Protein AF-A0A2D5ET45-F1 (afdb_monomer_lite)

Foldseek 3Di:
DVVVVVVLVVLQVLQVVLAQVLCVVQQKHFPDKDKDFQVPDPPVRQPDPLSVCLQQDWDDWQDVPDTAGFGMKIWTFMDHPNWTKIKIWTDRRRWTDKIKIKGKFAFFDQFKWFFFDDPHDTFIAGQQPVVVRVVCRVDPLNVVLVVLFDQWADTQPTIDGHRTAWIWWALQPRIIMIMGIFHFPQPNPGRGDRRPNSSVSNSVSCSVNGDSDGDQTDDTPDDDRCVQVCCVSRVVHGRDPRPQPPVAQFCLVLLCVLLVVPDDLQKDAPVDDPQLLQLCLVAWDDVSCSVFDFGMKGHPDPVSRNNFIWTDGRFKIWGGDPSDIDMDGLQQFDAWDQQDDPQSQWIWTDGSRGIDTHGRGNCRSSVSSSSVSSNVVVD

Secondary structure (DSSP, 8-state):
-HHHHHHHHHHHHHHHHHHHHHHHHTTEEEEEEEEEETTTS-TT---SHHHHHHTTPEEE-SSTT-EEEP-EEEEEEEEETTEEEEEEEEEETTEEPP-EEEEEEESB-SS-EEEEEETTEEEEE-TT-HHHHHHHTT-HHHHHHHHTS-SEEEETTEEEE-SEEEEEEE-SSSEEEEEEE----STTTS-----HHHHHHHHHHHHTT-BSS--PPPPPSSPPSSHHHHIIIIISSPPPPP--SSS----HHHHHHHHGGG--SSEEESSPPHHHHHHHHHHTS-GGGTTSPPSEEEE-STTS-SSSEEEE-SSEEEEEETTEEEEEEGGGEEEEEPP-STT--EEEEEESS-EEEEE-TT-HHHHHHHHHHHHHHH-

Structure (mmCIF, N/CA/C/O backbone):
data_AF-A0A2D5ET45-F1
#
_entry.id   AF-A0A2D5ET45-F1
#
loop_
_atom_site.group_PDB
_atom_site.id
_atom_site.type_symbol
_atom_site.label_atom_id
_atom_site.label_alt_id
_atom_site.label_comp_id
_atom_site.label_asym_id
_atom_site.label_entity_id
_atom_site.label_seq_id
_atom_site.pdbx_PDB_ins_code
_atom_site.Cartn_x
_atom_site.Cartn_y
_atom_site.Cartn_z
_atom_site.occupancy
_atom_site.B_iso_or_equiv
_atom_site.auth_seq_id
_atom_site.auth_comp_id
_atom_site.auth_asym_id
_atom_site.auth_atom_id
_atom_site.pdbx_PDB_model_num
ATOM 1 N N . MET A 1 1 ? 22.014 -14.110 32.616 1.00 44.72 1 MET A N 1
ATOM 2 C CA . MET A 1 1 ? 21.181 -14.491 31.453 1.00 44.72 1 MET A CA 1
ATOM 3 C C . MET A 1 1 ? 19.684 -14.527 31.787 1.00 44.72 1 MET A C 1
ATOM 5 O O . MET A 1 1 ? 18.935 -13.878 31.078 1.00 44.72 1 MET A O 1
ATOM 9 N N . GLY A 1 2 ? 19.227 -15.172 32.874 1.00 39.62 2 GLY A N 1
ATOM 10 C CA . GLY A 1 2 ? 17.784 -15.253 33.208 1.00 39.62 2 GLY A CA 1
ATOM 11 C C . GLY A 1 2 ? 17.085 -13.941 33.622 1.00 39.62 2 GLY A C 1
ATOM 12 O O . GLY A 1 2 ? 15.911 -13.761 33.324 1.00 39.62 2 GLY A O 1
ATOM 13 N N . LEU A 1 3 ? 17.799 -12.992 34.240 1.00 38.31 3 LEU A N 1
ATOM 14 C CA . LEU A 1 3 ? 17.227 -11.700 34.669 1.00 38.31 3 LEU A CA 1
ATOM 15 C C . LEU A 1 3 ? 16.869 -10.759 33.502 1.00 38.31 3 LEU A C 1
ATOM 17 O O . LEU A 1 3 ? 15.893 -10.026 33.601 1.00 38.31 3 LEU A O 1
ATOM 21 N N . LEU A 1 4 ? 17.613 -10.809 32.391 1.00 45.06 4 LEU A N 1
ATOM 22 C CA . LEU A 1 4 ? 17.352 -9.983 31.201 1.00 45.06 4 LEU A CA 1
ATOM 23 C C . LEU A 1 4 ? 16.197 -10.538 30.354 1.00 45.06 4 LEU A C 1
ATOM 25 O O . LEU A 1 4 ? 15.421 -9.773 29.791 1.00 45.06 4 LEU A O 1
ATOM 29 N N . ALA A 1 5 ? 16.030 -11.863 30.307 1.00 48.28 5 ALA A N 1
ATOM 30 C CA . ALA A 1 5 ? 14.903 -12.491 29.618 1.00 48.28 5 ALA A CA 1
ATOM 31 C C . ALA A 1 5 ? 13.555 -12.157 30.292 1.00 48.28 5 ALA A C 1
ATOM 33 O O . ALA A 1 5 ? 12.576 -11.872 29.604 1.00 48.28 5 ALA A O 1
ATOM 34 N N . GLY A 1 6 ? 13.520 -12.107 31.632 1.00 47.97 6 GLY A N 1
ATOM 35 C CA . GLY A 1 6 ? 12.316 -11.758 32.396 1.00 47.97 6 GLY A CA 1
ATOM 36 C C . GLY A 1 6 ? 11.833 -10.322 32.168 1.00 47.97 6 GLY A C 1
ATOM 37 O O . GLY A 1 6 ? 10.634 -10.089 32.052 1.00 47.97 6 GLY A O 1
ATOM 38 N N . THR A 1 7 ? 12.749 -9.360 32.025 1.00 61.19 7 THR A N 1
ATOM 39 C CA . THR A 1 7 ? 12.398 -7.952 31.760 1.00 61.19 7 THR A CA 1
ATOM 40 C C . THR A 1 7 ? 11.884 -7.716 30.339 1.00 61.19 7 THR A C 1
ATOM 42 O O . THR A 1 7 ? 11.101 -6.794 30.111 1.00 61.19 7 THR A O 1
ATOM 45 N N . LEU A 1 8 ? 12.315 -8.546 29.383 1.00 59.22 8 LEU A N 1
ATOM 46 C CA . LEU A 1 8 ? 11.946 -8.427 27.971 1.00 59.22 8 LEU A CA 1
ATOM 47 C C . LEU A 1 8 ? 10.547 -8.991 27.698 1.00 59.22 8 LEU A C 1
ATOM 49 O O . LEU A 1 8 ? 9.730 -8.294 27.103 1.00 59.22 8 LEU A O 1
ATOM 53 N N . ALA A 1 9 ? 10.224 -10.178 28.225 1.00 66.62 9 ALA A N 1
ATOM 54 C CA . ALA A 1 9 ? 8.866 -10.729 28.152 1.00 66.62 9 ALA A CA 1
ATOM 55 C C . ALA A 1 9 ? 7.830 -9.773 28.779 1.00 66.62 9 ALA A C 1
ATOM 57 O O . ALA A 1 9 ? 6.788 -9.494 28.197 1.00 66.62 9 ALA A O 1
ATOM 58 N N . GLN A 1 10 ? 8.179 -9.147 29.908 1.00 71.38 10 GLN A N 1
ATOM 59 C CA . GLN A 1 10 ? 7.336 -8.138 30.555 1.00 71.38 10 GLN A CA 1
ATOM 60 C C . GLN A 1 10 ? 7.141 -6.858 29.728 1.00 71.38 10 GLN A C 1
ATOM 62 O O . GLN A 1 10 ? 6.134 -6.173 29.888 1.00 71.38 10 GLN A O 1
ATOM 67 N N . ALA A 1 11 ? 8.106 -6.451 28.898 1.00 69.50 11 ALA A N 1
ATOM 68 C CA . ALA A 1 11 ? 7.927 -5.303 28.004 1.00 69.50 11 ALA A CA 1
ATOM 69 C C . ALA A 1 11 ? 6.938 -5.636 26.880 1.00 69.50 11 ALA A C 1
ATOM 71 O O . ALA A 1 11 ? 6.048 -4.841 26.587 1.00 69.50 11 ALA A O 1
ATOM 72 N N . TYR A 1 12 ? 7.054 -6.841 26.331 1.00 75.00 12 TYR A N 1
ATOM 73 C CA . TYR A 1 12 ? 6.174 -7.361 25.295 1.00 75.00 12 TYR A CA 1
ATOM 74 C C . TYR A 1 12 ? 4.715 -7.487 25.765 1.00 75.00 12 TYR A C 1
ATOM 76 O O . TYR A 1 12 ? 3.809 -6.953 25.122 1.00 75.00 12 TYR A O 1
ATOM 84 N N . ASP A 1 13 ? 4.489 -8.091 26.934 1.00 80.56 13 ASP A N 1
ATOM 85 C CA . ASP A 1 13 ? 3.152 -8.236 27.526 1.00 80.56 13 ASP A CA 1
ATOM 86 C C . ASP A 1 13 ? 2.513 -6.877 27.841 1.00 80.56 13 ASP A C 1
ATOM 88 O O . ASP A 1 13 ? 1.320 -6.668 27.611 1.00 80.56 13 ASP A O 1
ATOM 92 N N . ARG A 1 14 ? 3.313 -5.910 28.314 1.00 81.00 14 ARG A N 1
ATOM 93 C CA . ARG A 1 14 ? 2.848 -4.533 28.543 1.00 81.00 14 ARG A CA 1
ATOM 94 C C . ARG A 1 14 ? 2.392 -3.864 27.252 1.00 81.00 14 ARG A C 1
ATOM 96 O O . ARG A 1 14 ? 1.371 -3.182 27.269 1.00 81.00 14 ARG A O 1
ATOM 103 N N . THR A 1 15 ? 3.104 -4.073 26.146 1.00 82.75 15 THR A N 1
ATOM 104 C CA . THR A 1 15 ? 2.695 -3.572 24.829 1.00 82.75 15 THR A CA 1
ATOM 105 C C . THR A 1 15 ? 1.362 -4.176 24.398 1.00 82.75 15 THR A C 1
ATOM 107 O O . THR A 1 15 ? 0.448 -3.434 24.041 1.00 82.75 15 THR A O 1
ATOM 110 N N . GLN A 1 16 ? 1.199 -5.500 24.505 1.00 87.81 16 GLN A N 1
ATOM 111 C CA . GLN A 1 16 ? -0.077 -6.150 24.186 1.00 87.81 16 GLN A CA 1
ATOM 112 C C . GLN A 1 16 ? -1.224 -5.618 25.049 1.00 87.81 16 GLN A C 1
ATOM 114 O O . GLN A 1 16 ? -2.316 -5.338 24.551 1.00 87.81 16 GLN A O 1
ATOM 119 N N . GLN A 1 17 ? -0.982 -5.462 26.351 1.00 89.56 17 GLN A N 1
ATOM 120 C CA . GLN A 1 17 ? -1.974 -4.938 27.279 1.00 89.56 17 GLN A CA 1
ATOM 121 C C . GLN A 1 17 ? -2.348 -3.490 26.943 1.00 89.56 17 GLN A C 1
ATOM 123 O O . GLN A 1 17 ? -3.534 -3.168 26.951 1.00 89.56 17 GLN A O 1
ATOM 128 N N . ALA A 1 18 ? -1.375 -2.640 26.604 1.00 89.44 18 ALA A N 1
ATOM 129 C CA . ALA A 1 18 ? -1.612 -1.254 26.208 1.00 89.44 18 ALA A CA 1
ATOM 130 C C . ALA A 1 18 ? -2.459 -1.162 24.927 1.00 89.44 18 ALA A C 1
ATOM 132 O O . ALA A 1 18 ? -3.446 -0.428 24.905 1.00 89.44 18 ALA A O 1
ATOM 133 N N . ILE A 1 19 ? -2.149 -1.978 23.913 1.00 91.69 19 ILE A N 1
ATOM 134 C CA . ILE A 1 19 ? -2.935 -2.064 22.671 1.00 91.69 19 ILE A CA 1
ATOM 135 C C . ILE A 1 19 ? -4.376 -2.487 22.981 1.00 91.69 19 ILE A C 1
ATOM 137 O O . ILE A 1 19 ? -5.328 -1.840 22.551 1.00 91.69 19 ILE A O 1
ATOM 141 N N . ARG A 1 20 ? -4.566 -3.542 23.783 1.00 93.12 20 ARG A N 1
ATOM 142 C CA . ARG A 1 20 ? -5.906 -4.019 24.171 1.00 93.12 20 ARG A CA 1
ATOM 143 C C . ARG A 1 20 ? -6.690 -2.981 24.972 1.00 93.12 20 ARG A C 1
ATOM 145 O O . ARG A 1 20 ? -7.897 -2.854 24.781 1.00 93.12 20 ARG A O 1
ATOM 152 N N . GLN A 1 21 ? -6.018 -2.244 25.855 1.00 93.19 21 GLN A N 1
ATOM 153 C CA . GLN A 1 21 ? -6.626 -1.153 26.615 1.00 93.19 21 GLN A CA 1
ATOM 154 C C . GLN A 1 21 ? -7.071 -0.011 25.701 1.00 93.19 21 GLN A C 1
ATOM 156 O O . GLN A 1 21 ? -8.173 0.499 25.880 1.00 93.19 21 GLN A O 1
ATOM 161 N N . GLU A 1 22 ? -6.263 0.363 24.709 1.00 94.19 22 GLU A N 1
ATOM 162 C CA . GLU A 1 22 ? -6.648 1.368 23.717 1.00 94.19 22 GLU A CA 1
ATOM 163 C C . GLU A 1 22 ? -7.849 0.907 22.881 1.00 94.19 22 GLU A C 1
ATOM 165 O O . GLU A 1 22 ? -8.811 1.660 22.733 1.00 94.19 22 GLU A O 1
ATOM 170 N N . ILE A 1 23 ? -7.840 -0.341 22.396 1.00 94.31 23 ILE A N 1
ATOM 171 C CA . ILE A 1 23 ? -8.967 -0.938 21.660 1.00 94.31 23 ILE A CA 1
ATOM 172 C C . ILE A 1 23 ? -10.260 -0.815 22.482 1.00 94.31 23 ILE A C 1
ATOM 174 O O . ILE A 1 23 ? -11.261 -0.281 21.997 1.00 94.31 23 ILE A O 1
ATOM 178 N N . ALA A 1 24 ? -10.220 -1.234 23.749 1.00 94.50 24 ALA A N 1
ATOM 179 C CA . ALA A 1 24 ? -11.367 -1.157 24.648 1.00 94.50 24 ALA A CA 1
ATOM 180 C C . ALA A 1 24 ? -11.811 0.292 24.923 1.00 94.50 24 ALA A C 1
ATOM 182 O O . ALA A 1 24 ? -13.008 0.581 24.931 1.00 94.50 24 ALA A O 1
ATOM 183 N N . ALA A 1 25 ? -10.864 1.220 25.101 1.00 94.25 25 ALA A N 1
ATOM 184 C CA . ALA A 1 25 ? -11.148 2.634 25.354 1.00 94.25 25 ALA A CA 1
ATOM 185 C C . ALA A 1 25 ? -11.898 3.318 24.196 1.00 94.25 25 ALA A C 1
ATOM 187 O O . ALA A 1 25 ? -12.585 4.315 24.412 1.00 94.25 25 ALA A O 1
ATOM 188 N N . HIS A 1 26 ? -11.810 2.764 22.985 1.00 94.38 26 HIS A N 1
ATOM 189 C CA . HIS A 1 26 ? -12.510 3.248 21.797 1.00 94.38 26 HIS A CA 1
ATOM 190 C C . HIS A 1 26 ? -13.736 2.400 21.428 1.00 94.38 26 HIS A C 1
ATOM 192 O O . HIS A 1 26 ? -14.115 2.328 20.260 1.00 94.38 26 HIS A O 1
ATOM 198 N N . GLY A 1 27 ? -14.366 1.746 22.413 1.00 93.06 27 GLY A N 1
ATOM 199 C CA . GLY A 1 27 ? -15.622 1.008 22.224 1.00 93.06 27 GLY A CA 1
ATOM 200 C C . GLY A 1 27 ? -15.494 -0.199 21.294 1.00 93.06 27 GLY A C 1
ATOM 201 O O . GLY A 1 27 ? -16.481 -0.632 20.701 1.00 93.06 27 GLY A O 1
ATOM 202 N N . SER A 1 28 ? -14.274 -0.711 21.141 1.00 94.81 28 SER A N 1
ATOM 203 C CA . SER A 1 28 ? -13.951 -1.839 20.277 1.00 94.81 28 SER A CA 1
ATOM 204 C C . SER A 1 28 ? -13.609 -3.066 21.121 1.00 94.81 28 SER A C 1
ATOM 206 O O . SER A 1 28 ? -13.200 -2.952 22.277 1.00 94.81 28 SER A O 1
ATOM 208 N N . SER A 1 29 ? -13.765 -4.257 20.553 1.00 93.31 29 SER A N 1
ATOM 209 C CA . SER A 1 29 ? -13.462 -5.525 21.225 1.00 93.31 29 SER A CA 1
ATOM 210 C C . SER A 1 29 ? -12.543 -6.389 20.371 1.00 93.31 29 SER A C 1
ATOM 212 O O . SER A 1 29 ? -12.570 -6.303 19.149 1.00 93.31 29 SER A O 1
ATOM 214 N N . VAL A 1 30 ? -11.702 -7.208 21.003 1.00 94.12 30 VAL A N 1
ATOM 215 C CA . VAL A 1 30 ? -10.840 -8.159 20.288 1.00 94.12 30 VAL A CA 1
ATOM 216 C C . VAL A 1 30 ? -11.594 -9.478 20.142 1.00 94.12 30 VAL A C 1
ATOM 218 O O . VAL A 1 30 ? -11.857 -10.132 21.149 1.00 94.12 30 VAL A O 1
ATOM 221 N N . PHE A 1 31 ? -11.919 -9.876 18.910 1.00 90.38 31 PHE A N 1
ATOM 222 C CA . PHE A 1 31 ? -12.555 -11.170 18.620 1.00 90.38 31 PHE A CA 1
ATOM 223 C C . PHE A 1 31 ? -11.534 -12.265 18.291 1.00 90.38 31 PHE A C 1
ATOM 225 O O . PHE A 1 31 ? -11.832 -13.450 18.412 1.00 90.38 31 PHE A O 1
ATOM 232 N N . GLY A 1 32 ? -10.329 -11.872 17.873 1.00 88.94 32 GLY A N 1
ATOM 233 C CA . GLY A 1 32 ? -9.247 -12.782 17.526 1.00 88.94 32 GLY A CA 1
ATOM 234 C C . GLY A 1 32 ? -7.898 -12.164 17.857 1.00 88.94 32 GLY A C 1
ATOM 235 O O . GLY A 1 32 ? -7.689 -10.966 17.680 1.00 88.94 32 GLY A O 1
ATOM 236 N N . PHE A 1 33 ? -6.979 -12.979 18.357 1.00 91.06 33 PHE A N 1
ATOM 237 C CA . PHE A 1 33 ? -5.595 -12.579 18.545 1.00 91.06 33 PHE A CA 1
ATOM 238 C C . PHE A 1 33 ? -4.687 -13.733 18.167 1.00 91.06 33 PHE A C 1
ATOM 240 O O . PHE A 1 33 ? -4.891 -14.855 18.629 1.00 91.06 33 PHE A O 1
ATOM 247 N N . GLU A 1 34 ? -3.679 -13.431 17.365 1.00 88.94 34 GLU A N 1
ATOM 248 C CA . GLU A 1 34 ? -2.675 -14.395 16.962 1.00 88.94 34 GLU A CA 1
ATOM 249 C C . GLU A 1 34 ? -1.293 -13.752 16.957 1.00 88.94 34 GLU A C 1
ATOM 251 O O . GLU A 1 34 ? -1.126 -12.589 16.593 1.00 88.94 34 GLU A O 1
ATOM 256 N N . GLU A 1 35 ? -0.291 -14.523 17.355 1.00 87.19 35 GLU A N 1
ATOM 257 C CA . GLU A 1 35 ? 1.106 -14.128 17.292 1.00 87.19 35 GLU A CA 1
ATOM 258 C C . GLU A 1 35 ? 1.862 -15.147 16.445 1.00 87.19 35 GLU A C 1
ATOM 260 O O . GLU A 1 35 ? 1.789 -16.352 16.693 1.00 87.19 35 GLU A O 1
ATOM 265 N N . ARG A 1 36 ? 2.602 -14.664 15.445 1.00 83.00 36 ARG A N 1
ATOM 266 C CA . ARG A 1 36 ? 3.429 -15.501 14.569 1.00 83.00 36 ARG A CA 1
ATOM 267 C C . ARG A 1 36 ? 4.872 -15.018 14.633 1.00 83.00 36 ARG A C 1
ATOM 269 O O . ARG A 1 36 ? 5.122 -13.827 14.471 1.00 83.00 36 ARG A O 1
ATOM 276 N N . ARG A 1 37 ? 5.822 -15.933 14.851 1.00 81.56 37 ARG A N 1
ATOM 277 C CA . ARG A 1 37 ? 7.267 -15.647 14.864 1.00 81.56 37 ARG A CA 1
ATOM 278 C C . ARG A 1 37 ? 8.014 -16.554 13.896 1.00 81.56 37 ARG A C 1
ATOM 280 O O . ARG A 1 37 ? 7.623 -17.697 13.671 1.00 81.56 37 ARG A O 1
ATOM 287 N N . ALA A 1 38 ? 9.132 -16.062 13.375 1.00 71.19 38 ALA A N 1
ATOM 288 C CA . ALA A 1 38 ? 10.006 -16.813 12.482 1.00 71.19 38 ALA A CA 1
ATOM 289 C C . ALA A 1 38 ? 10.632 -18.051 13.157 1.00 71.19 38 ALA A C 1
ATOM 291 O O . ALA A 1 38 ? 10.879 -19.044 12.482 1.00 71.19 38 ALA A O 1
ATOM 292 N N . GLU A 1 39 ? 10.861 -18.010 14.475 1.00 61.09 39 GLU A N 1
ATOM 293 C CA . GLU A 1 39 ? 11.473 -19.112 15.239 1.00 61.09 39 GLU A CA 1
ATOM 294 C C . GLU A 1 39 ? 10.486 -20.228 15.619 1.00 61.09 39 GLU A C 1
ATOM 296 O O . GLU A 1 39 ? 10.896 -21.373 15.798 1.00 61.09 39 GLU A O 1
ATOM 301 N N . SER A 1 40 ? 9.189 -19.921 15.740 1.00 52.19 40 SER A N 1
ATOM 302 C CA . SER A 1 40 ? 8.153 -20.900 16.105 1.00 52.19 40 SER A CA 1
ATOM 303 C C . SER A 1 40 ? 7.548 -21.620 14.899 1.00 52.19 40 SER A C 1
ATOM 305 O O . SER A 1 40 ? 6.914 -22.662 15.058 1.00 52.19 40 SER A O 1
ATOM 307 N N . ALA A 1 41 ? 7.767 -21.104 13.690 1.00 47.41 41 ALA A N 1
ATOM 308 C CA . ALA A 1 41 ? 7.329 -21.745 12.467 1.00 47.41 41 ALA A CA 1
ATOM 309 C C . ALA A 1 41 ? 8.379 -22.759 11.992 1.00 47.41 41 ALA A C 1
ATOM 311 O O . ALA A 1 41 ? 9.451 -22.395 11.506 1.00 47.41 41 ALA A O 1
ATOM 312 N N . THR A 1 42 ? 8.062 -24.055 12.044 1.00 43.78 42 THR A N 1
ATOM 313 C CA . THR A 1 42 ? 8.763 -25.001 11.166 1.00 43.78 42 THR A CA 1
ATOM 314 C C . THR A 1 42 ? 8.531 -24.512 9.736 1.00 43.78 42 THR A C 1
ATOM 316 O O . THR A 1 42 ? 7.403 -24.177 9.389 1.00 43.78 42 THR A O 1
ATOM 319 N N . VAL A 1 43 ? 9.568 -24.441 8.900 1.00 44.94 43 VAL A N 1
ATOM 320 C CA . VAL A 1 43 ? 9.523 -23.814 7.558 1.00 44.94 43 VAL A CA 1
ATOM 321 C C . VAL A 1 43 ? 8.373 -24.337 6.662 1.00 44.94 43 VAL A C 1
ATOM 323 O O . VAL A 1 43 ? 7.972 -23.648 5.730 1.00 44.94 43 VAL A O 1
ATOM 326 N N . GLY A 1 44 ? 7.795 -25.508 6.970 1.00 42.28 44 GLY A N 1
ATOM 327 C CA . GLY A 1 44 ? 6.615 -26.082 6.306 1.00 42.28 44 GLY A CA 1
ATOM 328 C C . GLY A 1 44 ? 5.230 -25.756 6.905 1.00 42.28 44 GLY A C 1
ATOM 329 O O . GLY A 1 44 ? 4.237 -26.161 6.317 1.00 42.28 44 GLY A O 1
ATOM 330 N N . GLN A 1 45 ? 5.132 -25.054 8.041 1.00 43.62 45 GLN A N 1
ATOM 331 C CA . GLN A 1 45 ? 3.869 -24.672 8.706 1.00 43.62 45 GLN A CA 1
ATOM 332 C C . GLN A 1 45 ? 3.481 -23.196 8.517 1.00 43.62 45 GLN A C 1
ATOM 334 O O . GLN A 1 45 ? 2.447 -22.771 9.027 1.00 43.62 45 GLN A O 1
ATOM 339 N N . LEU A 1 46 ? 4.271 -22.406 7.782 1.00 50.75 46 LEU A N 1
ATOM 340 C CA . LEU A 1 46 ? 3.862 -21.062 7.365 1.00 50.75 46 LEU A CA 1
ATOM 341 C C . LEU A 1 46 ? 2.729 -21.201 6.342 1.00 50.75 46 LEU A C 1
ATOM 343 O O . LEU A 1 46 ? 2.964 -21.369 5.146 1.00 50.75 46 LEU A O 1
ATOM 347 N N . VAL A 1 47 ? 1.493 -21.203 6.834 1.00 43.22 47 VAL A N 1
ATOM 348 C CA . VAL A 1 47 ? 0.287 -21.241 6.009 1.00 43.22 47 VAL A CA 1
ATOM 349 C C . VAL A 1 47 ? 0.232 -19.935 5.200 1.00 43.22 47 VAL A C 1
ATOM 351 O O . VAL A 1 47 ? 0.020 -18.864 5.759 1.00 43.22 47 VAL A O 1
ATOM 354 N N . GLY A 1 48 ? 0.482 -20.031 3.889 1.00 51.88 48 GLY A N 1
ATOM 355 C CA . GLY A 1 48 ? 0.301 -18.954 2.903 1.00 51.88 48 GLY A CA 1
ATOM 356 C C . GLY A 1 48 ? 1.567 -18.172 2.509 1.00 51.88 48 GLY A C 1
ATOM 357 O O . GLY A 1 48 ? 2.372 -17.782 3.354 1.00 51.88 48 GLY A O 1
ATOM 358 N N . GLY A 1 49 ? 1.728 -17.894 1.205 1.00 52.66 49 GLY A N 1
ATOM 359 C CA . GLY A 1 49 ? 2.823 -17.065 0.660 1.00 52.66 49 GLY A CA 1
ATOM 360 C C . GLY A 1 49 ? 2.857 -15.649 1.250 1.00 52.66 49 GLY A C 1
ATOM 361 O O . GLY A 1 49 ? 3.912 -15.177 1.659 1.00 52.66 49 GLY A O 1
ATOM 362 N N . ALA A 1 50 ? 1.675 -15.072 1.458 1.00 54.12 50 ALA A N 1
ATOM 363 C CA . ALA A 1 50 ? 1.416 -13.834 2.190 1.00 54.12 50 ALA A CA 1
ATOM 364 C C . ALA A 1 50 ? 2.194 -13.671 3.511 1.00 54.12 50 ALA A C 1
ATOM 366 O O . ALA A 1 50 ? 2.763 -12.622 3.815 1.00 54.12 50 ALA A O 1
ATOM 367 N N . MET A 1 51 ? 2.222 -14.733 4.320 1.00 58.12 51 MET A N 1
ATOM 368 C CA . MET A 1 51 ? 2.848 -14.744 5.643 1.00 58.12 51 MET A CA 1
ATOM 369 C C . MET A 1 51 ? 4.374 -14.809 5.545 1.00 58.12 51 MET A C 1
ATOM 371 O O . MET A 1 51 ? 5.085 -14.203 6.347 1.00 58.12 51 MET A O 1
ATOM 375 N N . LYS A 1 52 ? 4.884 -15.523 4.538 1.00 59.94 52 LYS A N 1
ATOM 376 C CA . LYS A 1 52 ? 6.317 -15.602 4.253 1.00 59.94 52 LYS A CA 1
ATOM 377 C C . LYS A 1 52 ? 6.876 -14.279 3.730 1.00 59.94 52 LYS A C 1
ATOM 379 O O . LYS A 1 52 ? 8.059 -14.050 3.929 1.00 59.94 52 LYS A O 1
ATOM 384 N N . ASP A 1 53 ? 6.057 -13.453 3.086 1.00 60.72 53 ASP A N 1
ATOM 385 C CA . ASP A 1 53 ? 6.475 -12.137 2.595 1.00 60.72 53 ASP A CA 1
ATOM 386 C C . ASP A 1 53 ? 6.383 -11.068 3.698 1.00 60.72 53 ASP A C 1
ATOM 388 O O . ASP A 1 53 ? 7.226 -10.174 3.775 1.00 60.72 53 ASP A O 1
ATOM 392 N N . ALA A 1 54 ? 5.409 -11.194 4.608 1.00 59.94 54 ALA A N 1
ATOM 393 C CA . ALA A 1 54 ? 5.311 -10.361 5.806 1.00 59.94 54 ALA A CA 1
ATOM 394 C C . ALA A 1 54 ? 6.492 -10.591 6.771 1.00 59.94 54 ALA A C 1
ATOM 396 O O . ALA A 1 54 ? 7.145 -9.636 7.205 1.00 59.94 54 ALA A O 1
ATOM 397 N N . LEU A 1 55 ? 6.798 -11.855 7.084 1.00 60.22 55 LEU A N 1
ATOM 398 C CA . LEU A 1 55 ? 7.986 -12.241 7.849 1.00 60.22 55 LEU A CA 1
ATOM 399 C C . LEU A 1 55 ? 9.221 -12.091 6.955 1.00 60.22 55 LEU A C 1
ATOM 401 O O . LEU A 1 55 ? 9.233 -12.585 5.842 1.00 60.22 55 LEU A O 1
ATOM 405 N N . LYS A 1 56 ? 10.299 -11.467 7.431 1.00 60.47 56 LYS A N 1
ATOM 406 C CA . LYS A 1 56 ? 11.486 -11.069 6.639 1.00 60.47 56 LYS A CA 1
ATOM 407 C C . LYS A 1 56 ? 11.305 -9.841 5.747 1.00 60.47 56 LYS A C 1
ATOM 409 O O . LYS A 1 56 ? 12.283 -9.443 5.106 1.00 60.47 56 LYS A O 1
ATOM 414 N N . SER A 1 57 ? 10.130 -9.205 5.742 1.00 62.25 57 SER A N 1
ATOM 415 C CA . SER A 1 57 ? 10.025 -7.851 5.198 1.00 62.25 57 SER A CA 1
ATOM 416 C C . SER A 1 57 ? 10.996 -6.928 5.940 1.00 62.25 57 SER A C 1
ATOM 418 O O . SER A 1 57 ? 11.261 -7.089 7.138 1.00 62.25 57 SER A O 1
ATOM 420 N N . LYS A 1 58 ? 11.593 -5.991 5.204 1.00 64.88 58 LYS A N 1
ATOM 421 C CA . LYS A 1 58 ? 12.490 -4.994 5.778 1.00 64.88 58 LYS A CA 1
ATOM 422 C C . LYS A 1 58 ? 11.712 -3.721 6.038 1.00 64.88 58 LYS A C 1
ATOM 424 O O . LYS A 1 58 ? 11.109 -3.154 5.132 1.00 64.88 58 LYS A O 1
ATOM 429 N N . VAL A 1 59 ? 11.781 -3.239 7.269 1.00 63.84 59 VAL A N 1
ATOM 430 C CA . VAL A 1 59 ? 11.356 -1.885 7.611 1.00 63.84 59 VAL A CA 1
ATOM 431 C C . VAL A 1 59 ? 12.596 -1.004 7.572 1.00 63.84 59 VAL A C 1
ATOM 433 O O . VAL A 1 59 ? 13.568 -1.287 8.274 1.00 63.84 59 VAL A O 1
ATOM 436 N N . LEU A 1 60 ? 12.583 0.032 6.729 1.00 62.41 60 LEU A N 1
ATOM 437 C CA . LEU A 1 60 ? 13.616 1.072 6.729 1.00 62.41 60 LEU A CA 1
ATOM 438 C C . LEU A 1 60 ? 13.758 1.613 8.149 1.00 62.41 60 LEU A C 1
ATOM 440 O O . LEU A 1 60 ? 12.767 1.978 8.768 1.00 62.41 60 LEU A O 1
ATOM 444 N N . GLY A 1 61 ? 14.965 1.590 8.691 1.00 58.19 61 GLY A N 1
ATOM 445 C CA . GLY A 1 61 ? 15.250 2.108 10.016 1.00 58.19 61 GLY A CA 1
ATOM 446 C C . GLY A 1 61 ? 15.353 3.638 10.030 1.00 58.19 61 GLY A C 1
ATOM 447 O O . GLY A 1 61 ? 15.332 4.283 8.981 1.00 58.19 61 GLY A O 1
ATOM 448 N N . PRO A 1 62 ? 15.500 4.232 11.225 1.00 51.75 62 PRO A N 1
ATOM 449 C CA . PRO A 1 62 ? 15.590 5.685 11.409 1.00 51.75 62 PRO A CA 1
ATOM 450 C C . PRO A 1 62 ? 16.846 6.325 10.789 1.00 51.75 62 PRO A C 1
ATOM 452 O O . PRO A 1 62 ? 16.917 7.547 10.660 1.00 51.75 62 PRO A O 1
ATOM 455 N N . PHE A 1 63 ? 17.852 5.527 10.417 1.00 56.53 63 PHE A N 1
ATOM 456 C CA . PHE A 1 63 ? 19.094 5.997 9.808 1.00 56.53 63 PHE A CA 1
ATOM 457 C C . PHE A 1 63 ? 19.163 5.549 8.349 1.00 56.53 63 PHE A C 1
ATOM 459 O O . PHE A 1 63 ? 18.775 4.432 8.016 1.00 56.53 63 PHE A O 1
ATOM 466 N N . ALA A 1 64 ? 19.691 6.408 7.474 1.00 48.81 64 ALA A N 1
ATOM 467 C CA . ALA A 1 64 ? 19.829 6.100 6.054 1.00 48.81 64 ALA A CA 1
ATOM 468 C C . ALA A 1 64 ? 20.591 4.773 5.850 1.00 48.81 64 ALA A C 1
ATOM 470 O O . ALA A 1 64 ? 21.772 4.670 6.183 1.00 48.81 64 ALA A O 1
ATOM 471 N N . GLY A 1 65 ? 19.898 3.762 5.317 1.00 50.72 65 GLY A N 1
ATOM 472 C CA . GLY A 1 65 ? 20.447 2.434 5.032 1.00 50.72 65 GLY A CA 1
ATOM 473 C C . GLY A 1 65 ? 20.385 1.416 6.178 1.00 50.72 65 GLY A C 1
ATOM 474 O O . GLY A 1 65 ? 20.825 0.283 5.979 1.00 50.72 65 GLY A O 1
ATOM 475 N N . SER A 1 66 ? 19.846 1.758 7.357 1.00 62.09 66 SER A N 1
ATOM 476 C CA . SER A 1 66 ? 19.518 0.736 8.358 1.00 62.09 66 SER A CA 1
ATOM 477 C C . SER A 1 66 ? 18.187 0.067 8.015 1.00 62.09 66 SER A C 1
ATOM 479 O O . SER A 1 66 ? 17.277 0.694 7.476 1.00 62.09 66 SER A O 1
ATOM 481 N N . HIS A 1 67 ? 18.072 -1.229 8.304 1.00 73.00 67 HIS A N 1
ATOM 482 C CA . HIS A 1 67 ? 16.844 -1.992 8.099 1.00 73.00 67 HIS A CA 1
ATOM 483 C C . HIS A 1 67 ? 16.599 -2.900 9.298 1.00 73.00 67 HIS A C 1
ATOM 485 O O . HIS A 1 67 ? 17.522 -3.553 9.786 1.00 73.00 67 HIS A O 1
ATOM 491 N N . HIS A 1 68 ? 15.344 -2.986 9.723 1.00 76.81 68 HIS A N 1
ATOM 492 C CA . HIS A 1 68 ? 14.886 -3.996 10.664 1.00 76.81 68 HIS A CA 1
ATOM 493 C C . HIS A 1 68 ? 14.233 -5.121 9.876 1.00 76.81 68 HIS A C 1
ATOM 495 O O . HIS A 1 68 ? 13.335 -4.883 9.069 1.00 76.81 68 HIS A O 1
ATOM 501 N N . VAL A 1 69 ? 14.705 -6.344 10.093 1.00 79.69 69 VAL A N 1
ATOM 502 C CA . VAL A 1 69 ? 14.078 -7.539 9.530 1.00 79.69 69 VAL A CA 1
ATOM 503 C C . VAL A 1 69 ? 12.944 -7.933 10.462 1.00 79.69 69 VAL A C 1
ATOM 505 O O . VAL A 1 69 ? 13.191 -8.213 11.633 1.00 79.69 69 VAL A O 1
ATOM 508 N N . VAL A 1 70 ? 11.716 -7.943 9.947 1.00 81.75 70 VAL A N 1
ATOM 509 C CA . VAL A 1 70 ? 10.549 -8.393 10.710 1.00 81.75 70 VAL A CA 1
ATOM 510 C C . VAL A 1 70 ? 10.707 -9.880 11.021 1.00 81.75 70 VAL A C 1
ATOM 512 O O . VAL A 1 70 ? 10.788 -10.702 10.105 1.00 81.75 70 VAL A O 1
ATOM 515 N N . ASP A 1 71 ? 10.743 -10.235 12.302 1.00 83.44 71 ASP A N 1
ATOM 516 C CA . ASP A 1 71 ? 10.849 -11.621 12.776 1.00 83.44 71 ASP A CA 1
ATOM 517 C C . ASP A 1 71 ? 9.580 -12.111 13.488 1.00 83.44 71 ASP A C 1
ATOM 519 O O . ASP A 1 71 ? 9.468 -13.301 13.797 1.00 83.44 71 ASP A O 1
ATOM 523 N N . GLY A 1 72 ? 8.586 -11.239 13.664 1.00 87.12 72 GLY A N 1
ATOM 524 C CA . GLY A 1 72 ? 7.261 -11.621 14.126 1.00 87.12 72 GLY A CA 1
ATOM 525 C C . GLY A 1 72 ? 6.186 -10.569 13.875 1.00 87.12 72 GLY A C 1
ATOM 526 O O . GLY A 1 72 ? 6.469 -9.392 13.650 1.00 87.12 72 GLY A O 1
ATOM 527 N N . VAL A 1 73 ? 4.932 -11.009 13.936 1.00 90.25 73 VAL A N 1
ATOM 528 C CA . VAL A 1 73 ? 3.739 -10.161 13.842 1.00 90.25 73 VAL A CA 1
ATOM 529 C C . VAL A 1 73 ? 2.731 -10.546 14.922 1.00 90.25 73 VAL A C 1
ATOM 531 O O . VAL A 1 73 ? 2.510 -11.728 15.190 1.00 90.25 73 VAL A O 1
ATOM 534 N N . GLN A 1 74 ? 2.107 -9.541 15.531 1.00 92.06 74 GLN A N 1
ATOM 535 C CA . GLN A 1 74 ? 0.881 -9.695 16.309 1.00 92.06 74 GLN A CA 1
ATOM 536 C C . GLN A 1 74 ? -0.301 -9.248 15.459 1.00 92.06 74 GLN A C 1
ATOM 538 O O . GLN A 1 74 ? -0.285 -8.157 14.887 1.00 92.06 74 GLN A O 1
ATOM 543 N N . ILE A 1 75 ? -1.328 -10.081 15.406 1.00 93.88 75 ILE A N 1
ATOM 544 C CA . ILE A 1 75 ? -2.518 -9.894 14.590 1.00 93.88 75 ILE A CA 1
ATOM 545 C C . ILE A 1 75 ? -3.704 -9.761 15.540 1.00 93.88 75 ILE A C 1
ATOM 547 O O . ILE A 1 75 ? -4.024 -10.684 16.289 1.00 93.88 75 ILE A O 1
ATOM 551 N N . TYR A 1 76 ? -4.356 -8.604 15.515 1.00 95.81 76 TYR A N 1
ATOM 552 C CA . TYR A 1 76 ? -5.532 -8.300 16.317 1.00 95.81 76 TYR A CA 1
ATOM 553 C C . TYR A 1 76 ? -6.750 -8.212 15.398 1.00 95.81 76 TYR A C 1
ATOM 555 O O . TYR A 1 76 ? -6.904 -7.251 14.645 1.00 95.81 76 TYR A O 1
ATOM 563 N N . GLY A 1 77 ? -7.633 -9.204 15.480 1.00 95.19 77 GLY A N 1
ATOM 564 C CA . GLY A 1 77 ? -8.986 -9.117 14.944 1.00 95.19 77 GLY A CA 1
ATOM 565 C C . GLY A 1 77 ? -9.844 -8.298 15.899 1.00 95.19 77 GLY A C 1
ATOM 566 O O . GLY A 1 77 ? -10.065 -8.704 17.044 1.00 95.19 77 GLY A O 1
ATOM 567 N N . ILE A 1 78 ? -10.303 -7.135 15.446 1.00 95.81 78 ILE A N 1
ATOM 568 C CA . ILE A 1 78 ? -11.037 -6.166 16.258 1.00 95.81 78 ILE A CA 1
ATOM 569 C C . ILE A 1 78 ? -12.443 -5.979 15.680 1.00 95.81 78 ILE A C 1
ATOM 571 O O . ILE A 1 78 ? -12.636 -5.997 14.468 1.00 95.81 78 ILE A O 1
ATOM 575 N N . GLU A 1 79 ? -13.435 -5.788 16.538 1.00 93.69 79 GLU A N 1
ATOM 576 C CA . GLU A 1 79 ? -14.797 -5.442 16.147 1.00 93.69 79 GLU A CA 1
ATOM 577 C C . GLU A 1 79 ? -15.242 -4.150 16.835 1.00 93.69 79 GLU A C 1
ATOM 579 O O . GLU A 1 79 ? -15.132 -4.016 18.058 1.00 93.69 79 GLU A O 1
ATOM 584 N N . THR A 1 80 ? -15.772 -3.214 16.047 1.00 93.50 80 THR A N 1
ATOM 585 C CA . THR A 1 80 ? -16.275 -1.915 16.509 1.00 93.50 80 THR A CA 1
ATOM 586 C C . THR A 1 80 ? -17.665 -1.697 15.931 1.00 93.50 80 THR A C 1
ATOM 588 O O . THR A 1 80 ? -17.827 -1.548 14.722 1.00 93.50 80 THR A O 1
ATOM 591 N N . GLY A 1 81 ? -18.696 -1.708 16.781 1.00 88.69 81 GLY A N 1
ATOM 592 C CA . GLY A 1 81 ? -20.079 -1.506 16.330 1.00 88.69 81 GLY A CA 1
ATOM 593 C C . GLY A 1 81 ? -20.541 -2.507 15.257 1.00 88.69 81 GLY A C 1
ATOM 594 O O . GLY A 1 81 ? -21.267 -2.122 14.346 1.00 88.69 81 GLY A O 1
ATOM 595 N N . GLY A 1 82 ? -20.085 -3.764 15.328 1.00 88.69 82 GLY A N 1
ATOM 596 C CA . GLY A 1 82 ? -20.389 -4.815 14.347 1.00 88.69 82 GLY A CA 1
ATOM 597 C C . GLY A 1 82 ? -19.533 -4.783 13.074 1.00 88.69 82 GLY A C 1
ATOM 598 O O . GLY A 1 82 ? -19.683 -5.651 12.216 1.00 88.69 82 GLY A O 1
ATOM 599 N N . VAL A 1 83 ? -18.622 -3.815 12.936 1.00 91.50 83 VAL A N 1
ATOM 600 C CA . VAL A 1 83 ? -17.661 -3.757 11.829 1.00 91.50 83 VAL A CA 1
ATOM 601 C C . VAL A 1 83 ? -16.375 -4.458 12.244 1.00 91.50 83 VAL A C 1
ATOM 603 O O . VAL A 1 83 ? -15.749 -4.081 13.236 1.00 91.50 83 VAL A O 1
ATOM 606 N N . ARG A 1 84 ? -15.970 -5.470 11.472 1.00 94.12 84 ARG A N 1
ATOM 607 C CA . ARG A 1 84 ? -14.698 -6.172 11.665 1.00 94.12 84 ARG A CA 1
ATOM 608 C C . ARG A 1 84 ? -13.552 -5.408 11.018 1.00 94.12 84 ARG A C 1
ATOM 610 O O . ARG A 1 84 ? -13.632 -5.013 9.857 1.00 94.12 84 ARG A O 1
ATOM 617 N N . GLN A 1 85 ? -12.471 -5.273 11.765 1.00 95.44 85 GLN A N 1
ATOM 618 C CA . GLN A 1 85 ? -11.231 -4.636 11.356 1.00 95.44 85 GLN A CA 1
ATOM 619 C C . GLN A 1 85 ? -10.037 -5.487 11.814 1.00 95.44 85 GLN A C 1
ATOM 621 O O . GLN A 1 85 ? -10.157 -6.352 12.685 1.00 95.44 85 GLN A O 1
ATOM 626 N N . LEU A 1 86 ? -8.881 -5.245 11.214 1.00 96.88 86 LEU A N 1
ATOM 627 C CA . LEU A 1 86 ? -7.629 -5.919 11.521 1.00 96.88 86 LEU A CA 1
ATOM 628 C C . LEU A 1 86 ? -6.595 -4.879 11.919 1.00 96.88 86 LEU A C 1
ATOM 630 O O . LEU A 1 86 ? -6.441 -3.875 11.231 1.00 96.88 86 LEU A O 1
ATOM 634 N N . TYR A 1 87 ? -5.849 -5.145 12.979 1.00 97.12 87 TYR A N 1
ATOM 635 C CA . TYR A 1 87 ? -4.631 -4.413 13.281 1.00 97.12 87 TYR A CA 1
ATOM 636 C C . TYR A 1 87 ? -3.447 -5.377 13.307 1.00 97.12 87 TYR A C 1
ATOM 638 O O . TYR A 1 87 ? -3.492 -6.399 13.994 1.00 97.12 87 TYR A O 1
ATOM 646 N N . VAL A 1 88 ? -2.395 -5.057 12.555 1.00 95.00 88 VAL A N 1
ATOM 647 C CA . VAL A 1 88 ? -1.167 -5.853 12.495 1.00 95.00 88 VAL A CA 1
ATOM 648 C C . VAL A 1 88 ? -0.008 -5.034 13.037 1.00 95.00 88 VAL A C 1
ATOM 650 O O . VAL A 1 88 ? 0.326 -3.972 12.512 1.00 95.00 88 VAL A O 1
ATOM 653 N N . GLN A 1 89 ? 0.626 -5.555 14.082 1.00 93.56 89 GLN A N 1
ATOM 654 C CA . GLN A 1 89 ? 1.782 -4.957 14.734 1.00 93.56 89 GLN A CA 1
ATOM 655 C C . GLN A 1 89 ? 3.019 -5.831 14.462 1.00 93.56 89 GLN A C 1
ATOM 657 O O . GLN A 1 89 ? 3.141 -6.912 15.047 1.00 93.56 89 GLN A O 1
ATOM 662 N N . PRO A 1 90 ? 3.937 -5.407 13.576 1.00 91.38 90 PRO A N 1
ATOM 663 C CA . PRO A 1 90 ? 5.189 -6.113 13.333 1.00 91.38 90 PRO A CA 1
ATOM 664 C C . PRO A 1 90 ? 6.224 -5.839 14.420 1.00 91.38 90 PRO A C 1
ATOM 666 O O . PRO A 1 90 ? 6.213 -4.789 15.067 1.00 91.38 90 PRO A O 1
ATOM 669 N N . PHE A 1 91 ? 7.162 -6.766 14.578 1.00 87.31 91 PHE A N 1
ATOM 670 C CA . PHE A 1 91 ? 8.298 -6.616 15.476 1.00 87.31 91 PHE A CA 1
ATOM 671 C C . PHE A 1 91 ? 9.587 -7.103 14.816 1.00 87.31 91 PHE A C 1
ATOM 673 O O . PHE A 1 91 ? 9.572 -7.996 13.966 1.00 87.31 91 PHE A O 1
ATOM 680 N N . ALA A 1 92 ? 10.695 -6.498 15.235 1.00 84.75 92 ALA A N 1
ATOM 681 C CA . ALA A 1 92 ? 12.029 -7.059 15.089 1.00 84.75 92 ALA A CA 1
ATOM 682 C C . ALA A 1 92 ? 12.582 -7.304 16.492 1.00 84.75 92 ALA A C 1
ATOM 684 O O . ALA A 1 92 ? 12.839 -6.363 17.249 1.00 84.75 92 ALA A O 1
ATOM 685 N N . GLN A 1 93 ? 12.741 -8.570 16.851 1.00 82.88 93 GLN A N 1
ATOM 686 C CA . GLN A 1 93 ? 13.066 -9.052 18.183 1.00 82.88 93 GLN A CA 1
ATOM 687 C C . GLN A 1 93 ? 12.017 -8.605 19.211 1.00 82.88 93 GLN A C 1
ATOM 689 O O . GLN A 1 93 ? 11.004 -9.266 19.412 1.00 82.88 93 GLN A O 1
ATOM 694 N N . GLN A 1 94 ? 12.265 -7.488 19.894 1.00 78.00 94 GLN A N 1
ATOM 695 C CA . GLN A 1 94 ? 11.373 -6.904 20.905 1.00 78.00 94 GLN A CA 1
ATOM 696 C C . GLN A 1 94 ? 10.959 -5.470 20.552 1.00 78.00 94 GLN A C 1
ATOM 698 O O . GLN A 1 94 ? 10.210 -4.837 21.294 1.00 78.00 94 GLN A O 1
ATOM 703 N N . LEU A 1 95 ? 11.460 -4.942 19.435 1.00 82.19 95 LEU A N 1
ATOM 704 C CA . LEU A 1 95 ? 11.158 -3.602 18.966 1.00 82.19 95 LEU A CA 1
ATOM 705 C C . LEU A 1 95 ? 9.855 -3.629 18.171 1.00 82.19 95 LEU A C 1
ATOM 707 O O . LEU A 1 95 ? 9.773 -4.305 17.146 1.00 82.19 95 LEU A O 1
ATOM 711 N N . ALA A 1 96 ? 8.855 -2.881 18.636 1.00 87.25 96 ALA A N 1
ATOM 712 C CA . ALA A 1 96 ? 7.627 -2.662 17.885 1.00 87.25 96 ALA A CA 1
ATOM 713 C C . ALA A 1 96 ? 7.916 -1.757 16.683 1.00 87.25 96 ALA A C 1
ATOM 715 O O . ALA A 1 96 ? 8.354 -0.614 16.835 1.00 87.25 96 ALA A O 1
ATOM 716 N N . LEU A 1 97 ? 7.670 -2.278 15.488 1.00 87.69 97 LEU A N 1
ATOM 717 C CA . LEU A 1 97 ? 7.842 -1.562 14.227 1.00 87.69 97 LEU A CA 1
ATOM 718 C C . LEU A 1 97 ? 6.514 -0.908 13.804 1.00 87.69 97 LEU A C 1
ATOM 720 O O . LEU A 1 97 ? 5.478 -1.215 14.381 1.00 87.69 97 LEU A O 1
ATOM 724 N N . PRO A 1 98 ? 6.480 -0.007 12.815 1.00 89.06 98 PRO A N 1
ATOM 725 C CA . PRO A 1 98 ? 5.215 0.579 12.387 1.00 89.06 98 PRO A CA 1
ATOM 726 C C . PRO A 1 98 ? 4.204 -0.472 11.901 1.00 89.06 98 PRO A C 1
ATOM 728 O O . PRO A 1 98 ? 4.513 -1.272 11.016 1.00 89.06 98 PRO A O 1
ATOM 731 N N . GLY A 1 99 ? 3.007 -0.466 12.491 1.00 93.06 99 GLY A N 1
ATOM 732 C CA . GLY A 1 99 ? 1.900 -1.362 12.137 1.00 93.06 99 GLY A CA 1
ATOM 733 C C . GLY A 1 99 ? 0.919 -0.776 11.123 1.00 93.06 99 GLY A C 1
ATOM 734 O O . GLY A 1 99 ? 1.061 0.369 10.697 1.00 93.06 99 GLY A O 1
ATOM 735 N N . GLU A 1 100 ? -0.104 -1.554 10.764 1.00 95.88 100 GLU A N 1
ATOM 736 C CA . GLU A 1 100 ? -1.191 -1.122 9.872 1.00 95.88 100 GLU A CA 1
ATOM 737 C C . GLU A 1 100 ? -2.561 -1.556 10.413 1.00 95.88 100 GLU A C 1
ATOM 739 O O . GLU A 1 100 ? -2.735 -2.673 10.910 1.00 95.88 100 GLU A O 1
ATOM 744 N N . HIS A 1 101 ? -3.534 -0.647 10.334 1.00 97.88 101 HIS A N 1
ATOM 745 C CA . HIS A 1 101 ? -4.955 -0.916 10.555 1.00 97.88 101 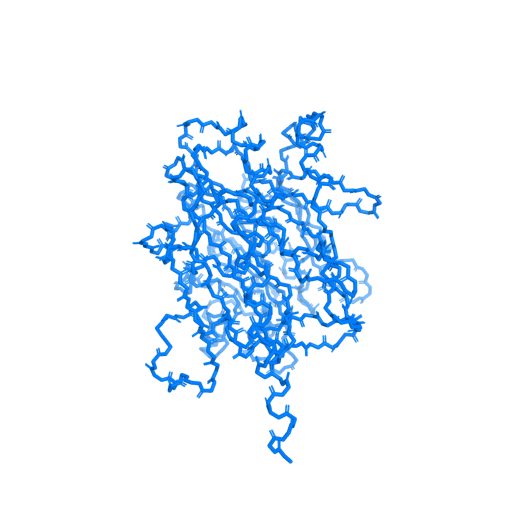HIS A CA 1
ATOM 746 C C . HIS A 1 101 ? -5.650 -1.116 9.216 1.00 97.88 101 HIS A C 1
ATOM 748 O O . HIS A 1 101 ? -5.393 -0.374 8.269 1.00 97.88 101 HIS A O 1
ATOM 754 N N . HIS A 1 102 ? -6.578 -2.064 9.155 1.00 98.00 102 HIS A N 1
ATOM 755 C CA . HIS A 1 102 ? -7.329 -2.410 7.956 1.00 98.00 102 HIS A CA 1
ATOM 756 C C . HIS A 1 102 ? -8.811 -2.597 8.278 1.00 98.00 102 HIS A C 1
ATOM 758 O O . HIS A 1 102 ? -9.159 -3.258 9.255 1.00 98.00 102 HIS A O 1
ATOM 764 N N . VAL A 1 103 ? -9.703 -2.076 7.439 1.00 97.56 103 VAL A N 1
ATOM 765 C CA . VAL A 1 103 ? -11.150 -2.314 7.558 1.00 97.56 103 VAL A CA 1
ATOM 766 C C . VAL A 1 103 ? -11.817 -2.325 6.186 1.00 97.56 103 VAL A C 1
ATOM 768 O O . VAL A 1 103 ? -11.396 -1.614 5.272 1.00 97.56 103 VAL A O 1
ATOM 771 N N . ALA A 1 104 ? -12.869 -3.134 6.052 1.00 95.81 104 ALA A N 1
ATOM 772 C CA . ALA A 1 104 ? -13.773 -3.092 4.912 1.00 95.81 104 ALA A CA 1
ATOM 773 C C . ALA A 1 104 ? -14.919 -2.120 5.219 1.00 95.81 104 ALA A C 1
ATOM 775 O O . ALA A 1 104 ? -15.764 -2.402 6.069 1.00 95.81 104 ALA A O 1
ATOM 776 N N . LEU A 1 105 ? -14.955 -0.981 4.536 1.00 95.44 105 LEU A N 1
ATOM 777 C CA . LEU A 1 105 ? -16.047 -0.021 4.645 1.00 95.44 105 LEU A CA 1
ATOM 778 C C . LEU A 1 105 ? -17.131 -0.326 3.602 1.00 95.44 105 LEU A C 1
ATOM 780 O O . LEU A 1 105 ? -16.794 -0.670 2.466 1.00 95.44 105 LEU A O 1
ATOM 784 N N . PRO A 1 106 ? -18.423 -0.201 3.949 1.00 93.44 106 PRO A N 1
ATOM 785 C CA . PRO A 1 106 ? -19.500 -0.342 2.982 1.00 93.44 106 PRO A CA 1
ATOM 786 C C . PRO A 1 106 ? -19.489 0.822 1.989 1.00 93.44 106 PRO A C 1
ATOM 788 O O . PRO A 1 106 ? -19.392 1.986 2.375 1.00 93.44 106 PRO A O 1
ATOM 791 N N . GLY A 1 107 ? -19.642 0.490 0.713 1.00 94.06 107 GLY A N 1
ATOM 792 C CA . GLY A 1 107 ? -19.605 1.419 -0.402 1.00 94.06 107 GLY A CA 1
ATOM 793 C C . GLY A 1 107 ? -18.210 1.594 -1.004 1.00 94.06 107 GLY A C 1
ATOM 794 O O . GLY A 1 107 ? -17.193 1.143 -0.465 1.00 94.06 107 GLY A O 1
ATOM 795 N N . ALA A 1 108 ? -18.164 2.261 -2.153 1.00 91.00 108 ALA A N 1
ATOM 796 C CA . ALA A 1 108 ? -16.943 2.483 -2.900 1.00 91.00 108 ALA A CA 1
ATOM 797 C C . ALA A 1 108 ? -16.755 3.926 -3.370 1.00 91.00 108 ALA A C 1
ATOM 799 O O . ALA A 1 108 ? -17.711 4.630 -3.713 1.00 91.00 108 ALA A O 1
ATOM 800 N N . MET A 1 109 ? -15.494 4.364 -3.348 1.00 88.31 109 MET A N 1
ATOM 801 C CA . MET A 1 109 ? -15.062 5.594 -4.006 1.00 88.31 109 MET A CA 1
ATOM 802 C C . MET A 1 109 ? -14.958 5.359 -5.510 1.00 88.31 109 MET A C 1
ATOM 804 O O . MET A 1 109 ? -14.645 4.254 -5.958 1.00 88.31 109 MET A O 1
ATOM 808 N N . ARG A 1 110 ? -15.148 6.429 -6.283 1.00 85.94 110 ARG A N 1
ATOM 809 C CA . ARG A 1 110 ? -14.956 6.415 -7.741 1.00 85.94 110 ARG A CA 1
ATOM 810 C C . ARG A 1 110 ? -13.486 6.303 -8.172 1.00 85.94 110 ARG A C 1
ATOM 812 O O . ARG A 1 110 ? -13.233 5.844 -9.275 1.00 85.94 110 ARG A O 1
ATOM 819 N N . SER A 1 111 ? -12.555 6.678 -7.290 1.00 88.44 111 SER A N 1
ATOM 820 C CA . SER A 1 111 ? -11.100 6.649 -7.510 1.00 88.44 111 SER A CA 1
ATOM 821 C C . SER A 1 111 ? -10.392 6.236 -6.209 1.00 88.44 111 SER A C 1
ATOM 823 O O . SER A 1 111 ? -10.943 6.480 -5.128 1.00 88.44 111 SER A O 1
ATOM 825 N N . PRO A 1 112 ? -9.213 5.584 -6.248 1.00 92.12 112 PRO A N 1
ATOM 826 C CA . PRO A 1 112 ? -8.446 5.315 -5.036 1.00 92.12 112 PRO A CA 1
ATOM 827 C C . PRO A 1 112 ? -7.916 6.625 -4.455 1.00 92.12 112 PRO A C 1
ATOM 829 O O . PRO A 1 112 ? -7.592 7.548 -5.199 1.00 92.12 112 PRO A O 1
ATOM 832 N N . ILE A 1 113 ? -7.812 6.706 -3.131 1.00 95.06 113 ILE A N 1
ATOM 833 C CA . ILE A 1 113 ? -7.344 7.916 -2.449 1.00 95.06 113 ILE A CA 1
ATOM 834 C C . ILE A 1 113 ? -6.255 7.595 -1.433 1.00 95.06 113 ILE A C 1
ATOM 836 O O . ILE A 1 113 ? -6.251 6.522 -0.835 1.00 95.06 113 ILE A O 1
ATOM 840 N N . VAL A 1 114 ? -5.342 8.537 -1.214 1.00 95.25 114 VAL A N 1
ATOM 841 C CA . VAL A 1 114 ? -4.273 8.443 -0.217 1.00 95.25 114 VAL A CA 1
ATOM 842 C C . VAL A 1 114 ? -4.064 9.794 0.459 1.00 95.25 114 VAL A C 1
ATOM 844 O O . VAL A 1 114 ? -3.968 10.823 -0.205 1.00 95.25 114 VAL A O 1
ATOM 847 N N . TYR A 1 115 ? -3.984 9.801 1.784 1.00 96.31 115 TYR A N 1
ATOM 848 C CA . TYR A 1 115 ? -3.559 10.955 2.561 1.00 96.31 115 TYR A CA 1
ATOM 849 C C . TYR A 1 115 ? -2.047 10.892 2.754 1.00 96.31 115 TYR A C 1
ATOM 851 O O . TYR A 1 115 ? -1.528 9.971 3.392 1.00 96.31 115 TYR A O 1
ATOM 859 N N . ARG A 1 116 ? -1.335 11.850 2.159 1.00 90.88 116 ARG A N 1
ATOM 860 C CA . ARG A 1 116 ? 0.130 11.856 2.108 1.00 90.88 116 ARG A CA 1
ATOM 861 C 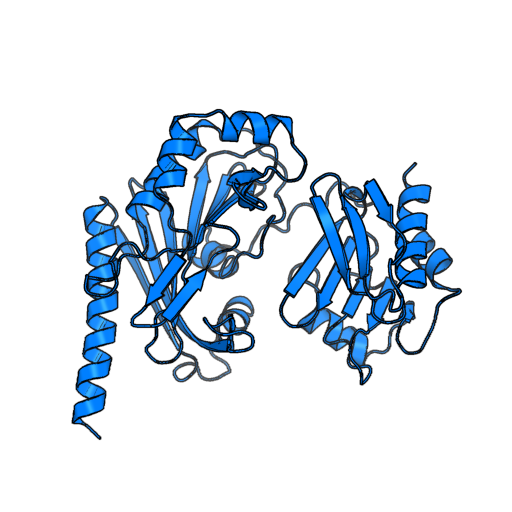C . ARG A 1 116 ? 0.718 13.248 2.232 1.00 90.88 116 ARG A C 1
ATOM 863 O O . ARG A 1 116 ? 0.047 14.247 1.957 1.00 90.88 116 ARG A O 1
ATOM 870 N N . GLN A 1 117 ? 2.001 13.306 2.570 1.00 81.69 117 GLN A N 1
ATOM 871 C CA . GLN A 1 117 ? 2.758 14.546 2.510 1.00 81.69 117 GLN A CA 1
ATOM 872 C C . GLN A 1 117 ? 3.145 14.847 1.054 1.00 81.69 117 GLN A C 1
ATOM 874 O O . GLN A 1 117 ? 3.841 14.074 0.394 1.00 81.69 117 GLN A O 1
ATOM 879 N N . ALA A 1 118 ? 2.698 15.988 0.530 1.00 69.38 118 ALA A N 1
ATOM 880 C CA . ALA A 1 118 ? 3.123 16.516 -0.761 1.00 69.38 118 ALA A CA 1
ATOM 881 C C . ALA A 1 118 ? 4.010 17.746 -0.539 1.00 69.38 118 ALA A C 1
ATOM 883 O O . ALA A 1 118 ? 3.496 18.797 -0.165 1.00 69.38 118 ALA A O 1
ATOM 884 N N . THR A 1 119 ? 5.322 17.615 -0.779 1.00 61.91 119 THR A N 1
ATOM 885 C CA . THR A 1 119 ? 6.404 18.628 -0.674 1.00 61.91 119 THR A CA 1
ATOM 886 C C . THR A 1 119 ? 6.476 19.407 0.651 1.00 61.91 119 THR A C 1
ATOM 888 O O . THR A 1 119 ? 7.500 19.375 1.317 1.00 61.91 119 THR A O 1
ATOM 891 N N . VAL A 1 120 ? 5.417 20.114 1.040 1.00 68.38 120 VAL A N 1
ATOM 892 C CA . VAL A 1 120 ? 5.296 20.931 2.259 1.00 68.38 120 VAL A CA 1
ATOM 893 C C . VAL A 1 120 ? 3.934 20.807 2.956 1.00 68.38 120 VAL A C 1
ATOM 895 O O . VAL A 1 120 ? 3.750 21.383 4.025 1.00 68.38 120 VAL A O 1
ATOM 898 N N . ARG A 1 121 ? 2.954 20.092 2.385 1.00 81.81 121 ARG A N 1
ATOM 899 C CA . ARG A 1 121 ? 1.593 20.026 2.933 1.00 81.81 121 ARG A CA 1
ATOM 900 C C . ARG A 1 121 ? 1.013 18.619 2.849 1.00 81.81 121 ARG A C 1
ATOM 902 O O . ARG A 1 121 ? 1.093 17.968 1.813 1.00 81.81 121 ARG A O 1
ATOM 909 N N . TRP A 1 122 ? 0.383 18.189 3.935 1.00 88.88 122 TRP A N 1
ATOM 910 C CA . TRP A 1 122 ? -0.439 16.986 3.966 1.00 88.88 122 TRP A CA 1
ATOM 911 C C . TRP A 1 122 ? -1.781 17.209 3.268 1.00 88.88 122 TRP A C 1
ATOM 913 O O . TRP A 1 122 ? -2.433 18.241 3.468 1.00 88.88 122 TRP A O 1
ATOM 923 N N . GLY A 1 123 ? -2.202 16.241 2.461 1.00 93.44 123 GLY A N 1
ATOM 924 C CA . GLY A 1 123 ? -3.459 16.314 1.728 1.00 93.44 123 GLY A CA 1
ATOM 925 C C . GLY A 1 123 ? -3.888 14.978 1.140 1.00 93.44 123 GLY A C 1
ATOM 926 O O . GLY A 1 123 ? -3.103 14.033 1.056 1.00 93.44 123 GLY A O 1
ATOM 927 N N . TRP A 1 124 ? -5.154 14.925 0.736 1.00 94.25 124 TRP A N 1
ATOM 928 C CA . TRP A 1 124 ? -5.710 13.813 -0.025 1.00 94.25 124 TRP A CA 1
ATOM 929 C C . TRP A 1 124 ? -5.290 13.914 -1.491 1.00 94.25 124 TRP A C 1
ATOM 931 O O . TRP A 1 124 ? -5.464 14.950 -2.128 1.00 94.25 124 TRP A O 1
ATOM 941 N N . ASP A 1 125 ? -4.749 12.831 -2.016 1.00 91.00 125 ASP A N 1
ATOM 942 C CA . ASP A 1 125 ? -4.489 12.587 -3.429 1.00 91.00 125 ASP A CA 1
ATOM 943 C C . ASP A 1 125 ? -5.472 11.504 -3.884 1.00 91.00 125 ASP A C 1
ATOM 945 O O . ASP A 1 125 ? -5.771 10.594 -3.110 1.00 91.00 125 ASP A O 1
ATOM 949 N N . ALA A 1 126 ? -6.007 11.624 -5.094 1.00 89.06 126 ALA A N 1
ATOM 950 C CA . ALA A 1 126 ? -7.029 10.727 -5.622 1.00 89.06 126 ALA A CA 1
ATOM 951 C C . ALA A 1 126 ? -6.599 10.029 -6.914 1.00 89.06 126 ALA A C 1
ATOM 953 O O . ALA A 1 126 ? -7.439 9.713 -7.755 1.00 89.06 126 ALA A O 1
ATOM 954 N N . GLY A 1 127 ? -5.288 9.844 -7.105 1.00 76.56 127 GLY A N 1
ATOM 955 C CA . GLY A 1 127 ? -4.760 9.127 -8.254 1.00 76.56 127 GLY A CA 1
ATOM 956 C C . GLY A 1 127 ? -5.306 9.695 -9.560 1.00 76.56 127 GLY A C 1
ATOM 957 O O . GLY A 1 127 ? -5.885 8.955 -10.350 1.00 76.56 127 GLY A O 1
ATOM 958 N N . GLY A 1 128 ? -5.135 11.006 -9.776 1.00 75.25 128 GLY A N 1
ATOM 959 C CA . GLY A 1 128 ? -5.492 11.712 -11.021 1.00 75.25 128 GLY A CA 1
ATOM 960 C C . GLY A 1 128 ? -6.859 12.356 -11.041 1.00 75.25 128 GLY A C 1
ATOM 961 O O . GLY A 1 128 ? -7.116 13.224 -11.869 1.00 75.25 128 GLY A O 1
ATOM 962 N N . ASP A 1 129 ? -7.731 11.970 -10.118 1.00 80.38 129 ASP A N 1
ATOM 963 C CA . ASP A 1 129 ? -9.033 12.598 -9.952 1.00 80.38 129 ASP A CA 1
ATOM 964 C C . ASP A 1 129 ? -8.883 13.917 -9.173 1.00 80.38 129 ASP A C 1
ATOM 966 O O . ASP A 1 129 ? -9.107 13.999 -7.963 1.00 80.38 129 ASP A O 1
ATOM 970 N N . GLU A 1 130 ? -8.428 14.964 -9.867 1.00 85.12 130 GLU A N 1
ATOM 971 C CA . GLU A 1 130 ? -8.155 16.281 -9.271 1.00 85.12 130 GLU A CA 1
ATOM 972 C C . GLU A 1 130 ? -9.402 16.913 -8.636 1.00 85.12 130 GLU A C 1
ATOM 974 O O . GLU A 1 130 ? -9.304 17.613 -7.623 1.00 85.12 130 GLU A O 1
ATOM 979 N N . GLU A 1 131 ? -10.581 16.638 -9.200 1.00 86.69 131 GLU A N 1
ATOM 980 C CA . GLU A 1 131 ? -11.863 17.091 -8.662 1.00 86.69 131 GLU A CA 1
ATOM 981 C C . GLU A 1 131 ? -12.135 16.432 -7.304 1.00 86.69 131 GLU A C 1
ATOM 983 O O . GLU A 1 131 ? -12.370 17.134 -6.315 1.00 86.69 131 GLU A O 1
ATOM 988 N N . LEU A 1 132 ? -12.021 15.100 -7.220 1.00 89.19 132 LEU A N 1
ATOM 989 C CA . LEU A 1 132 ? -12.211 14.371 -5.966 1.00 89.19 132 LEU A CA 1
ATOM 990 C C . LEU A 1 132 ? -11.182 14.802 -4.921 1.00 89.19 132 LEU A C 1
ATOM 992 O O . LEU A 1 132 ? -11.546 15.074 -3.777 1.00 89.19 132 LEU A O 1
ATOM 996 N N . ALA A 1 133 ? -9.908 14.921 -5.302 1.00 90.06 133 ALA A N 1
ATOM 997 C CA . ALA A 1 133 ? -8.865 15.401 -4.402 1.00 90.06 133 ALA A CA 1
ATOM 998 C C . ALA A 1 133 ? -9.187 16.806 -3.868 1.00 90.06 133 ALA A C 1
ATOM 1000 O O . ALA A 1 133 ? -9.058 17.060 -2.667 1.00 90.06 133 ALA A O 1
ATOM 1001 N N . THR A 1 134 ? -9.651 17.718 -4.726 1.00 92.12 134 THR A N 1
ATOM 1002 C CA . THR A 1 134 ? -10.057 19.071 -4.319 1.00 92.12 134 THR A CA 1
ATOM 1003 C C . THR A 1 134 ? -11.210 19.033 -3.320 1.00 92.12 134 THR A C 1
ATOM 1005 O O . THR A 1 134 ? -11.157 19.723 -2.300 1.00 92.12 134 THR A O 1
ATOM 1008 N N . TRP A 1 135 ? -12.221 18.197 -3.556 1.00 92.31 135 TRP A N 1
ATOM 1009 C CA . TRP A 1 135 ? -13.359 18.046 -2.647 1.00 92.31 135 TRP A CA 1
ATOM 1010 C C . TRP A 1 135 ? -12.962 17.455 -1.293 1.00 92.31 135 TRP A C 1
ATOM 1012 O O . TRP A 1 135 ? -13.286 18.038 -0.256 1.00 92.31 135 TRP A O 1
ATOM 1022 N N . LEU A 1 136 ? -12.186 16.367 -1.275 1.00 94.19 136 LEU A N 1
ATOM 1023 C CA . LEU A 1 136 ? -11.714 15.733 -0.037 1.00 94.19 136 LEU A CA 1
ATOM 1024 C C . LEU A 1 136 ? -10.840 16.684 0.791 1.00 94.19 136 LEU A C 1
ATOM 1026 O O . LEU A 1 136 ? -10.967 16.755 2.012 1.00 94.19 136 LEU A O 1
ATOM 1030 N N . ASN A 1 137 ? -9.983 17.473 0.133 1.00 93.62 137 ASN A N 1
ATOM 1031 C CA . ASN A 1 137 ? -9.201 18.525 0.788 1.00 93.62 137 ASN A CA 1
ATOM 1032 C C . ASN A 1 137 ? -10.025 19.775 1.129 1.00 93.62 137 ASN A C 1
ATOM 1034 O O . ASN A 1 137 ? -9.526 20.660 1.826 1.00 93.62 137 ASN A O 1
ATOM 1038 N N . GLY A 1 138 ? -11.260 19.897 0.650 1.00 93.75 138 GLY A N 1
ATOM 1039 C CA . GLY A 1 138 ? -12.221 20.916 1.059 1.00 93.75 138 GLY A CA 1
ATOM 1040 C C . GLY A 1 138 ? -12.921 20.542 2.362 1.00 93.75 138 GLY A C 1
ATOM 1041 O O . GLY A 1 138 ? -13.079 21.401 3.233 1.00 93.75 138 GLY A O 1
ATOM 1042 N N . GLU A 1 139 ? -13.227 19.258 2.531 1.00 95.31 139 GLU A N 1
ATOM 1043 C CA . GLU A 1 139 ? -14.142 18.736 3.543 1.00 95.31 139 GLU A CA 1
ATOM 1044 C C . GLU A 1 139 ? -13.650 18.911 5.001 1.00 95.31 139 GLU A C 1
ATOM 1046 O O . GLU A 1 139 ? -12.628 18.333 5.397 1.00 95.31 139 GLU A O 1
ATOM 1051 N N . PRO A 1 140 ? -14.376 19.671 5.849 1.00 94.44 140 PRO A N 1
ATOM 1052 C CA . PRO A 1 140 ? -13.983 19.912 7.238 1.00 94.44 140 PRO A CA 1
ATOM 1053 C C . PRO A 1 140 ? -13.905 18.648 8.098 1.00 94.44 140 PRO A C 1
ATOM 1055 O O . PRO A 1 140 ? -12.988 18.528 8.912 1.00 94.44 140 PRO A O 1
ATOM 1058 N N . SER A 1 141 ? -14.836 17.704 7.925 1.00 93.38 141 SER A N 1
ATOM 1059 C CA . SER A 1 141 ? -14.856 16.480 8.737 1.00 93.38 141 SER A CA 1
ATOM 1060 C C . SER A 1 141 ? -13.647 15.583 8.458 1.00 93.38 141 SER A C 1
ATOM 1062 O O . SER A 1 141 ? -13.020 15.083 9.393 1.00 93.38 141 SER A O 1
ATOM 1064 N N . LEU A 1 142 ? -13.248 15.462 7.189 1.00 94.06 142 LEU A N 1
ATOM 1065 C CA . LEU A 1 142 ? -12.058 14.718 6.783 1.00 94.06 142 LEU A CA 1
ATOM 1066 C C . LEU A 1 142 ? -10.770 15.408 7.221 1.00 94.06 142 LEU A C 1
ATOM 1068 O O . LEU A 1 142 ? -9.855 14.731 7.676 1.00 94.06 142 LEU A O 1
ATOM 1072 N N . LYS A 1 143 ? -10.695 16.742 7.159 1.00 92.06 143 LYS A N 1
ATOM 1073 C CA . LYS A 1 143 ? -9.556 17.491 7.720 1.00 92.06 143 LYS A CA 1
ATOM 1074 C C . LYS A 1 143 ? -9.384 17.240 9.213 1.00 92.06 143 LYS A C 1
ATOM 1076 O O . LYS A 1 143 ? -8.262 17.048 9.672 1.00 92.06 143 LYS A O 1
ATOM 1081 N N . ALA A 1 144 ? -10.483 17.272 9.966 1.00 92.50 144 ALA A N 1
ATOM 1082 C CA . ALA A 1 144 ? -10.457 17.041 11.404 1.00 92.50 144 ALA A CA 1
ATOM 1083 C C . ALA A 1 144 ? -10.003 15.612 11.733 1.00 92.50 144 ALA A C 1
ATOM 1085 O O . ALA A 1 144 ? -9.125 15.445 12.576 1.00 92.50 144 ALA A O 1
ATOM 1086 N N . ALA A 1 145 ? -10.538 14.609 11.027 1.00 93.69 145 ALA A N 1
ATOM 1087 C CA . ALA A 1 145 ? -10.127 13.216 11.192 1.00 93.69 145 ALA A CA 1
ATOM 1088 C C . ALA A 1 145 ? -8.654 12.998 10.802 1.00 93.69 145 ALA A C 1
ATOM 1090 O O . ALA A 1 145 ? -7.901 12.392 11.558 1.00 93.69 145 ALA A O 1
ATOM 1091 N N . ALA A 1 146 ? -8.216 13.554 9.669 1.00 91.56 146 ALA A N 1
ATOM 1092 C CA . ALA A 1 146 ? -6.846 13.416 9.181 1.00 91.56 146 ALA A CA 1
ATOM 1093 C C . ALA A 1 146 ? -5.812 14.086 10.100 1.00 91.56 146 ALA A C 1
ATOM 1095 O O . ALA A 1 146 ? -4.711 13.573 10.253 1.00 91.56 146 ALA A O 1
ATOM 1096 N N . LYS A 1 147 ? -6.172 15.188 10.777 1.00 89.12 147 LYS A N 1
ATOM 1097 C CA . LYS A 1 147 ? -5.320 15.824 11.798 1.00 89.12 147 LYS A CA 1
ATOM 1098 C C . LYS A 1 147 ? -5.059 14.913 13.007 1.00 89.12 147 LYS A C 1
ATOM 1100 O O . LYS A 1 147 ? -4.092 15.130 13.727 1.00 89.12 147 LYS A O 1
ATOM 1105 N N . GLY A 1 148 ? -5.938 13.945 13.260 1.00 88.25 148 GLY A N 1
ATOM 1106 C CA . GLY A 1 148 ? -5.753 12.954 14.317 1.00 88.25 148 GLY A CA 1
ATOM 1107 C C . GLY A 1 148 ? -4.779 11.836 13.949 1.00 88.25 148 GLY A C 1
ATOM 1108 O O . GLY A 1 148 ? -4.418 11.067 14.833 1.00 88.25 148 GLY A O 1
ATOM 1109 N N . LEU A 1 149 ? -4.377 11.724 12.678 1.00 91.50 149 LEU A N 1
ATOM 1110 C CA . LEU A 1 149 ? -3.383 10.754 12.229 1.00 91.50 149 LEU A CA 1
ATOM 1111 C C . LEU A 1 149 ? -1.980 11.269 12.552 1.00 91.50 149 LEU A C 1
ATOM 1113 O O . LEU A 1 149 ? -1.692 12.449 12.372 1.00 91.50 149 LEU A O 1
ATOM 1117 N N . GLU A 1 150 ? -1.110 10.367 12.991 1.00 89.69 150 GLU A N 1
ATOM 1118 C CA . GLU A 1 150 ? 0.302 10.661 13.230 1.00 89.69 150 GLU A CA 1
ATOM 1119 C C . GLU A 1 150 ? 1.122 10.167 12.039 1.00 89.69 150 GLU A C 1
ATOM 1121 O O . GLU A 1 150 ? 0.969 9.031 11.585 1.00 89.69 150 GLU A O 1
ATOM 1126 N N . ASP A 1 151 ? 1.999 11.028 11.537 1.00 86.19 151 ASP A N 1
ATOM 1127 C CA . ASP A 1 151 ? 2.912 10.733 10.435 1.00 86.19 151 ASP A CA 1
ATOM 1128 C C . ASP A 1 151 ? 4.266 10.202 10.901 1.00 86.19 151 ASP A C 1
ATOM 1130 O O . ASP A 1 151 ? 5.161 9.966 10.091 1.00 86.19 151 ASP A O 1
ATOM 1134 N N . VAL A 1 152 ? 4.418 9.986 12.205 1.00 85.94 152 VAL A N 1
ATOM 1135 C CA . VAL A 1 152 ? 5.621 9.412 12.787 1.00 85.94 152 VAL A CA 1
ATOM 1136 C C . VAL A 1 152 ? 5.252 8.271 13.730 1.00 85.94 152 VAL A C 1
ATOM 1138 O O . VAL A 1 152 ? 4.442 8.400 14.652 1.00 85.94 152 VAL A O 1
ATOM 1141 N N . TRP A 1 153 ? 5.896 7.127 13.527 1.00 87.06 153 TRP A N 1
ATOM 1142 C CA . TRP A 1 153 ? 5.956 6.063 14.521 1.00 87.06 153 TRP A CA 1
ATOM 1143 C C . TRP A 1 153 ? 7.151 6.298 15.440 1.00 87.06 153 TRP A C 1
ATOM 1145 O O . TRP A 1 153 ? 8.239 6.597 14.960 1.00 87.06 153 TRP A O 1
ATOM 1155 N N . VAL A 1 154 ? 6.980 6.143 16.751 1.00 84.50 154 VAL A N 1
ATOM 1156 C CA . VAL A 1 154 ? 8.048 6.295 17.747 1.00 84.50 154 VAL A CA 1
ATOM 1157 C C . VAL A 1 154 ? 8.021 5.087 18.670 1.00 84.50 154 VAL A C 1
ATOM 1159 O O . VAL A 1 154 ? 6.989 4.770 19.258 1.00 84.50 154 VAL A O 1
ATOM 1162 N N . CYS A 1 155 ? 9.165 4.426 18.826 1.00 81.50 155 CYS A N 1
ATOM 1163 C CA . CYS A 1 155 ? 9.335 3.334 19.776 1.00 81.50 155 CYS A CA 1
ATOM 1164 C C . CYS A 1 155 ? 10.689 3.475 20.478 1.00 81.50 155 CYS A C 1
ATOM 1166 O O . CYS A 1 155 ? 11.752 3.367 19.865 1.00 81.50 155 CYS A O 1
ATOM 1168 N N . GLY A 1 156 ? 10.664 3.752 21.783 1.00 79.69 156 GLY A N 1
ATOM 1169 C CA . GLY A 1 156 ? 11.883 4.027 22.541 1.00 79.69 156 GLY A CA 1
ATOM 1170 C C . GLY A 1 156 ? 12.618 5.259 22.004 1.00 79.69 156 GLY A C 1
ATOM 1171 O O . GLY A 1 156 ? 12.106 6.369 22.093 1.00 79.69 156 GLY A O 1
ATOM 1172 N N . LYS A 1 157 ? 13.835 5.066 21.481 1.00 77.88 157 LYS A N 1
ATOM 1173 C CA . LYS A 1 157 ? 14.671 6.140 20.905 1.00 77.88 157 LYS A CA 1
ATOM 1174 C C . LYS A 1 157 ? 14.580 6.231 19.380 1.00 77.88 157 LYS A C 1
ATOM 1176 O O . LYS A 1 157 ? 15.246 7.077 18.792 1.00 77.88 157 LYS A O 1
ATOM 1181 N N . GLU A 1 158 ? 13.820 5.344 18.753 1.00 81.00 158 GLU A N 1
ATOM 1182 C CA . GLU A 1 158 ? 13.722 5.249 17.303 1.00 81.00 158 GLU A CA 1
ATOM 1183 C C . GLU A 1 158 ? 12.425 5.891 16.811 1.00 81.00 158 GLU A C 1
ATOM 1185 O O . GLU A 1 158 ? 11.386 5.807 17.475 1.00 81.00 158 GLU A O 1
ATOM 1190 N N . SER A 1 159 ? 12.498 6.545 15.650 1.00 82.94 159 SER A N 1
ATOM 1191 C CA . SER A 1 159 ? 11.354 7.179 15.001 1.00 82.94 159 SER A CA 1
ATOM 1192 C C . SER A 1 159 ? 11.352 6.936 13.496 1.00 82.94 159 SER A C 1
ATOM 1194 O O . SER A 1 159 ? 12.387 7.087 12.850 1.00 82.94 159 SER A O 1
ATOM 1196 N N . TRP A 1 160 ? 10.186 6.655 12.930 1.00 84.25 160 TRP A N 1
ATOM 1197 C CA . TRP A 1 160 ? 9.992 6.392 11.510 1.00 84.25 160 TRP A CA 1
ATOM 1198 C C . TRP A 1 160 ? 8.979 7.375 10.954 1.00 84.25 160 TRP A C 1
ATOM 1200 O O . TRP A 1 160 ? 7.843 7.396 11.421 1.00 84.25 160 TRP A O 1
ATOM 1210 N N . ALA A 1 161 ? 9.395 8.176 9.976 1.00 84.94 161 ALA A N 1
ATOM 1211 C CA . ALA A 1 161 ? 8.490 9.056 9.255 1.00 84.94 161 ALA A CA 1
ATOM 1212 C C . ALA A 1 161 ? 7.741 8.271 8.174 1.00 84.94 161 ALA A C 1
ATOM 1214 O O . ALA A 1 161 ? 8.341 7.498 7.422 1.00 84.94 161 ALA A O 1
ATOM 1215 N N . HIS A 1 162 ? 6.445 8.518 8.092 1.00 84.19 162 HIS A N 1
ATOM 1216 C CA . HIS A 1 162 ? 5.544 7.956 7.103 1.00 84.19 162 HIS A CA 1
ATOM 1217 C C . HIS A 1 162 ? 5.425 8.908 5.917 1.00 84.19 162 HIS A C 1
ATOM 1219 O O . HIS A 1 162 ? 5.181 10.102 6.088 1.00 84.19 162 HIS A O 1
ATOM 1225 N N . ASP A 1 163 ? 5.559 8.397 4.693 1.00 81.44 163 ASP A N 1
ATOM 1226 C CA . ASP A 1 163 ? 5.323 9.190 3.481 1.00 81.44 163 ASP A CA 1
ATOM 1227 C C . ASP A 1 163 ? 3.821 9.296 3.137 1.00 81.44 163 ASP A C 1
ATOM 1229 O O . ASP A 1 163 ? 3.414 10.184 2.381 1.00 81.44 163 ASP A O 1
ATOM 1233 N N . TRP A 1 164 ? 2.989 8.424 3.719 1.00 91.94 164 TRP A N 1
ATOM 1234 C CA . TRP A 1 164 ? 1.523 8.435 3.684 1.00 91.94 164 TRP A CA 1
ATOM 1235 C C . TRP A 1 164 ? 0.956 7.855 4.983 1.00 91.94 164 TRP A C 1
ATOM 1237 O O . TRP A 1 164 ? 1.597 7.016 5.590 1.00 91.94 164 TRP A O 1
ATOM 1247 N N . THR A 1 165 ? -0.247 8.240 5.412 1.00 94.00 165 THR A N 1
ATOM 1248 C CA . THR A 1 165 ? -0.823 7.711 6.672 1.00 94.00 165 THR A CA 1
ATOM 1249 C C . THR A 1 165 ? -2.152 7.002 6.498 1.00 94.00 165 THR A C 1
ATOM 1251 O O . THR A 1 165 ? -2.468 6.130 7.299 1.00 94.00 165 THR A O 1
ATOM 1254 N N . ALA A 1 166 ? -2.920 7.305 5.452 1.00 97.12 166 ALA A N 1
ATOM 1255 C CA . ALA A 1 166 ? -4.162 6.600 5.152 1.00 97.12 166 ALA A CA 1
ATOM 1256 C C . ALA A 1 166 ? -4.343 6.394 3.650 1.00 97.12 166 ALA A C 1
ATOM 1258 O O . ALA A 1 166 ? -3.981 7.266 2.867 1.00 97.12 166 ALA A O 1
ATOM 1259 N N . GLN A 1 167 ? -4.947 5.284 3.239 1.00 96.81 167 GLN A N 1
ATOM 1260 C CA . GLN A 1 167 ? -5.414 5.093 1.869 1.00 96.81 167 GLN A CA 1
ATOM 1261 C C . GLN A 1 167 ? -6.699 4.275 1.821 1.00 96.81 167 GLN A C 1
ATOM 1263 O O . GLN A 1 167 ? -6.957 3.455 2.698 1.00 96.81 167 GLN A O 1
ATOM 1268 N N . LEU A 1 168 ? -7.500 4.502 0.788 1.00 97.00 168 LEU A N 1
ATOM 1269 C CA . LEU A 1 168 ? -8.777 3.836 0.578 1.00 97.00 168 LEU A CA 1
ATOM 1270 C C . LEU A 1 168 ? -8.898 3.430 -0.888 1.00 97.00 168 LEU A C 1
ATOM 1272 O O . LEU A 1 168 ? -8.701 4.247 -1.790 1.00 97.00 168 LEU A O 1
ATOM 1276 N N . MET A 1 169 ? -9.245 2.171 -1.118 1.00 94.69 169 MET A N 1
ATOM 1277 C CA . MET A 1 169 ? -9.342 1.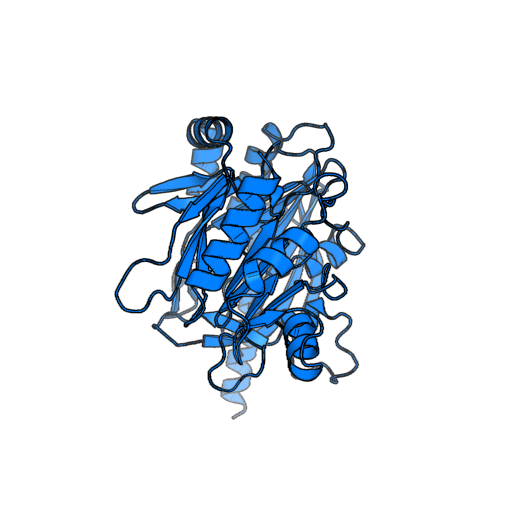578 -2.451 1.00 94.69 169 MET A CA 1
ATOM 1278 C C . MET A 1 169 ? -10.572 0.682 -2.552 1.00 94.69 169 MET A C 1
ATOM 1280 O O . MET A 1 169 ? -10.933 0.014 -1.585 1.00 94.69 169 MET A O 1
ATOM 1284 N N . ALA A 1 170 ? -11.237 0.687 -3.707 1.00 92.19 170 ALA A N 1
ATOM 1285 C CA . ALA A 1 170 ? -12.402 -0.158 -3.937 1.00 92.19 170 ALA A CA 1
ATOM 1286 C C . ALA A 1 170 ? -11.989 -1.635 -3.998 1.00 92.19 170 ALA A C 1
ATOM 1288 O O . ALA A 1 170 ? -10.937 -1.961 -4.547 1.00 92.19 170 ALA A O 1
ATOM 1289 N N . LEU A 1 171 ? -12.833 -2.519 -3.461 1.00 89.94 171 LEU A N 1
ATOM 1290 C CA . LEU A 1 171 ? -12.633 -3.974 -3.463 1.00 89.94 171 LEU A CA 1
ATOM 1291 C C . LEU A 1 171 ? -13.336 -4.689 -4.626 1.00 89.94 171 LEU A C 1
ATOM 1293 O O . LEU A 1 171 ? -13.116 -5.878 -4.832 1.00 89.94 171 LEU A O 1
ATOM 1297 N N . GLY A 1 172 ? -14.170 -3.989 -5.402 1.00 85.38 172 GLY A N 1
ATOM 1298 C CA . GLY A 1 172 ? -14.906 -4.576 -6.530 1.00 85.38 172 GLY A CA 1
ATOM 1299 C C . GLY A 1 172 ? -16.299 -5.109 -6.190 1.00 85.38 172 GLY A C 1
ATOM 1300 O O . GLY A 1 172 ? -17.118 -5.314 -7.079 1.00 85.38 172 GLY A O 1
ATOM 1301 N N . ASP A 1 173 ? -16.596 -5.301 -4.909 1.00 83.50 173 ASP A N 1
ATOM 1302 C CA . ASP A 1 173 ? -17.818 -5.941 -4.410 1.00 83.50 173 ASP A CA 1
ATOM 1303 C C . ASP A 1 173 ? -18.771 -4.954 -3.711 1.00 83.50 173 ASP A C 1
ATOM 1305 O O . ASP A 1 173 ? -19.606 -5.339 -2.891 1.00 83.50 173 ASP A O 1
ATOM 1309 N N . GLY A 1 174 ? -18.628 -3.660 -4.012 1.00 89.12 174 GLY A N 1
ATOM 1310 C CA . GLY A 1 174 ? -19.369 -2.593 -3.340 1.00 89.12 174 GLY A CA 1
ATOM 1311 C C . GLY A 1 174 ? -18.829 -2.239 -1.953 1.00 89.12 174 GLY A C 1
ATOM 1312 O O . GLY A 1 174 ? -19.503 -1.522 -1.217 1.00 89.12 174 GLY A O 1
ATOM 1313 N N . ARG A 1 175 ? -17.633 -2.712 -1.580 1.00 93.69 175 ARG A N 1
ATOM 1314 C CA . ARG A 1 175 ? -16.896 -2.274 -0.385 1.00 93.69 175 ARG A CA 1
ATOM 1315 C C . ARG A 1 175 ? -15.588 -1.577 -0.757 1.00 93.69 175 ARG A C 1
ATOM 1317 O O . ARG A 1 175 ? -15.108 -1.665 -1.889 1.00 93.69 175 ARG A O 1
ATOM 1324 N N . SER A 1 176 ? -14.986 -0.913 0.225 1.00 95.31 176 SER A N 1
ATOM 1325 C CA . SER A 1 176 ? -13.646 -0.328 0.130 1.00 95.31 176 SER A CA 1
ATOM 1326 C C . SER A 1 176 ? -12.744 -0.816 1.248 1.00 95.31 176 SER A C 1
ATOM 1328 O O . SER A 1 176 ? -13.171 -0.947 2.391 1.00 95.31 176 SER A O 1
ATOM 1330 N N . HIS A 1 177 ? -11.475 -1.025 0.934 1.00 96.81 177 HIS A N 1
ATOM 1331 C CA . HIS A 1 177 ? -10.431 -1.325 1.899 1.00 96.81 177 HIS A CA 1
ATOM 1332 C C . HIS A 1 177 ? -9.781 -0.026 2.357 1.00 96.81 177 HIS A C 1
ATOM 1334 O O . HIS A 1 177 ? -9.075 0.624 1.585 1.00 96.81 177 HIS A O 1
ATOM 1340 N N . LEU A 1 178 ? -10.054 0.367 3.601 1.00 97.94 178 LEU A N 1
ATOM 1341 C CA . LEU A 1 178 ? -9.333 1.442 4.276 1.00 97.94 178 LEU A CA 1
ATOM 1342 C C . LEU A 1 178 ? -8.112 0.845 4.966 1.00 97.94 178 LEU A C 1
ATOM 1344 O O . LEU A 1 178 ? -8.247 -0.097 5.749 1.00 97.94 178 LEU A O 1
ATOM 1348 N N . VAL A 1 179 ? -6.954 1.444 4.715 1.00 97.69 179 VAL A N 1
ATOM 1349 C CA . VAL A 1 179 ? -5.696 1.134 5.388 1.00 97.69 179 VAL A CA 1
ATOM 1350 C C . VAL A 1 179 ? -5.148 2.394 6.031 1.00 97.69 179 VAL A C 1
ATOM 1352 O O . VAL A 1 179 ? -5.104 3.441 5.386 1.00 97.69 179 VAL A O 1
ATOM 1355 N N . VAL A 1 180 ? -4.707 2.296 7.282 1.00 97.38 180 VAL A N 1
ATOM 1356 C CA . VAL A 1 180 ? -4.055 3.392 8.006 1.00 97.38 180 VAL A CA 1
ATOM 1357 C C . VAL A 1 180 ? -2.760 2.895 8.629 1.00 97.38 180 VAL A C 1
ATOM 1359 O O . VAL A 1 180 ? -2.762 1.890 9.340 1.00 97.38 180 VAL A O 1
ATOM 1362 N N . GLN A 1 181 ? -1.657 3.598 8.381 1.00 94.06 181 GLN A N 1
ATOM 1363 C CA . GLN A 1 181 ? -0.400 3.324 9.069 1.00 94.06 181 GLN A CA 1
ATOM 1364 C C . GLN A 1 181 ? -0.537 3.722 10.537 1.00 94.06 181 GLN A C 1
ATOM 1366 O O . GLN A 1 181 ? -0.988 4.822 10.857 1.00 94.06 181 GLN A O 1
ATOM 1371 N N . ALA A 1 182 ? -0.161 2.820 11.440 1.00 89.44 182 ALA A N 1
ATOM 1372 C CA . ALA A 1 182 ? -0.157 3.123 12.858 1.00 89.44 182 ALA A CA 1
ATOM 1373 C C . ALA A 1 182 ? 0.914 4.181 13.149 1.00 89.44 182 ALA A C 1
ATOM 1375 O O . ALA A 1 182 ? 2.084 4.036 12.778 1.00 89.44 182 ALA A O 1
ATOM 1376 N N . GLY A 1 183 ? 0.505 5.246 13.828 1.00 79.44 183 GLY A N 1
ATOM 1377 C CA . GLY A 1 183 ? 1.411 6.249 14.370 1.00 79.44 183 GLY A CA 1
ATOM 1378 C C . GLY A 1 183 ? 1.547 6.115 15.885 1.00 79.44 183 GLY A C 1
ATOM 1379 O O . GLY A 1 183 ? 0.834 5.335 16.520 1.00 79.44 183 GLY A O 1
ATOM 1380 N N . SER A 1 184 ? 2.500 6.837 16.475 1.00 75.94 184 SER A N 1
ATOM 1381 C CA . SER A 1 184 ? 2.751 6.768 17.919 1.00 75.94 184 SER A CA 1
ATOM 1382 C C . SER A 1 184 ? 1.986 7.854 18.674 1.00 75.94 184 SER A C 1
ATOM 1384 O O . SER A 1 184 ? 2.457 8.981 18.804 1.00 75.94 184 SER A O 1
ATOM 1386 N N . HIS A 1 185 ? 0.869 7.486 19.302 1.00 67.75 185 HIS A N 1
ATOM 1387 C CA . HIS A 1 185 ? 0.050 8.431 20.079 1.00 67.75 185 HIS A CA 1
ATOM 1388 C C . HIS A 1 185 ? 0.359 8.430 21.594 1.00 67.75 185 HIS A C 1
ATOM 1390 O O . HIS A 1 185 ? -0.328 9.092 22.377 1.00 67.75 185 HIS A O 1
ATOM 1396 N N . GLY A 1 186 ? 1.357 7.650 22.032 1.00 57.25 186 GLY A N 1
ATOM 1397 C CA . GLY A 1 186 ? 1.689 7.410 23.446 1.00 57.25 186 GLY A CA 1
ATOM 1398 C C . GLY A 1 186 ? 2.781 8.308 24.038 1.00 57.25 186 GLY A C 1
ATOM 1399 O O . GLY A 1 186 ? 2.929 8.366 25.257 1.00 57.25 186 GLY A O 1
ATOM 1400 N N . GLY A 1 187 ? 3.536 9.029 23.201 1.00 55.91 187 GLY A N 1
ATOM 1401 C CA . GLY A 1 187 ? 4.751 9.743 23.613 1.00 55.91 187 GLY A CA 1
ATOM 1402 C C . GLY A 1 187 ? 5.887 8.802 24.055 1.00 55.91 187 GLY A C 1
ATOM 1403 O O . GLY A 1 187 ? 5.673 7.627 24.328 1.00 55.91 187 GLY A O 1
ATOM 1404 N N . MET A 1 188 ? 7.118 9.317 24.160 1.00 58.31 188 MET A N 1
ATOM 1405 C CA . MET A 1 188 ? 8.323 8.501 24.430 1.00 58.31 188 MET A CA 1
ATOM 1406 C C . MET A 1 188 ? 8.287 7.732 25.771 1.00 58.31 188 MET A C 1
ATOM 1408 O O . MET A 1 188 ? 8.981 6.730 25.928 1.00 58.31 188 MET A O 1
ATOM 1412 N N . LEU A 1 189 ? 7.510 8.214 26.749 1.00 60.25 189 LEU A N 1
ATOM 1413 C CA . LEU A 1 189 ? 7.442 7.676 28.118 1.00 60.25 189 LEU A CA 1
ATOM 1414 C C . LEU A 1 189 ? 6.049 7.153 28.513 1.00 60.25 189 LEU A C 1
ATOM 1416 O O . LEU A 1 189 ? 5.884 6.668 29.632 1.00 60.25 189 LEU A O 1
ATOM 1420 N N . GLY A 1 190 ? 5.043 7.292 27.647 1.00 64.81 190 GLY A N 1
ATOM 1421 C CA . GLY A 1 190 ? 3.679 6.850 27.935 1.00 64.81 190 GLY A CA 1
ATOM 1422 C C . GLY A 1 190 ? 3.394 5.434 27.430 1.00 64.81 190 GLY A C 1
ATOM 1423 O O . GLY A 1 190 ? 4.238 4.815 26.779 1.00 64.81 190 GLY A O 1
ATOM 1424 N N . PRO A 1 191 ? 2.206 4.884 27.744 1.00 70.25 191 PRO A N 1
ATOM 1425 C CA . PRO A 1 191 ? 1.786 3.603 27.195 1.00 70.25 191 PRO A CA 1
ATOM 1426 C C . PRO A 1 191 ? 1.697 3.702 25.671 1.00 70.25 191 PRO A C 1
ATOM 1428 O O . PRO A 1 191 ? 1.218 4.704 25.138 1.00 70.25 191 PRO A O 1
ATOM 1431 N N . MET A 1 192 ? 2.149 2.654 24.983 1.00 79.75 192 MET A N 1
ATOM 1432 C CA . MET A 1 192 ? 2.074 2.567 23.529 1.00 79.75 192 MET A CA 1
ATOM 1433 C C . MET A 1 192 ? 0.624 2.721 23.073 1.00 79.75 192 MET A C 1
ATOM 1435 O O . MET A 1 192 ? -0.271 2.065 23.604 1.00 79.75 192 MET A O 1
ATOM 1439 N N . ARG A 1 193 ? 0.413 3.609 22.100 1.00 86.75 193 ARG A N 1
ATOM 1440 C CA . ARG A 1 193 ? -0.883 3.831 21.466 1.00 86.75 193 ARG A CA 1
ATOM 1441 C C . ARG A 1 193 ? -0.716 3.774 19.962 1.00 86.75 193 ARG A C 1
ATOM 1443 O O . ARG A 1 193 ? 0.104 4.513 19.419 1.00 86.75 193 ARG A O 1
ATOM 1450 N N . VAL A 1 194 ? -1.489 2.903 19.337 1.00 90.50 194 VAL A N 1
ATOM 1451 C CA . VAL A 1 194 ? -1.381 2.491 17.939 1.00 90.50 194 VAL A CA 1
ATOM 1452 C C . VAL A 1 194 ? -2.375 3.204 17.032 1.00 90.50 194 VAL A C 1
ATOM 1454 O O . VAL A 1 194 ? -2.373 2.966 15.829 1.00 90.50 194 VAL A O 1
ATOM 1457 N N . GLY A 1 195 ? -3.225 4.075 17.579 1.00 92.75 195 GLY A N 1
ATOM 1458 C CA . GLY A 1 195 ? -4.088 4.955 16.797 1.00 92.75 195 GLY A CA 1
ATOM 1459 C C . GLY A 1 195 ? -5.461 4.368 16.484 1.00 92.75 195 GLY A C 1
ATOM 1460 O O . GLY A 1 195 ? -6.039 4.703 15.452 1.00 92.75 195 GLY A O 1
ATOM 1461 N N . VAL A 1 196 ? -6.022 3.536 17.372 1.00 93.81 196 VAL A N 1
ATOM 1462 C CA . VAL A 1 196 ? -7.362 2.942 17.167 1.00 93.81 196 VAL A CA 1
ATOM 1463 C C . VAL A 1 196 ? -8.434 4.030 17.072 1.00 93.81 196 VAL A C 1
ATOM 1465 O O . VAL A 1 196 ? -9.292 3.990 16.194 1.00 93.81 196 VAL A O 1
ATOM 1468 N N . GLY A 1 197 ? -8.377 5.032 17.953 1.00 93.69 197 GLY A N 1
ATOM 1469 C CA . GLY A 1 197 ? -9.320 6.151 17.952 1.00 93.69 197 GLY A CA 1
ATOM 1470 C C . GLY A 1 197 ? -9.313 6.938 16.635 1.00 93.69 197 GLY A C 1
ATOM 1471 O O . GLY A 1 197 ? -10.360 7.019 15.987 1.00 93.69 197 GLY A O 1
ATOM 1472 N N . PRO A 1 198 ? -8.160 7.491 16.212 1.00 94.56 198 PRO A N 1
ATOM 1473 C CA . PRO A 1 198 ? -8.016 8.148 14.913 1.00 94.56 198 PRO A CA 1
ATOM 1474 C C . PRO A 1 198 ? -8.458 7.280 13.731 1.00 94.56 198 PRO A C 1
ATOM 1476 O O . PRO A 1 198 ? -9.155 7.772 12.845 1.00 94.56 198 PRO A O 1
ATOM 1479 N N . PHE A 1 199 ? -8.127 5.985 13.740 1.00 95.88 199 PHE A N 1
ATOM 1480 C CA . PHE A 1 199 ? -8.543 5.042 12.703 1.00 95.88 199 PHE A CA 1
ATOM 1481 C C . PHE A 1 199 ? -10.072 4.926 12.589 1.00 95.88 199 PHE A C 1
ATOM 1483 O O . PHE A 1 199 ? -10.631 5.119 11.507 1.00 95.88 199 PHE A O 1
ATOM 1490 N N . VAL A 1 200 ? -10.765 4.690 13.708 1.00 94.69 200 VAL A N 1
ATOM 1491 C CA . VAL A 1 200 ? -12.236 4.589 13.743 1.00 94.69 200 VAL A CA 1
ATOM 1492 C C . VAL A 1 200 ? -12.890 5.914 13.333 1.00 94.69 200 VAL A C 1
ATOM 1494 O O . VAL A 1 200 ? -13.857 5.922 12.566 1.00 94.69 200 VAL A O 1
ATOM 1497 N N . GLN A 1 201 ? -12.353 7.047 13.797 1.00 94.94 201 GLN A N 1
ATOM 1498 C CA . GLN A 1 201 ? -12.844 8.377 13.420 1.00 94.94 201 GLN A CA 1
ATOM 1499 C C . GLN A 1 201 ? -12.710 8.630 11.915 1.00 94.94 201 GLN A C 1
ATOM 1501 O O . GLN A 1 201 ? -13.650 9.129 11.292 1.00 94.94 201 GLN A O 1
ATOM 1506 N N . LEU A 1 202 ? -11.574 8.254 11.322 1.00 96.38 202 LEU A N 1
ATOM 1507 C CA . LEU A 1 202 ? -11.352 8.383 9.889 1.00 96.38 202 LEU A CA 1
ATOM 1508 C C . LEU A 1 202 ? -12.299 7.489 9.085 1.00 96.38 202 LEU A C 1
ATOM 1510 O O . LEU A 1 202 ? -12.909 7.971 8.132 1.00 96.38 202 LEU A O 1
ATOM 1514 N N . GLY A 1 203 ? -12.469 6.226 9.484 1.00 95.56 203 GLY A N 1
ATOM 1515 C CA . GLY A 1 203 ? -13.413 5.309 8.841 1.00 95.56 203 GLY A CA 1
ATOM 1516 C C . GLY A 1 203 ? -14.843 5.854 8.842 1.00 95.56 203 GLY A C 1
ATOM 1517 O O . GLY A 1 203 ? -15.503 5.870 7.803 1.00 95.56 203 GLY A O 1
ATOM 1518 N N . GLY A 1 204 ? -15.294 6.400 9.975 1.00 94.25 204 GLY A N 1
ATOM 1519 C CA . GLY A 1 204 ? -16.605 7.046 10.084 1.00 94.25 204 GLY A CA 1
ATOM 1520 C C . GLY A 1 204 ? -16.745 8.311 9.226 1.00 94.25 204 GLY A C 1
ATOM 1521 O O . GLY A 1 204 ? -17.811 8.550 8.654 1.00 94.25 204 GLY A O 1
ATOM 1522 N N . ALA A 1 205 ? -15.683 9.113 9.104 1.00 95.25 205 ALA A N 1
ATOM 1523 C CA . ALA A 1 205 ? -15.683 10.306 8.260 1.00 95.25 205 ALA A CA 1
ATOM 1524 C C . ALA A 1 205 ? -15.711 9.950 6.762 1.00 95.25 205 ALA A C 1
ATOM 1526 O O . ALA A 1 205 ? -16.506 10.523 6.017 1.00 95.25 205 ALA A O 1
ATOM 1527 N N . LEU A 1 206 ? -14.904 8.972 6.333 1.00 95.25 206 LEU A N 1
ATOM 1528 C CA . LEU A 1 206 ? -14.849 8.492 4.947 1.00 95.25 206 LEU A CA 1
ATOM 1529 C C . LEU A 1 206 ? -16.122 7.758 4.524 1.00 95.25 206 LEU A C 1
ATOM 1531 O O . LEU A 1 206 ? -16.541 7.905 3.380 1.00 95.25 206 LEU A O 1
ATOM 1535 N N . GLY A 1 207 ? -16.777 7.029 5.432 1.00 92.19 207 GLY A N 1
ATOM 1536 C CA . GLY A 1 207 ? -17.993 6.271 5.122 1.00 92.19 207 GLY A CA 1
ATOM 1537 C C . GLY A 1 207 ? -19.125 7.110 4.516 1.00 92.19 207 GLY A C 1
ATOM 1538 O O . GLY A 1 207 ? -19.908 6.603 3.723 1.00 92.19 207 GLY A O 1
ATOM 1539 N N . ARG A 1 208 ? -19.182 8.416 4.813 1.00 87.50 208 ARG A N 1
ATOM 1540 C CA . ARG A 1 208 ? -20.181 9.347 4.248 1.00 87.50 208 ARG A CA 1
ATOM 1541 C C . ARG A 1 208 ? -19.961 9.676 2.771 1.00 87.50 208 ARG A C 1
ATOM 1543 O O . ARG A 1 208 ? -20.866 10.192 2.126 1.00 87.50 208 ARG A O 1
ATOM 1550 N N . TRP A 1 209 ? -18.763 9.406 2.266 1.00 87.25 209 TRP A N 1
ATOM 1551 C CA . TRP A 1 209 ? -18.343 9.691 0.895 1.00 87.25 209 TRP A CA 1
ATOM 1552 C C . TRP A 1 209 ? -18.375 8.456 -0.000 1.00 87.25 209 TRP A C 1
ATOM 1554 O O . TRP A 1 209 ? -18.197 8.559 -1.212 1.00 87.25 209 TRP A O 1
ATOM 1564 N N . LEU A 1 210 ? -18.600 7.287 0.594 1.00 92.06 210 LEU A N 1
ATOM 1565 C CA . LEU A 1 210 ? -18.682 6.036 -0.127 1.00 92.06 210 LEU A CA 1
ATOM 1566 C C . LEU A 1 210 ? -20.038 5.913 -0.815 1.00 92.06 210 LEU A C 1
ATOM 1568 O O . LEU A 1 210 ? -21.093 6.090 -0.207 1.00 92.06 210 LEU A O 1
ATOM 1572 N N . THR A 1 211 ? -20.008 5.593 -2.104 1.00 84.50 211 THR A N 1
ATOM 1573 C CA . THR A 1 211 ? -21.226 5.329 -2.868 1.00 84.50 211 THR A CA 1
ATOM 1574 C C . THR A 1 211 ? -21.655 3.882 -2.653 1.00 84.50 211 THR A C 1
ATOM 1576 O O . THR A 1 211 ? -20.816 2.994 -2.586 1.00 84.50 211 THR A O 1
ATOM 1579 N N . GLY A 1 212 ? -22.956 3.599 -2.578 1.00 77.19 212 GLY A N 1
ATOM 1580 C CA . GLY A 1 212 ? -23.443 2.212 -2.506 1.00 77.19 212 GLY A CA 1
ATOM 1581 C C . GLY A 1 212 ? -23.318 1.433 -3.823 1.00 77.19 212 GLY A C 1
ATOM 1582 O O . GLY A 1 212 ? -23.737 0.282 -3.889 1.00 77.19 212 GLY A O 1
ATOM 1583 N N . GLN A 1 213 ? -22.800 2.063 -4.882 1.00 79.50 213 GLN A N 1
ATOM 1584 C CA . GLN A 1 213 ? -22.643 1.438 -6.190 1.00 79.50 213 GLN A CA 1
ATOM 1585 C C . GLN A 1 213 ? -21.320 0.665 -6.238 1.00 79.50 213 GLN A C 1
ATOM 1587 O O . GLN A 1 213 ? -20.291 1.203 -5.823 1.00 79.50 213 GLN A O 1
ATOM 1592 N N . PRO A 1 214 ? -21.311 -0.573 -6.758 1.00 80.88 214 PRO A N 1
ATOM 1593 C CA . PRO A 1 214 ? -20.069 -1.277 -7.031 1.00 80.88 214 PRO A CA 1
ATOM 1594 C C . PRO A 1 214 ? -19.209 -0.481 -8.016 1.00 80.88 214 PRO A C 1
ATOM 1596 O O . PRO A 1 214 ? -19.670 -0.105 -9.095 1.00 80.88 214 PRO A O 1
ATOM 1599 N N . THR A 1 215 ? -17.953 -0.243 -7.656 1.00 80.56 215 THR A N 1
ATOM 1600 C CA . THR A 1 215 ? -16.916 0.225 -8.581 1.00 80.56 215 THR A CA 1
ATOM 1601 C C . THR A 1 215 ? -15.915 -0.893 -8.811 1.00 80.56 215 THR A C 1
ATOM 1603 O O . THR A 1 215 ? -15.813 -1.814 -7.999 1.00 80.56 215 THR A O 1
ATOM 1606 N N . ALA A 1 216 ? -15.197 -0.844 -9.935 1.00 79.31 216 ALA A N 1
ATOM 1607 C CA . ALA A 1 216 ? -14.112 -1.783 -10.179 1.00 79.31 216 ALA A CA 1
ATOM 1608 C C . ALA A 1 216 ? -13.082 -1.692 -9.036 1.00 79.31 216 ALA A C 1
ATOM 1610 O O . ALA A 1 216 ? -12.858 -0.605 -8.502 1.00 79.31 216 ALA A O 1
ATOM 1611 N N . PRO A 1 217 ? -12.464 -2.810 -8.632 1.00 82.81 217 PRO A N 1
ATOM 1612 C CA . PRO A 1 217 ? -11.431 -2.780 -7.608 1.00 82.81 217 PRO A CA 1
ATOM 1613 C C . PRO A 1 217 ? -10.258 -1.902 -8.049 1.00 82.81 217 PRO A C 1
ATOM 1615 O O . PRO A 1 217 ? -9.861 -1.910 -9.215 1.00 82.81 217 PRO A O 1
ATOM 1618 N N . HIS A 1 218 ? -9.690 -1.153 -7.108 1.00 83.94 218 HIS A N 1
ATOM 1619 C CA . HIS A 1 218 ? -8.580 -0.248 -7.386 1.00 83.94 218 HIS A CA 1
ATOM 1620 C C . HIS A 1 218 ? -7.254 -0.835 -6.911 1.00 83.94 218 HIS A C 1
ATOM 1622 O O . HIS A 1 218 ? -7.177 -1.450 -5.847 1.00 83.94 218 HIS A O 1
ATOM 1628 N N . ALA A 1 219 ? -6.186 -0.566 -7.662 1.00 79.75 219 ALA A N 1
ATOM 1629 C CA . ALA A 1 219 ? -4.836 -0.768 -7.161 1.00 79.75 219 ALA A CA 1
ATOM 1630 C C . ALA A 1 219 ? -4.508 0.274 -6.069 1.00 79.75 219 ALA A C 1
ATOM 1632 O O . ALA A 1 219 ? -4.936 1.431 -6.173 1.00 79.75 219 ALA A O 1
ATOM 1633 N N . PRO A 1 220 ? -3.730 -0.096 -5.038 1.00 84.69 220 PRO A N 1
ATOM 1634 C CA . PRO A 1 220 ? -3.295 0.848 -4.019 1.00 84.69 220 PRO A CA 1
ATOM 1635 C C . PRO A 1 220 ? -2.373 1.930 -4.605 1.00 84.69 220 PRO A C 1
ATOM 1637 O O . PRO A 1 220 ? -1.495 1.658 -5.430 1.00 84.69 220 PRO A O 1
ATOM 1640 N N . LEU A 1 221 ? -2.514 3.173 -4.133 1.00 81.00 221 LEU A N 1
ATOM 1641 C CA . LEU A 1 221 ? -1.633 4.282 -4.539 1.00 81.00 221 LEU A CA 1
ATOM 1642 C C . LEU A 1 221 ? -0.263 4.229 -3.849 1.00 81.00 221 LEU A C 1
ATOM 1644 O O . LEU A 1 221 ? 0.702 4.849 -4.323 1.00 81.00 221 LEU A O 1
ATOM 1648 N N . ARG A 1 222 ? -0.182 3.497 -2.735 1.00 85.00 222 ARG A N 1
ATOM 1649 C CA . ARG A 1 222 ? 1.027 3.241 -1.951 1.00 85.00 222 ARG A CA 1
ATOM 1650 C C . ARG A 1 222 ? 1.064 1.787 -1.493 1.00 85.00 222 ARG A C 1
ATOM 1652 O O . ARG A 1 222 ? -0.001 1.248 -1.218 1.00 85.00 222 ARG A O 1
ATOM 1659 N N . PRO A 1 223 ? 2.240 1.153 -1.367 1.00 82.00 223 PRO A N 1
ATOM 1660 C CA . PRO A 1 223 ? 2.319 -0.226 -0.896 1.00 82.00 223 PRO A CA 1
ATOM 1661 C C . PRO A 1 223 ? 1.556 -0.423 0.422 1.00 82.00 223 PRO A C 1
ATOM 1663 O O . PRO A 1 223 ? 1.793 0.299 1.388 1.00 82.00 223 PRO A O 1
ATOM 1666 N N . VAL A 1 224 ? 0.632 -1.386 0.439 1.00 84.06 224 VAL A N 1
ATOM 1667 C CA . VAL A 1 224 ? -0.093 -1.822 1.641 1.00 84.06 224 VAL A CA 1
ATOM 1668 C C . VAL A 1 224 ? 0.556 -3.098 2.136 1.00 84.06 224 VAL A C 1
ATOM 1670 O O . VAL A 1 224 ? 0.634 -4.077 1.387 1.00 84.06 224 VAL A O 1
ATOM 1673 N N . ARG A 1 225 ? 0.988 -3.117 3.395 1.00 83.31 225 ARG A N 1
ATOM 1674 C CA . ARG A 1 225 ? 1.515 -4.333 4.009 1.00 83.31 225 ARG A CA 1
ATOM 1675 C C . ARG A 1 225 ? 0.343 -5.130 4.570 1.00 83.31 225 ARG A C 1
ATOM 1677 O O . ARG A 1 225 ? -0.705 -4.590 4.886 1.00 83.31 225 ARG A O 1
ATOM 1684 N N . TYR A 1 226 ? 0.476 -6.447 4.648 1.00 87.75 226 TYR A N 1
ATOM 1685 C CA . TYR A 1 226 ? -0.529 -7.298 5.303 1.00 87.75 226 TYR A CA 1
ATOM 1686 C C . TYR A 1 226 ? -1.938 -7.306 4.673 1.00 87.75 226 TYR A C 1
ATOM 1688 O O . TYR A 1 226 ? -2.873 -7.794 5.309 1.00 87.75 226 TYR A O 1
ATOM 1696 N N . SER A 1 227 ? -2.104 -6.852 3.420 1.00 86.38 227 SER A N 1
ATOM 1697 C CA . SER A 1 227 ? -3.387 -6.963 2.698 1.00 86.38 227 SER A CA 1
ATOM 1698 C C . SER A 1 227 ? -3.926 -8.389 2.737 1.00 86.38 227 SER A C 1
ATOM 1700 O O . SER A 1 227 ? -5.097 -8.601 3.022 1.00 86.38 227 SER A O 1
ATOM 1702 N N . ASP A 1 228 ? -3.061 -9.375 2.529 1.00 82.06 228 ASP A N 1
ATOM 1703 C CA . ASP A 1 228 ? -3.447 -10.782 2.535 1.00 82.06 228 ASP A CA 1
ATOM 1704 C C . ASP A 1 228 ? -3.988 -11.252 3.894 1.00 82.06 228 ASP A C 1
ATOM 1706 O O . ASP A 1 228 ? -4.953 -12.011 3.935 1.00 82.06 228 ASP A O 1
ATOM 1710 N N . LEU A 1 229 ? -3.434 -10.752 5.008 1.00 86.38 229 LEU A N 1
ATOM 1711 C CA . LEU A 1 229 ? -3.981 -11.021 6.343 1.00 86.38 229 LEU A CA 1
ATOM 1712 C C . LEU A 1 229 ? -5.344 -10.350 6.512 1.00 86.38 229 LEU A C 1
ATOM 1714 O O . LEU A 1 229 ? -6.259 -10.924 7.091 1.00 86.38 229 LEU A O 1
ATOM 1718 N N . PHE A 1 230 ? -5.530 -9.150 5.971 1.00 90.88 230 PHE A N 1
ATOM 1719 C CA . PHE A 1 230 ? -6.852 -8.531 5.954 1.00 90.88 230 PHE A CA 1
ATOM 1720 C C . PHE A 1 230 ? -7.875 -9.382 5.181 1.00 90.88 230 PHE A C 1
ATOM 1722 O O . PHE A 1 230 ? -8.978 -9.618 5.680 1.00 90.88 230 PHE A O 1
ATOM 1729 N N . TYR A 1 231 ? -7.501 -9.909 4.017 1.00 86.19 231 TYR A N 1
ATOM 1730 C CA . TYR A 1 231 ? -8.339 -10.815 3.230 1.00 86.19 231 TYR A CA 1
ATOM 1731 C C . TYR A 1 231 ? -8.686 -12.104 3.994 1.00 86.19 231 TYR A C 1
ATOM 1733 O O . TYR A 1 231 ? -9.860 -12.470 4.085 1.00 86.19 231 TYR A O 1
ATOM 1741 N N . GLU A 1 232 ? -7.696 -12.737 4.624 1.00 84.31 232 GLU A N 1
ATOM 1742 C CA . GLU A 1 232 ? -7.865 -13.954 5.427 1.00 84.31 232 GLU A CA 1
ATOM 1743 C C . GLU A 1 232 ? -8.791 -13.733 6.637 1.00 84.31 232 GLU A C 1
ATOM 1745 O O . GLU A 1 232 ? -9.777 -14.453 6.802 1.00 84.31 232 GLU A O 1
ATOM 1750 N N . TYR A 1 233 ? -8.518 -12.720 7.466 1.00 85.06 233 TYR A N 1
ATOM 1751 C CA . TYR A 1 233 ? -9.179 -12.560 8.769 1.00 85.06 233 TYR A CA 1
ATOM 1752 C C . TYR A 1 233 ? -10.473 -11.745 8.720 1.00 85.06 233 TYR A C 1
ATOM 1754 O O . TYR A 1 233 ? -11.348 -11.936 9.569 1.00 85.06 233 TYR A O 1
ATOM 1762 N N . VAL A 1 234 ? -10.603 -10.813 7.771 1.00 88.00 234 VAL A N 1
ATOM 1763 C CA . VAL A 1 234 ? -11.755 -9.898 7.710 1.00 88.00 234 VAL A CA 1
ATOM 1764 C C . VAL A 1 234 ? -12.715 -10.281 6.593 1.00 88.00 234 VAL A C 1
ATOM 1766 O O . VAL A 1 234 ? -13.926 -10.281 6.819 1.00 88.00 234 VAL A O 1
ATOM 1769 N N . LEU A 1 235 ? -12.206 -10.622 5.405 1.00 86.81 235 LEU A N 1
ATOM 1770 C CA . LEU A 1 235 ? -13.057 -10.941 4.252 1.00 86.81 235 LEU A CA 1
ATOM 1771 C C . LEU A 1 235 ? -13.360 -12.438 4.103 1.00 86.81 235 LEU A C 1
ATOM 1773 O O . LEU A 1 235 ? -14.338 -12.779 3.440 1.00 86.81 235 LEU A O 1
ATOM 1777 N N . GLY A 1 236 ? -12.582 -13.315 4.745 1.00 77.25 236 GLY A N 1
ATOM 1778 C CA . GLY A 1 236 ? -12.796 -14.764 4.728 1.00 77.25 236 GLY A CA 1
ATOM 1779 C C . GLY A 1 236 ? -12.459 -15.431 3.390 1.00 77.25 236 GLY A C 1
ATOM 1780 O O . GLY A 1 236 ? -13.020 -16.479 3.075 1.00 77.25 236 GLY A O 1
ATOM 1781 N N . GLY A 1 237 ? -11.578 -14.834 2.583 1.00 64.31 237 GLY A N 1
ATOM 1782 C CA . GLY A 1 237 ? -11.199 -15.353 1.268 1.00 64.31 237 GLY A CA 1
ATOM 1783 C C . GLY A 1 237 ? -10.074 -14.544 0.628 1.00 64.31 237 GLY A C 1
ATOM 1784 O O . GLY A 1 237 ? -9.802 -13.429 1.059 1.00 64.31 237 GLY A O 1
ATOM 1785 N N . ALA A 1 238 ? -9.414 -15.109 -0.388 1.00 54.94 238 ALA A N 1
ATOM 1786 C CA . ALA A 1 238 ? -8.354 -14.431 -1.137 1.00 54.94 238 ALA A CA 1
ATOM 1787 C C . ALA A 1 238 ? -8.874 -13.144 -1.814 1.00 54.94 238 ALA A C 1
ATOM 1789 O O . ALA A 1 238 ? -10.066 -13.081 -2.136 1.00 54.94 238 ALA A O 1
ATOM 1790 N N . PRO A 1 239 ? -8.007 -12.139 -2.059 1.00 52.06 239 PRO A N 1
ATOM 1791 C CA . PRO A 1 239 ? -8.393 -10.959 -2.817 1.00 52.06 239 PRO A CA 1
ATOM 1792 C C . PRO A 1 239 ? -9.098 -11.349 -4.107 1.00 52.06 239 PRO A C 1
ATOM 1794 O O . PRO A 1 239 ? -8.576 -12.159 -4.877 1.00 52.06 239 PRO A O 1
ATOM 1797 N N . ALA A 1 240 ? -10.259 -10.741 -4.367 1.00 48.75 240 ALA A N 1
ATOM 1798 C CA . ALA A 1 240 ? -10.761 -10.714 -5.729 1.00 48.75 240 ALA A CA 1
ATOM 1799 C C . ALA A 1 240 ? -9.641 -10.100 -6.584 1.00 48.75 240 ALA A C 1
ATOM 1801 O O . ALA A 1 240 ? -9.116 -9.045 -6.202 1.00 48.75 240 ALA A O 1
ATOM 1802 N N . PRO A 1 241 ? -9.212 -10.753 -7.681 1.00 47.12 241 PRO A N 1
ATOM 1803 C CA . PRO A 1 241 ? -8.225 -10.151 -8.558 1.00 47.12 241 PRO A CA 1
ATOM 1804 C C . PRO A 1 241 ? -8.765 -8.780 -8.939 1.00 47.12 241 PRO A C 1
ATOM 1806 O O . PRO A 1 241 ? -9.939 -8.667 -9.307 1.00 47.12 241 PRO A O 1
ATOM 1809 N N . ALA A 1 242 ? -7.939 -7.739 -8.788 1.00 46.75 242 ALA A N 1
ATOM 1810 C CA . ALA A 1 242 ? -8.321 -6.429 -9.274 1.00 46.75 242 ALA A CA 1
ATOM 1811 C C . ALA A 1 242 ? -8.766 -6.629 -10.726 1.00 46.75 242 ALA A C 1
ATOM 1813 O O . ALA A 1 242 ? -7.993 -7.176 -11.517 1.00 46.75 242 ALA A O 1
ATOM 1814 N N . ALA A 1 243 ? -10.039 -6.333 -11.023 1.00 38.97 243 ALA A N 1
ATOM 1815 C CA . ALA A 1 243 ? -10.618 -6.492 -12.337 1.00 38.97 243 ALA A CA 1
ATOM 1816 C C . ALA A 1 243 ? -9.595 -5.938 -13.325 1.00 38.97 243 ALA A C 1
ATOM 1818 O O . ALA A 1 243 ? -9.162 -4.794 -13.145 1.00 38.97 243 ALA A O 1
ATOM 1819 N N . PRO A 1 244 ? -9.153 -6.737 -14.311 1.00 39.75 244 PRO A N 1
ATOM 1820 C CA . PRO A 1 244 ? -8.371 -6.172 -15.387 1.00 39.75 244 PRO A CA 1
ATOM 1821 C C . PRO A 1 244 ? -9.219 -5.022 -15.916 1.00 39.75 244 PRO A C 1
ATOM 1823 O O . PRO A 1 244 ? -10.393 -5.231 -16.246 1.00 39.75 244 PRO A O 1
ATOM 1826 N N . ASN A 1 245 ? -8.682 -3.799 -15.902 1.00 40.16 245 ASN A N 1
ATOM 1827 C CA . ASN A 1 245 ? -9.300 -2.712 -16.644 1.00 40.16 245 ASN A CA 1
ATOM 1828 C C . ASN A 1 245 ? -9.595 -3.289 -18.037 1.00 40.16 245 ASN A C 1
ATOM 1830 O O . ASN A 1 245 ? -8.682 -3.812 -18.664 1.00 40.16 245 ASN A O 1
ATOM 1834 N N . ARG A 1 246 ? -10.895 -3.386 -18.371 1.00 42.69 246 ARG A N 1
ATOM 1835 C CA . ARG A 1 246 ? -11.493 -3.878 -19.628 1.00 42.69 246 ARG A CA 1
ATOM 1836 C C . ARG A 1 246 ? -10.576 -4.759 -20.483 1.00 42.69 246 ARG A C 1
ATOM 1838 O O . ARG A 1 246 ? -9.750 -4.176 -21.154 1.00 42.69 246 ARG A O 1
ATOM 1845 N N . ALA A 1 247 ? -10.785 -6.086 -20.548 1.00 45.72 247 ALA A N 1
ATOM 1846 C CA . ALA A 1 247 ? -10.165 -7.003 -21.536 1.00 45.72 247 ALA A CA 1
ATOM 1847 C C . ALA A 1 247 ? -8.924 -6.393 -22.220 1.00 45.72 247 ALA A C 1
ATOM 1849 O O . ALA A 1 247 ? -9.032 -5.912 -23.348 1.00 45.72 247 ALA A O 1
ATOM 1850 N N . GLY A 1 248 ? -7.843 -6.256 -21.437 1.00 58.25 248 GLY A N 1
ATOM 1851 C CA . GLY A 1 248 ? -6.781 -5.292 -21.716 1.00 58.25 248 GLY A CA 1
ATOM 1852 C C . GLY A 1 248 ? -6.284 -5.414 -23.147 1.00 58.25 248 GLY A C 1
ATOM 1853 O O . GLY A 1 248 ? -6.098 -6.525 -23.647 1.00 58.25 248 GLY A O 1
ATOM 1854 N N . VAL A 1 249 ? -6.103 -4.273 -23.813 1.00 79.94 249 VAL A N 1
ATOM 1855 C CA . VAL A 1 249 ? -5.470 -4.242 -25.133 1.00 79.94 249 VAL A CA 1
ATOM 1856 C C . VAL A 1 249 ? -4.121 -4.951 -25.017 1.00 79.94 249 VAL A C 1
ATOM 1858 O O . VAL A 1 249 ? -3.281 -4.565 -24.206 1.00 79.94 249 VAL A O 1
ATOM 1861 N N . ASP A 1 250 ? -3.938 -6.018 -25.791 1.00 92.31 250 ASP A N 1
ATOM 1862 C CA . ASP A 1 250 ? -2.688 -6.767 -25.827 1.00 92.31 250 ASP A CA 1
ATOM 1863 C C . ASP A 1 250 ? -1.648 -5.962 -26.620 1.00 92.31 250 ASP A C 1
ATOM 1865 O O . ASP A 1 250 ? -1.722 -5.850 -27.845 1.00 92.31 250 ASP A O 1
ATOM 1869 N N . PHE A 1 251 ? -0.670 -5.389 -25.918 1.00 95.69 251 PHE A N 1
ATOM 1870 C CA . PHE A 1 251 ? 0.430 -4.633 -26.513 1.00 95.69 251 PHE A CA 1
ATOM 1871 C C . PHE A 1 251 ? 1.652 -5.499 -26.833 1.00 95.69 251 PHE A C 1
ATOM 1873 O O . PHE A 1 251 ? 2.712 -4.955 -27.140 1.00 95.69 251 PHE A O 1
ATOM 1880 N N . SER A 1 252 ? 1.555 -6.831 -26.792 1.00 96.44 252 SER A N 1
ATOM 1881 C CA . SER A 1 252 ? 2.709 -7.720 -26.976 1.00 96.44 252 SER A CA 1
ATOM 1882 C C . SER A 1 252 ? 3.454 -7.457 -28.282 1.00 96.44 252 SER A C 1
ATOM 1884 O O . SER A 1 252 ? 4.679 -7.360 -28.280 1.00 96.44 252 SER A O 1
ATOM 1886 N N . GLU A 1 253 ? 2.742 -7.325 -29.404 1.00 96.94 253 GLU A N 1
ATOM 1887 C CA . GLU A 1 253 ? 3.373 -7.062 -30.705 1.00 96.94 253 GLU A CA 1
ATOM 1888 C C . GLU A 1 253 ? 4.012 -5.672 -30.764 1.00 96.94 253 GLU A C 1
ATOM 1890 O O . GLU A 1 253 ? 5.142 -5.535 -31.232 1.00 96.94 253 GLU A O 1
ATOM 1895 N N . VAL A 1 254 ? 3.329 -4.661 -30.219 1.00 97.56 254 VAL A N 1
ATOM 1896 C CA . VAL A 1 254 ? 3.808 -3.272 -30.153 1.00 97.56 254 VAL A CA 1
ATOM 1897 C C . VAL A 1 254 ? 5.100 -3.185 -29.341 1.00 97.56 254 VAL A C 1
ATOM 1899 O O . VAL A 1 254 ? 6.084 -2.596 -29.786 1.00 97.56 254 VAL A O 1
ATOM 1902 N N . LEU A 1 255 ? 5.114 -3.815 -28.167 1.00 98.12 255 LEU A N 1
ATOM 1903 C CA . LEU A 1 255 ? 6.260 -3.848 -27.266 1.00 98.12 255 LEU A CA 1
ATOM 1904 C C . LEU A 1 255 ? 7.443 -4.601 -27.878 1.00 98.12 255 LEU A C 1
ATOM 1906 O O . LEU A 1 255 ? 8.556 -4.083 -27.850 1.00 98.12 255 LEU A O 1
ATOM 1910 N N . ARG A 1 256 ? 7.219 -5.783 -28.474 1.00 98.00 256 ARG A N 1
ATOM 1911 C CA . ARG A 1 256 ? 8.291 -6.536 -29.152 1.00 98.00 256 ARG A CA 1
ATOM 1912 C C . ARG A 1 256 ? 8.882 -5.738 -30.307 1.00 98.00 256 ARG A C 1
ATOM 1914 O O . ARG A 1 256 ? 10.100 -5.640 -30.407 1.00 98.00 256 ARG A O 1
ATOM 1921 N N . ALA A 1 257 ? 8.041 -5.143 -31.152 1.00 97.88 257 ALA A N 1
ATOM 1922 C CA . ALA A 1 257 ? 8.499 -4.359 -32.295 1.00 97.88 257 ALA A CA 1
ATOM 1923 C C . ALA A 1 257 ? 9.323 -3.137 -31.861 1.00 97.88 257 ALA A C 1
ATOM 1925 O O . ALA A 1 257 ? 10.382 -2.876 -32.428 1.00 97.88 257 ALA A O 1
ATOM 1926 N N . ALA A 1 258 ? 8.867 -2.414 -30.834 1.00 98.19 258 ALA A N 1
ATOM 1927 C CA . ALA A 1 258 ? 9.567 -1.244 -30.312 1.00 98.19 258 ALA A CA 1
ATOM 1928 C C . ALA A 1 258 ? 10.847 -1.598 -29.540 1.00 98.19 258 ALA A C 1
ATOM 1930 O O . ALA A 1 258 ? 11.802 -0.824 -29.553 1.00 98.19 258 ALA A O 1
ATOM 1931 N N . GLY A 1 259 ? 10.868 -2.752 -28.868 1.00 97.88 259 GLY A N 1
ATOM 1932 C CA . GLY A 1 259 ? 12.002 -3.226 -28.083 1.00 97.88 259 GLY A CA 1
ATOM 1933 C C . GLY A 1 259 ? 13.100 -3.907 -28.903 1.00 97.88 259 GLY A C 1
ATOM 1934 O O . GLY A 1 259 ? 14.257 -3.853 -28.502 1.00 97.88 259 GLY A O 1
ATOM 1935 N N . ALA A 1 260 ? 12.775 -4.502 -30.057 1.00 97.94 260 ALA A N 1
ATOM 1936 C CA . ALA A 1 260 ? 13.713 -5.307 -30.850 1.00 97.94 260 ALA A CA 1
ATOM 1937 C C . ALA A 1 260 ? 15.042 -4.606 -31.208 1.00 97.94 260 ALA A C 1
ATOM 1939 O O . ALA A 1 260 ? 16.081 -5.262 -31.158 1.00 97.94 260 ALA A O 1
ATOM 1940 N N . PRO A 1 261 ? 15.083 -3.292 -31.515 1.00 98.06 261 PRO A N 1
ATOM 1941 C CA . PRO A 1 261 ? 16.345 -2.596 -31.782 1.00 98.06 261 PRO A CA 1
ATOM 1942 C C . PRO A 1 261 ? 17.288 -2.483 -30.574 1.00 98.06 261 PRO A C 1
ATOM 194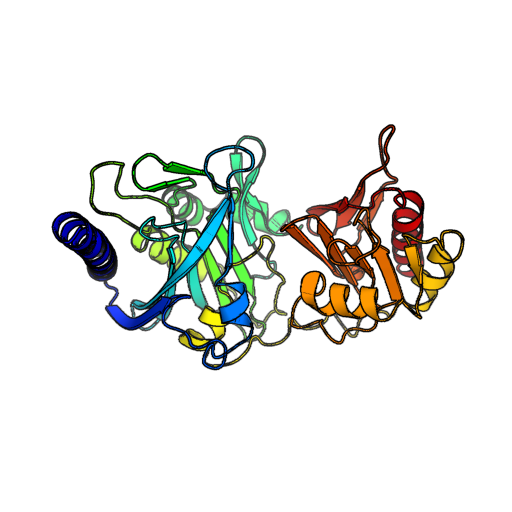4 O O . PRO A 1 261 ? 18.438 -2.086 -30.748 1.00 98.06 261 PRO A O 1
ATOM 1947 N N . PHE A 1 262 ? 16.799 -2.775 -29.368 1.00 97.25 262 PHE A N 1
ATOM 1948 C CA . PHE A 1 262 ? 17.497 -2.553 -28.102 1.00 97.25 262 PHE A CA 1
ATOM 1949 C C . PHE A 1 262 ? 17.854 -3.846 -27.361 1.00 97.25 262 PHE A C 1
ATOM 1951 O O . PHE A 1 262 ? 18.339 -3.776 -26.233 1.00 97.25 262 PHE A O 1
ATOM 1958 N N . GLU A 1 263 ? 17.611 -5.011 -27.965 1.00 96.38 263 GLU A N 1
ATOM 1959 C CA . GLU A 1 263 ? 17.888 -6.297 -27.330 1.00 96.38 263 GLU A CA 1
ATOM 1960 C C . GLU A 1 263 ? 19.371 -6.418 -26.946 1.00 96.38 263 GLU A C 1
ATOM 1962 O O . GLU A 1 263 ? 20.283 -6.144 -27.733 1.00 96.38 263 GLU A O 1
ATOM 1967 N N . SER A 1 264 ? 19.614 -6.781 -25.691 1.00 94.69 264 SER A N 1
ATOM 1968 C CA . SER A 1 264 ? 20.931 -6.768 -25.068 1.00 94.69 264 SER A CA 1
ATOM 1969 C C . SER A 1 264 ? 21.016 -7.820 -23.955 1.00 94.69 264 SER A C 1
ATOM 1971 O O . SER A 1 264 ? 20.066 -8.546 -23.670 1.00 94.69 264 SER A O 1
ATOM 1973 N N . ALA A 1 265 ? 22.166 -7.917 -23.283 1.00 93.12 265 ALA A N 1
ATOM 1974 C CA . ALA A 1 265 ? 22.291 -8.797 -22.119 1.00 93.12 265 ALA A CA 1
ATOM 1975 C C . ALA A 1 265 ? 21.386 -8.363 -20.946 1.00 93.12 265 ALA A C 1
ATOM 1977 O O . ALA A 1 265 ? 20.974 -9.208 -20.151 1.00 93.12 265 ALA A O 1
ATOM 1978 N N . THR A 1 266 ? 21.088 -7.064 -20.840 1.00 94.19 266 THR A N 1
ATOM 1979 C CA . THR A 1 266 ? 20.257 -6.480 -19.778 1.00 94.19 266 THR A CA 1
ATOM 1980 C C . THR A 1 266 ? 18.830 -6.193 -20.232 1.00 94.19 266 THR A C 1
ATOM 1982 O O . THR A 1 266 ? 17.979 -5.997 -19.379 1.00 94.19 266 THR A O 1
ATOM 1985 N N . MET A 1 267 ? 18.525 -6.240 -21.530 1.00 96.06 267 MET A N 1
ATOM 1986 C CA . MET A 1 267 ? 17.176 -6.080 -22.076 1.00 96.06 267 MET A CA 1
ATOM 1987 C C . MET A 1 267 ? 16.837 -7.278 -22.967 1.00 96.06 267 MET A C 1
ATOM 1989 O O . MET A 1 267 ? 17.383 -7.421 -24.055 1.00 96.06 267 MET A O 1
ATOM 1993 N N . GLN A 1 268 ? 15.940 -8.146 -22.500 1.00 97.88 268 GLN A N 1
ATOM 1994 C CA . GLN A 1 268 ? 15.536 -9.363 -23.208 1.00 97.88 268 GLN A CA 1
ATOM 1995 C C . GLN A 1 268 ? 14.080 -9.270 -23.640 1.00 97.88 268 GLN A C 1
ATOM 1997 O O . GLN A 1 268 ? 13.209 -8.908 -22.844 1.00 97.88 268 GLN A O 1
ATOM 2002 N N . LEU A 1 269 ? 13.806 -9.652 -24.883 1.00 98.12 269 LEU A N 1
ATOM 2003 C CA . LEU A 1 269 ? 12.456 -9.935 -25.354 1.00 98.12 269 LEU A CA 1
ATOM 2004 C C . LEU A 1 269 ? 12.147 -11.420 -25.162 1.00 98.12 269 LEU A C 1
ATOM 2006 O O . LEU A 1 269 ? 13.048 -12.249 -25.095 1.00 98.12 269 LEU A O 1
ATOM 2010 N N . ALA A 1 270 ? 10.868 -11.781 -25.076 1.00 96.12 270 ALA A N 1
ATOM 2011 C CA . ALA A 1 270 ? 10.491 -13.190 -25.052 1.00 96.12 270 ALA A CA 1
ATOM 2012 C C . ALA A 1 270 ? 10.977 -13.923 -26.330 1.00 96.12 270 ALA A C 1
ATOM 2014 O O . ALA A 1 270 ? 10.731 -13.415 -27.429 1.00 96.12 270 ALA A O 1
ATOM 2015 N N . PRO A 1 271 ? 11.577 -15.129 -26.221 1.00 97.25 271 PRO A N 1
ATOM 2016 C CA . PRO A 1 271 ? 11.743 -15.928 -25.001 1.00 97.25 271 PRO A CA 1
ATOM 2017 C C . PRO A 1 271 ? 12.860 -15.414 -24.076 1.00 97.25 271 PRO A C 1
ATOM 2019 O O . PRO A 1 271 ? 13.979 -15.176 -24.512 1.00 97.25 271 PRO A O 1
ATOM 2022 N N . ILE A 1 272 ? 12.548 -15.303 -22.782 1.00 97.25 272 ILE A N 1
ATOM 2023 C CA . ILE A 1 272 ? 13.462 -14.790 -21.751 1.00 97.25 272 ILE A CA 1
ATOM 2024 C C . ILE A 1 272 ? 14.279 -15.948 -21.172 1.00 97.25 272 ILE A C 1
ATOM 2026 O O . ILE A 1 272 ? 13.790 -17.078 -21.101 1.00 97.25 272 ILE A O 1
ATOM 2030 N N . ASP A 1 273 ? 15.517 -15.681 -20.745 1.00 97.62 273 ASP A N 1
ATOM 2031 C CA . ASP A 1 273 ? 16.315 -16.671 -20.021 1.00 97.62 273 ASP A CA 1
ATOM 2032 C C . ASP A 1 273 ? 15.508 -17.271 -18.842 1.00 97.62 273 ASP A C 1
ATOM 2034 O O . ASP A 1 273 ? 15.006 -16.518 -17.998 1.00 97.62 273 ASP A O 1
ATOM 2038 N N . PRO A 1 274 ? 15.394 -18.611 -18.728 1.00 97.50 274 PRO A N 1
ATOM 2039 C CA . PRO A 1 274 ? 14.529 -19.246 -17.733 1.00 97.50 274 PRO A CA 1
ATOM 2040 C C . PRO A 1 274 ? 14.862 -18.889 -16.282 1.00 97.50 274 PRO A C 1
ATOM 2042 O O . PRO A 1 274 ? 13.978 -18.876 -15.424 1.00 97.50 274 PRO A O 1
ATOM 2045 N N . LYS A 1 275 ? 16.137 -18.613 -15.975 1.00 96.81 275 LYS A N 1
ATOM 2046 C CA . LYS A 1 275 ? 16.561 -18.236 -14.623 1.00 96.81 275 LYS A CA 1
ATOM 2047 C C . LYS A 1 275 ? 16.135 -16.803 -14.311 1.00 96.81 275 LYS A C 1
ATOM 2049 O O . LYS A 1 275 ? 15.681 -16.549 -13.194 1.00 96.81 275 LYS A O 1
ATOM 2054 N N . ILE A 1 276 ? 16.273 -15.887 -15.268 1.00 97.12 276 ILE A N 1
ATOM 2055 C CA . ILE A 1 276 ? 15.794 -14.505 -15.130 1.00 97.12 276 ILE A CA 1
ATOM 2056 C C . ILE A 1 276 ? 14.271 -14.492 -15.024 1.00 97.12 276 ILE A C 1
ATOM 2058 O O . ILE A 1 276 ? 13.742 -13.898 -14.089 1.00 97.12 276 ILE A O 1
ATOM 2062 N N . GLU A 1 277 ? 13.568 -15.213 -15.899 1.00 97.75 277 GLU A N 1
ATOM 2063 C CA . GLU A 1 277 ? 12.110 -15.332 -15.856 1.00 97.75 277 GLU A CA 1
ATOM 2064 C C . GLU A 1 277 ? 11.619 -15.854 -14.496 1.00 97.75 277 GLU A C 1
ATOM 2066 O O . GLU A 1 277 ? 10.734 -15.249 -13.886 1.00 97.75 277 GLU A O 1
ATOM 2071 N N . ALA A 1 278 ? 12.223 -16.925 -13.972 1.00 95.06 278 ALA A N 1
ATOM 2072 C CA . ALA A 1 278 ? 11.866 -17.461 -12.660 1.00 95.06 278 ALA A CA 1
ATOM 2073 C C . ALA A 1 278 ? 12.050 -16.426 -11.534 1.00 95.06 278 ALA A C 1
ATOM 2075 O O . ALA A 1 278 ? 11.190 -16.305 -10.658 1.00 95.06 278 ALA A O 1
ATOM 2076 N N . ASN A 1 279 ? 13.138 -15.649 -11.565 1.00 96.31 279 ASN A N 1
ATOM 2077 C CA . ASN A 1 279 ? 13.382 -14.603 -10.571 1.00 96.31 279 ASN A CA 1
ATOM 2078 C C . ASN A 1 279 ? 12.415 -13.425 -10.721 1.00 96.31 279 ASN A C 1
ATOM 2080 O O . ASN A 1 279 ? 11.901 -12.947 -9.713 1.00 96.31 279 ASN A O 1
ATOM 2084 N N . VAL A 1 280 ? 12.103 -13.000 -11.945 1.00 96.31 280 VAL A N 1
ATOM 2085 C CA . VAL A 1 280 ? 11.121 -11.938 -12.210 1.00 96.31 280 VAL A CA 1
ATOM 2086 C C . VAL A 1 280 ? 9.747 -12.333 -11.675 1.00 96.31 280 VAL A C 1
ATOM 2088 O O . VAL A 1 280 ? 9.114 -11.552 -10.963 1.00 96.31 280 VAL A O 1
ATOM 2091 N N . ARG A 1 281 ? 9.304 -13.567 -11.935 1.00 94.06 281 ARG A N 1
ATOM 2092 C CA . ARG A 1 281 ? 8.027 -14.083 -11.418 1.00 94.06 281 ARG A CA 1
ATOM 2093 C C . ARG A 1 281 ? 7.997 -14.152 -9.892 1.00 94.06 281 ARG A C 1
ATOM 2095 O O . ARG A 1 281 ? 6.966 -13.864 -9.297 1.00 94.06 281 ARG A O 1
ATOM 2102 N N . ALA A 1 282 ? 9.115 -14.514 -9.263 1.00 87.62 282 ALA A N 1
ATOM 2103 C CA . ALA A 1 282 ? 9.207 -14.661 -7.812 1.00 87.62 282 ALA A CA 1
ATOM 2104 C C . ALA A 1 282 ? 9.423 -13.341 -7.055 1.00 87.62 282 ALA A C 1
ATOM 2106 O O . ALA A 1 282 ? 9.129 -13.270 -5.862 1.00 87.62 282 ALA A O 1
ATOM 2107 N N . HIS A 1 283 ? 10.005 -12.327 -7.698 1.00 87.62 283 HIS A N 1
ATOM 2108 C CA . HIS A 1 283 ? 10.509 -11.146 -6.997 1.00 87.62 283 HIS A CA 1
ATOM 2109 C C . HIS A 1 283 ? 9.980 -9.816 -7.511 1.00 87.62 283 HIS A C 1
ATOM 2111 O O . HIS A 1 283 ? 10.026 -8.863 -6.736 1.00 87.62 283 HIS A O 1
ATOM 2117 N N . VAL A 1 284 ? 9.525 -9.737 -8.763 1.00 89.94 284 VAL A N 1
ATOM 2118 C CA . VAL A 1 284 ? 9.156 -8.480 -9.433 1.00 89.94 284 VAL A CA 1
ATOM 2119 C C . VAL A 1 284 ? 7.658 -8.426 -9.711 1.00 89.94 284 VAL A C 1
ATOM 2121 O O . VAL A 1 284 ? 7.020 -7.416 -9.417 1.00 89.94 284 VAL A O 1
ATOM 2124 N N . LEU A 1 285 ? 7.080 -9.504 -10.249 1.00 85.62 285 LEU A N 1
ATOM 2125 C CA . LEU A 1 285 ? 5.638 -9.570 -10.470 1.00 85.62 285 LEU A CA 1
ATOM 2126 C C . LEU A 1 285 ? 4.899 -9.703 -9.133 1.00 85.62 285 LEU A C 1
ATOM 2128 O O . LEU A 1 285 ? 5.320 -10.477 -8.271 1.00 85.62 285 LEU A O 1
ATOM 2132 N N . PRO A 1 286 ? 3.772 -8.996 -8.948 1.00 78.31 286 PRO A N 1
ATOM 2133 C CA . PRO A 1 286 ? 2.937 -9.228 -7.783 1.00 78.31 286 PRO A CA 1
ATOM 2134 C C . PRO A 1 286 ? 2.324 -10.641 -7.851 1.00 78.31 286 PRO A C 1
ATOM 2136 O O . PRO A 1 286 ? 2.079 -11.139 -8.953 1.00 78.31 286 PRO A O 1
ATOM 2139 N N . PRO A 1 287 ? 1.998 -11.281 -6.709 1.00 77.50 287 PRO A N 1
ATOM 2140 C CA . PRO A 1 287 ? 1.538 -12.675 -6.681 1.00 77.50 287 PRO A CA 1
ATOM 2141 C C . PRO A 1 287 ? 0.359 -12.977 -7.618 1.00 77.50 287 PRO A C 1
ATOM 2143 O O . PRO A 1 287 ? 0.351 -13.994 -8.304 1.00 77.50 287 PRO A O 1
ATOM 2146 N N . HIS A 1 288 ? -0.601 -12.053 -7.730 1.00 71.50 288 HIS A N 1
ATOM 2147 C CA . HIS A 1 288 ? -1.768 -12.188 -8.613 1.00 71.50 288 HIS A CA 1
ATOM 2148 C C . HIS A 1 288 ? -1.442 -12.090 -10.119 1.00 71.50 288 HIS A C 1
ATOM 2150 O O . HIS A 1 288 ? -2.317 -12.303 -10.953 1.00 71.50 288 HIS A O 1
ATOM 2156 N N . ARG A 1 289 ? -0.198 -11.755 -10.481 1.00 84.06 289 ARG A N 1
ATOM 2157 C CA . ARG A 1 289 ? 0.325 -11.705 -11.856 1.00 84.06 289 ARG A CA 1
ATOM 2158 C C . ARG A 1 289 ? 1.514 -12.644 -12.060 1.00 84.06 289 ARG A C 1
ATOM 2160 O O . ARG A 1 289 ? 2.146 -12.567 -13.106 1.00 84.06 289 ARG A O 1
ATOM 2167 N N . ALA A 1 290 ? 1.820 -13.539 -11.118 1.00 82.56 290 ALA A N 1
ATOM 2168 C CA . ALA A 1 290 ? 2.990 -14.419 -11.204 1.00 82.56 290 ALA A CA 1
ATOM 2169 C C . ALA A 1 290 ? 3.016 -15.286 -12.480 1.00 82.56 290 ALA A C 1
ATOM 2171 O O . ALA A 1 290 ? 4.093 -15.636 -12.960 1.00 82.56 290 ALA A O 1
ATOM 2172 N N . GLU A 1 291 ? 1.849 -15.583 -13.059 1.00 87.06 291 GLU A N 1
ATOM 2173 C CA . GLU A 1 291 ? 1.683 -16.358 -14.298 1.00 87.06 291 GLU A CA 1
ATOM 2174 C C . GLU A 1 291 ? 1.463 -15.491 -15.551 1.00 87.06 291 GLU A C 1
ATOM 2176 O O . GLU A 1 291 ? 1.280 -16.022 -16.644 1.00 87.06 291 GLU A O 1
ATOM 2181 N N . ALA A 1 292 ? 1.499 -14.158 -15.434 1.00 86.88 292 ALA A N 1
ATOM 2182 C CA . ALA A 1 292 ? 1.310 -13.279 -16.584 1.00 86.88 292 ALA A CA 1
ATOM 2183 C C . ALA A 1 292 ? 2.385 -13.548 -17.659 1.00 86.88 292 ALA A C 1
ATOM 2185 O O . ALA A 1 292 ? 3.552 -13.782 -17.309 1.00 86.88 292 ALA A O 1
ATOM 2186 N N . PRO A 1 293 ? 2.036 -13.523 -18.959 1.00 95.75 293 PRO A N 1
ATOM 2187 C CA . PRO A 1 293 ? 3.029 -13.608 -20.020 1.00 95.75 293 PRO A CA 1
ATOM 2188 C C . PRO A 1 293 ? 4.033 -12.463 -19.888 1.00 95.75 293 PRO A C 1
ATOM 2190 O O . PRO A 1 293 ? 3.645 -11.313 -19.686 1.00 95.75 293 PRO A O 1
ATOM 2193 N N . LEU A 1 294 ? 5.322 -12.771 -20.005 1.00 97.81 294 LEU A N 1
ATOM 2194 C CA . LEU A 1 294 ? 6.355 -11.749 -20.113 1.00 97.81 294 LEU A CA 1
ATOM 2195 C C . LEU A 1 294 ? 6.595 -11.458 -21.591 1.00 97.81 294 LEU A C 1
ATOM 2197 O O . LEU A 1 294 ? 6.739 -12.373 -22.399 1.00 97.81 294 LEU A O 1
ATOM 2201 N N . VAL A 1 295 ? 6.619 -10.177 -21.938 1.00 98.31 295 VAL A N 1
ATOM 2202 C CA . VAL A 1 295 ? 6.921 -9.694 -23.288 1.00 98.31 295 VAL A CA 1
ATOM 2203 C C . VAL A 1 295 ? 8.372 -9.241 -23.367 1.00 98.31 295 VAL A C 1
ATOM 2205 O O . VAL A 1 295 ? 9.061 -9.566 -24.334 1.00 98.31 295 VAL A O 1
ATOM 2208 N N . ALA A 1 296 ? 8.828 -8.525 -22.340 1.00 98.31 296 ALA A N 1
ATOM 2209 C CA . ALA A 1 296 ? 10.194 -8.046 -22.216 1.00 98.31 296 ALA A CA 1
ATOM 2210 C C . ALA A 1 296 ? 10.601 -7.921 -20.742 1.00 98.31 296 ALA A C 1
ATOM 2212 O O . ALA A 1 296 ? 9.757 -7.668 -19.877 1.00 98.31 296 ALA A O 1
ATOM 2213 N N . VAL A 1 297 ? 11.895 -8.062 -20.463 1.00 98.31 297 VAL A N 1
ATOM 2214 C CA . VAL A 1 297 ? 12.497 -7.819 -19.148 1.00 98.31 297 VAL A CA 1
ATOM 2215 C C . VAL A 1 297 ? 13.737 -6.950 -19.305 1.00 98.31 297 VAL A C 1
ATOM 2217 O O . VAL A 1 297 ? 14.597 -7.245 -20.130 1.00 98.31 297 VAL A O 1
ATOM 2220 N N . LEU A 1 298 ? 13.839 -5.905 -18.484 1.00 97.62 298 LEU A N 1
ATOM 2221 C CA . LEU A 1 298 ? 15.066 -5.138 -18.284 1.00 97.62 298 LEU A CA 1
ATOM 2222 C C . LEU A 1 298 ? 15.654 -5.534 -16.931 1.00 97.62 298 LEU A C 1
ATOM 2224 O O . LEU A 1 298 ? 15.075 -5.209 -15.895 1.00 97.62 298 LEU A O 1
ATOM 2228 N N . ASP A 1 299 ? 16.773 -6.244 -16.927 1.00 96.62 299 ASP A N 1
ATOM 2229 C CA . ASP A 1 299 ? 17.492 -6.641 -15.724 1.00 96.62 299 ASP A CA 1
ATOM 2230 C C . ASP A 1 299 ? 18.302 -5.464 -15.174 1.00 96.62 299 ASP A C 1
ATOM 2232 O O . ASP A 1 299 ? 19.218 -4.948 -15.815 1.00 96.62 299 ASP A O 1
ATOM 2236 N N . LEU A 1 300 ? 17.966 -5.041 -13.958 1.00 93.62 300 LEU A N 1
ATOM 2237 C CA . LEU A 1 300 ? 18.620 -3.923 -13.281 1.00 93.62 300 LEU A CA 1
ATOM 2238 C C . LEU A 1 300 ? 19.792 -4.387 -12.405 1.00 93.62 300 LEU A C 1
ATOM 2240 O O . LEU A 1 300 ? 20.498 -3.564 -11.816 1.00 93.62 300 LEU A O 1
ATOM 2244 N N . THR A 1 301 ? 20.018 -5.697 -12.292 1.00 90.94 301 THR A N 1
ATOM 2245 C CA . THR A 1 301 ? 21.061 -6.259 -11.437 1.00 90.94 301 THR A CA 1
ATOM 2246 C C . THR A 1 301 ? 22.406 -6.321 -12.155 1.00 90.94 301 THR A C 1
ATOM 2248 O O . THR A 1 301 ? 22.520 -6.768 -13.292 1.00 90.94 301 THR A O 1
ATOM 2251 N N . ALA A 1 302 ? 23.479 -5.959 -11.447 1.00 85.12 302 ALA A N 1
ATOM 2252 C CA . ALA A 1 302 ? 24.835 -5.944 -12.006 1.00 85.12 302 ALA A CA 1
ATOM 2253 C C . ALA A 1 302 ? 25.333 -7.317 -12.507 1.00 85.12 302 ALA A C 1
ATOM 2255 O O . ALA A 1 302 ? 26.285 -7.378 -13.280 1.00 85.12 302 ALA A O 1
ATOM 2256 N N . LEU A 1 303 ? 24.723 -8.413 -12.038 1.00 86.19 303 LEU A N 1
ATOM 2257 C CA . LEU A 1 303 ? 25.105 -9.789 -12.368 1.00 86.19 303 LEU A CA 1
ATOM 2258 C C . LEU A 1 303 ? 24.088 -10.514 -13.265 1.00 86.19 303 LEU A C 1
ATOM 2260 O O . LEU A 1 303 ? 24.223 -11.725 -13.437 1.00 86.19 303 LEU A O 1
ATOM 2264 N N . GLY A 1 304 ? 23.070 -9.831 -13.798 1.00 90.31 304 GLY A N 1
ATOM 2265 C CA . GLY A 1 304 ? 22.106 -10.466 -14.705 1.00 90.31 304 GLY A CA 1
ATOM 2266 C C . GLY A 1 304 ? 21.237 -11.536 -14.021 1.00 90.31 304 GLY A C 1
ATOM 2267 O O . GLY A 1 304 ? 21.091 -12.653 -14.516 1.00 90.31 304 GLY A O 1
ATOM 2268 N N . SER A 1 305 ? 20.775 -11.267 -12.798 1.00 92.44 305 SER A N 1
ATOM 2269 C CA . SER A 1 305 ? 19.973 -12.200 -12.003 1.00 92.44 305 SER A CA 1
ATOM 2270 C C . SER A 1 305 ? 18.459 -12.037 -12.154 1.00 92.44 305 SER A C 1
ATOM 2272 O O . SER A 1 305 ? 17.744 -12.966 -11.793 1.00 92.44 305 SER A O 1
ATOM 2274 N N . GLY A 1 306 ? 17.950 -10.895 -12.614 1.00 92.00 306 GLY A N 1
ATOM 2275 C CA . GLY A 1 306 ? 16.513 -10.622 -12.744 1.00 92.00 306 GLY A CA 1
ATOM 2276 C C . GLY A 1 306 ? 15.753 -10.416 -11.428 1.00 92.00 306 GLY A C 1
ATOM 2277 O O . GLY A 1 306 ? 14.525 -10.427 -11.423 1.00 92.00 306 GLY A O 1
ATOM 2278 N N . LYS A 1 307 ? 16.449 -10.272 -10.290 1.00 92.12 307 LYS A N 1
ATOM 2279 C CA . LYS A 1 307 ? 15.812 -10.045 -8.974 1.00 92.12 307 LYS A CA 1
ATOM 2280 C C . LYS A 1 307 ? 15.317 -8.611 -8.773 1.00 92.12 307 LYS A C 1
ATOM 2282 O O . LYS A 1 307 ? 14.337 -8.416 -8.055 1.00 92.12 307 LYS A O 1
ATOM 2287 N N . ASP A 1 308 ? 15.997 -7.669 -9.419 1.00 93.56 308 ASP A N 1
ATOM 2288 C CA . ASP A 1 308 ? 15.580 -6.286 -9.626 1.00 93.56 308 ASP A CA 1
ATOM 2289 C C . ASP A 1 308 ? 15.449 -6.107 -11.135 1.00 93.56 308 ASP A C 1
ATOM 2291 O O . ASP A 1 308 ? 16.405 -6.350 -11.877 1.00 93.56 308 ASP A O 1
ATOM 2295 N N . ALA A 1 309 ? 14.254 -5.775 -11.605 1.00 97.00 309 ALA A N 1
ATOM 2296 C CA . ALA A 1 309 ? 13.979 -5.717 -13.030 1.00 97.00 309 ALA A CA 1
ATOM 2297 C C . ALA A 1 309 ? 12.782 -4.821 -13.339 1.00 97.00 309 ALA A C 1
ATOM 2299 O O . ALA A 1 309 ? 11.951 -4.547 -12.470 1.00 97.00 309 ALA A O 1
ATOM 2300 N N . VAL A 1 310 ? 12.655 -4.443 -14.608 1.00 97.81 310 VAL A N 1
ATOM 2301 C CA . VAL A 1 310 ? 11.390 -4.009 -15.205 1.00 97.81 310 VAL A CA 1
ATOM 2302 C C . VAL A 1 310 ? 10.832 -5.163 -16.022 1.00 97.81 310 VAL A C 1
ATOM 2304 O O . VAL A 1 310 ? 11.463 -5.603 -16.974 1.00 97.81 310 VAL A O 1
ATOM 2307 N N . ALA A 1 311 ? 9.650 -5.644 -15.666 1.00 97.69 311 ALA A N 1
ATOM 2308 C CA . ALA A 1 311 ? 8.902 -6.653 -16.392 1.00 97.69 311 ALA A CA 1
ATOM 2309 C C . ALA A 1 311 ? 7.756 -5.994 -17.166 1.00 97.69 311 ALA A C 1
ATOM 2311 O O . ALA A 1 311 ? 6.874 -5.360 -16.580 1.00 97.69 311 ALA A O 1
ATOM 2312 N N . LEU A 1 312 ? 7.761 -6.162 -18.486 1.00 98.12 312 LEU A N 1
ATOM 2313 C CA . LEU A 1 312 ? 6.663 -5.767 -19.357 1.00 98.12 312 LEU A CA 1
ATOM 2314 C C . LEU A 1 312 ? 5.827 -7.003 -19.686 1.00 98.12 312 LEU A C 1
ATOM 2316 O O . LEU A 1 312 ? 6.339 -8.016 -20.164 1.00 98.12 312 LEU A O 1
ATOM 2320 N N . THR A 1 313 ? 4.535 -6.900 -19.418 1.00 96.94 313 THR A N 1
ATOM 2321 C CA . THR A 1 313 ? 3.504 -7.894 -19.746 1.00 96.94 313 THR A CA 1
ATOM 2322 C C . THR A 1 313 ? 2.674 -7.377 -20.930 1.00 96.94 313 THR A C 1
ATOM 2324 O O . THR A 1 313 ? 2.919 -6.255 -21.370 1.00 96.94 313 THR A O 1
ATOM 2327 N N . PRO A 1 314 ? 1.712 -8.137 -21.483 1.00 96.38 314 PRO A N 1
ATOM 2328 C CA . PRO A 1 314 ? 0.854 -7.646 -22.563 1.00 96.38 314 PRO A CA 1
ATOM 2329 C C . PRO A 1 314 ? 0.114 -6.342 -22.242 1.00 96.38 314 PRO A C 1
ATOM 2331 O O . PRO A 1 314 ? -0.102 -5.529 -23.132 1.00 96.38 314 PRO A O 1
ATOM 2334 N N . ASP A 1 315 ? -0.266 -6.129 -20.982 1.00 93.19 315 ASP A N 1
ATOM 2335 C CA . ASP A 1 315 ? -1.199 -5.075 -20.570 1.00 93.19 315 ASP A CA 1
ATOM 2336 C C . ASP A 1 315 ? -0.645 -4.128 -19.492 1.00 93.19 315 ASP A C 1
ATOM 2338 O O . ASP A 1 315 ? -1.262 -3.103 -19.187 1.00 93.19 315 ASP A O 1
ATOM 2342 N N . ALA A 1 316 ? 0.513 -4.436 -18.907 1.00 95.06 316 ALA A N 1
ATOM 2343 C CA . ALA A 1 316 ? 1.070 -3.677 -17.793 1.00 95.06 316 ALA A CA 1
ATOM 2344 C C . ALA A 1 316 ? 2.603 -3.693 -17.732 1.00 95.06 316 ALA A C 1
ATOM 2346 O O . ALA A 1 316 ? 3.278 -4.566 -18.290 1.00 95.06 316 ALA A O 1
ATOM 2347 N N . LEU A 1 317 ? 3.136 -2.747 -16.960 1.00 96.88 317 LEU A N 1
ATOM 2348 C CA . LEU A 1 317 ? 4.530 -2.697 -16.541 1.00 96.88 317 LEU A CA 1
ATOM 2349 C C . LEU A 1 317 ? 4.620 -2.888 -15.028 1.00 96.88 317 LEU A C 1
ATOM 2351 O O . LEU A 1 317 ? 3.881 -2.257 -14.271 1.00 96.88 317 LEU A O 1
ATOM 2355 N N . TYR A 1 318 ? 5.586 -3.697 -14.602 1.00 94.56 318 TYR A N 1
ATOM 2356 C CA . TYR A 1 318 ? 5.997 -3.853 -13.210 1.00 94.56 318 TYR A CA 1
ATOM 2357 C C . TYR A 1 318 ? 7.492 -3.585 -13.111 1.00 94.56 318 TYR A C 1
ATOM 2359 O O . TYR A 1 318 ? 8.260 -4.067 -13.933 1.00 94.56 318 TYR A O 1
ATOM 2367 N N . ALA A 1 319 ? 7.923 -2.817 -12.125 1.00 93.44 319 ALA A N 1
ATOM 2368 C CA . ALA A 1 319 ? 9.325 -2.546 -11.880 1.00 93.44 319 ALA A CA 1
ATOM 2369 C C . ALA A 1 319 ? 9.642 -2.737 -10.407 1.00 93.44 319 ALA A C 1
ATOM 2371 O O . ALA A 1 319 ? 8.861 -2.355 -9.532 1.00 93.44 319 ALA A O 1
ATOM 2372 N N . LYS A 1 320 ? 10.817 -3.297 -10.155 1.00 88.50 320 LYS A N 1
ATOM 2373 C CA . LYS A 1 320 ? 11.394 -3.412 -8.830 1.00 88.50 320 LYS A CA 1
ATOM 2374 C C . LYS A 1 320 ? 12.832 -2.937 -8.852 1.00 88.50 320 LYS A C 1
ATOM 2376 O O . LYS A 1 320 ? 13.631 -3.436 -9.639 1.00 88.50 320 LYS A O 1
ATOM 2381 N N . GLU A 1 321 ? 13.144 -2.018 -7.954 1.00 79.25 321 GLU A N 1
ATOM 2382 C CA . GLU A 1 321 ? 14.510 -1.607 -7.653 1.00 79.25 321 GLU A CA 1
ATOM 2383 C C . GLU A 1 321 ? 14.685 -1.679 -6.136 1.00 79.25 321 GLU A C 1
ATOM 2385 O O . GLU A 1 321 ? 13.982 -1.004 -5.380 1.00 79.25 321 GLU A O 1
ATOM 2390 N N . PHE A 1 322 ? 15.593 -2.544 -5.685 1.00 76.12 322 PHE A N 1
ATOM 2391 C CA . PHE A 1 322 ? 15.746 -2.889 -4.274 1.00 76.12 322 PHE A CA 1
ATOM 2392 C C . PHE A 1 322 ? 14.458 -3.501 -3.695 1.00 76.12 322 PHE A C 1
ATOM 2394 O O . PHE A 1 322 ? 14.003 -4.550 -4.143 1.00 76.12 322 PHE A O 1
ATOM 2401 N N . ASP A 1 323 ? 13.871 -2.877 -2.675 1.00 67.38 323 ASP A N 1
ATOM 2402 C CA . ASP A 1 323 ? 12.661 -3.360 -2.004 1.00 67.38 323 ASP A CA 1
ATOM 2403 C C . ASP A 1 323 ? 11.402 -2.585 -2.449 1.00 67.38 323 ASP A C 1
ATOM 2405 O O . ASP A 1 323 ? 10.292 -2.896 -2.014 1.00 67.38 323 ASP A O 1
ATOM 2409 N N . GLU A 1 324 ? 1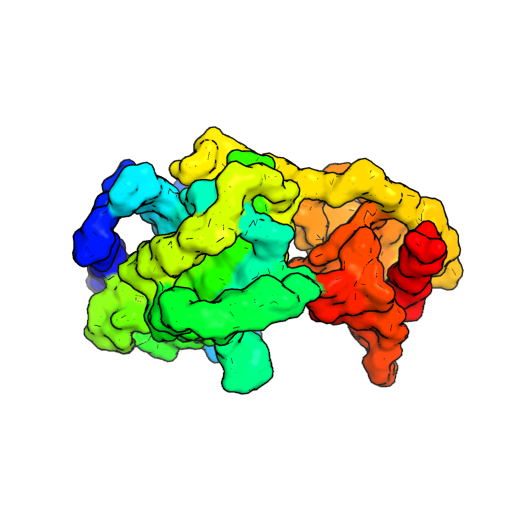1.547 -1.594 -3.335 1.00 61.28 324 GLU A N 1
ATOM 2410 C CA . GLU A 1 324 ? 10.424 -0.827 -3.866 1.00 61.28 324 GLU A CA 1
ATOM 2411 C C . GLU A 1 324 ? 9.885 -1.483 -5.134 1.00 61.28 324 GLU A C 1
ATOM 2413 O O . GLU A 1 324 ? 10.611 -1.707 -6.102 1.00 61.28 324 GLU A O 1
ATOM 2418 N N . THR A 1 325 ? 8.583 -1.767 -5.135 1.00 76.81 325 THR A N 1
ATOM 2419 C CA . THR A 1 325 ? 7.858 -2.215 -6.323 1.00 76.81 325 THR A CA 1
ATOM 2420 C C . THR A 1 325 ? 6.921 -1.112 -6.788 1.00 76.81 325 THR A C 1
ATOM 2422 O O . THR A 1 325 ? 6.214 -0.482 -5.999 1.00 76.81 325 THR A O 1
ATOM 2425 N N . CYS A 1 326 ? 6.896 -0.870 -8.092 1.00 81.31 326 CYS A N 1
ATOM 2426 C CA . CYS A 1 326 ? 5.876 -0.051 -8.720 1.00 81.31 326 CYS A CA 1
ATOM 2427 C C . CYS A 1 326 ? 5.325 -0.769 -9.947 1.00 81.31 326 CYS A C 1
ATOM 2429 O O . CYS A 1 326 ? 5.988 -1.593 -10.567 1.00 81.31 326 CYS A O 1
ATOM 2431 N N . GLY A 1 327 ? 4.083 -0.470 -10.294 1.00 88.00 327 GLY A N 1
ATOM 2432 C CA . GLY A 1 327 ? 3.467 -1.004 -11.494 1.00 88.00 327 GLY A CA 1
ATOM 2433 C C . GLY A 1 327 ? 2.273 -0.166 -11.903 1.00 88.00 327 GLY A C 1
ATOM 2434 O O . GLY A 1 327 ? 1.744 0.615 -11.100 1.00 88.00 327 GLY A O 1
ATOM 2435 N N . PHE A 1 328 ? 1.899 -0.289 -13.168 1.00 86.31 328 PHE A N 1
ATOM 2436 C CA . PHE A 1 328 ? 0.728 0.364 -13.741 1.00 86.31 328 PHE A CA 1
ATOM 2437 C C . PHE A 1 328 ? 0.269 -0.374 -14.996 1.00 86.31 328 PHE A C 1
ATOM 2439 O O . PHE A 1 328 ? 1.082 -0.957 -15.721 1.00 86.31 328 PHE A O 1
ATOM 2446 N N . ALA A 1 329 ? -1.034 -0.325 -15.260 1.00 89.06 329 ALA A N 1
ATOM 2447 C CA . ALA A 1 329 ? -1.578 -0.784 -16.528 1.00 89.06 329 ALA A CA 1
ATOM 2448 C C . ALA A 1 329 ? -1.222 0.213 -17.635 1.00 89.06 329 ALA A C 1
ATOM 2450 O O . ALA A 1 329 ? -1.222 1.429 -17.427 1.00 89.06 329 ALA A O 1
ATOM 2451 N N . PHE A 1 330 ? -0.970 -0.278 -18.846 1.00 93.75 330 PHE A N 1
ATOM 2452 C CA . PHE A 1 330 ? -0.648 0.591 -19.975 1.00 93.75 330 PHE A CA 1
ATOM 2453 C C . PHE A 1 330 ? -1.774 1.550 -20.338 1.00 93.75 330 PHE A C 1
ATOM 2455 O O . PHE A 1 330 ? -1.490 2.622 -20.862 1.00 93.75 330 PHE A O 1
ATOM 2462 N N . GLU A 1 331 ? -3.024 1.224 -20.010 1.00 86.88 331 GLU A N 1
ATOM 2463 C CA . GLU A 1 331 ? -4.177 2.115 -20.172 1.00 86.88 331 GLU A CA 1
ATOM 2464 C C . GLU A 1 331 ? -4.098 3.384 -19.308 1.00 86.88 331 GLU A C 1
ATOM 2466 O O . GLU A 1 331 ? -4.644 4.434 -19.664 1.00 86.88 331 GLU A O 1
ATOM 2471 N N . GLU A 1 332 ? -3.378 3.325 -18.189 1.00 84.06 332 GLU A N 1
ATOM 2472 C CA . GLU A 1 332 ? -3.168 4.483 -17.327 1.00 84.06 332 GLU A CA 1
ATOM 2473 C C . GLU A 1 332 ? -2.132 5.445 -17.914 1.00 84.06 332 GLU A C 1
ATOM 2475 O O . GLU A 1 332 ? -2.107 6.610 -17.534 1.00 84.06 332 GLU A O 1
ATOM 2480 N N . LEU A 1 333 ? -1.274 4.999 -18.834 1.00 93.75 333 LEU A N 1
ATOM 2481 C CA . LEU A 1 333 ? -0.172 5.801 -19.363 1.00 93.75 333 LEU A CA 1
ATOM 2482 C C . LEU A 1 333 ? -0.694 6.979 -20.207 1.00 93.75 333 LEU A C 1
ATOM 2484 O O . LEU A 1 333 ? -1.450 6.794 -21.149 1.00 93.75 333 LEU A O 1
ATOM 2488 N N . GLN A 1 334 ? -0.298 8.207 -19.897 1.00 92.44 334 GLN A N 1
ATOM 2489 C CA . GLN A 1 334 ? -0.649 9.416 -20.657 1.00 92.44 334 GLN A CA 1
ATOM 2490 C C . GLN A 1 334 ? 0.545 10.007 -21.403 1.00 92.44 334 GLN A C 1
ATOM 2492 O O . GLN A 1 334 ? 0.386 10.563 -22.486 1.00 92.44 334 GLN A O 1
ATOM 2497 N N . ALA A 1 335 ? 1.745 9.899 -20.834 1.00 94.62 335 ALA A N 1
ATOM 2498 C CA . ALA A 1 335 ? 2.974 10.306 -21.499 1.00 94.62 335 ALA A CA 1
ATOM 2499 C C . ALA A 1 335 ? 4.169 9.498 -20.987 1.00 94.62 335 ALA A C 1
ATOM 2501 O O . ALA A 1 335 ? 4.199 9.062 -19.837 1.00 94.62 335 ALA A O 1
ATOM 2502 N N . ALA A 1 336 ? 5.187 9.348 -21.827 1.00 97.06 336 ALA A N 1
ATOM 2503 C CA . ALA A 1 336 ? 6.484 8.808 -21.450 1.00 97.06 336 ALA A CA 1
ATOM 2504 C C . ALA A 1 336 ? 7.556 9.825 -21.840 1.00 97.06 336 ALA A C 1
ATOM 2506 O O . ALA A 1 336 ? 7.665 10.224 -23.001 1.00 97.06 336 ALA A O 1
ATOM 2507 N N . HIS A 1 337 ? 8.333 10.281 -20.863 1.00 94.94 337 HIS A N 1
ATOM 2508 C CA . HIS A 1 337 ? 9.411 11.232 -21.102 1.00 94.94 337 HIS A CA 1
ATOM 2509 C C . HIS A 1 337 ? 10.746 10.501 -21.207 1.00 94.94 337 HIS A C 1
ATOM 2511 O O . HIS A 1 337 ? 10.998 9.617 -20.381 1.00 94.94 337 HIS A O 1
ATOM 2517 N N . PRO A 1 338 ? 11.615 10.903 -22.150 1.00 94.06 338 PRO A N 1
ATOM 2518 C CA . PRO A 1 338 ? 12.917 10.278 -22.311 1.00 94.06 338 PRO A CA 1
ATOM 2519 C C . PRO A 1 338 ? 13.748 10.417 -21.029 1.00 94.06 338 PRO A C 1
ATOM 2521 O O . PRO A 1 338 ? 13.528 11.358 -20.243 1.00 94.06 338 PRO A O 1
ATOM 2524 N N . PRO A 1 339 ? 14.699 9.499 -20.805 1.00 91.12 339 PRO A N 1
ATOM 2525 C CA . PRO A 1 339 ? 15.598 9.579 -19.665 1.00 91.12 339 PRO A CA 1
ATOM 2526 C C . PRO A 1 339 ? 16.342 10.926 -19.658 1.00 91.12 339 PRO A C 1
ATOM 2528 O O . PRO A 1 339 ? 16.780 11.431 -20.691 1.00 91.12 339 PRO A O 1
ATOM 2531 N N . LYS A 1 340 ? 16.460 11.553 -18.479 1.00 82.75 340 LYS A N 1
ATOM 2532 C CA . LYS A 1 340 ? 17.158 12.841 -18.304 1.00 82.75 340 LYS A CA 1
ATOM 2533 C C . LYS A 1 340 ? 18.445 12.669 -17.501 1.00 82.75 340 LYS A C 1
ATOM 2535 O O . LYS A 1 340 ? 18.452 12.000 -16.471 1.00 82.75 340 LYS A O 1
ATOM 2540 N N . GLY A 1 341 ? 19.497 13.377 -17.918 1.00 73.12 341 GLY A N 1
ATOM 2541 C CA . GLY A 1 341 ? 20.791 13.433 -17.231 1.00 73.12 341 GLY A CA 1
ATOM 2542 C C . GLY A 1 341 ? 21.822 12.441 -17.774 1.00 73.12 341 GLY A C 1
ATOM 2543 O O . GLY A 1 341 ? 21.490 11.519 -18.507 1.00 73.12 341 GLY A O 1
ATOM 2544 N N . LEU A 1 342 ? 23.086 12.637 -17.383 1.00 58.41 342 LEU A N 1
ATOM 2545 C CA . LEU A 1 342 ? 24.263 11.959 -17.953 1.00 58.41 342 LEU A CA 1
ATOM 2546 C C . LEU A 1 342 ? 24.267 10.426 -17.798 1.00 58.41 342 LEU A C 1
ATOM 2548 O O . LEU A 1 342 ? 25.012 9.757 -18.499 1.00 58.41 342 LEU A O 1
ATOM 2552 N N . MET A 1 343 ? 23.460 9.880 -16.879 1.00 65.75 343 MET A N 1
ATOM 2553 C CA . MET A 1 343 ? 23.354 8.433 -16.645 1.00 65.75 343 MET A CA 1
ATOM 2554 C C . MET A 1 343 ? 21.990 7.828 -16.991 1.00 65.75 343 MET A C 1
ATOM 2556 O O . MET A 1 343 ? 21.828 6.633 -16.796 1.00 65.75 343 MET A O 1
ATOM 2560 N N . GLY A 1 344 ? 21.011 8.623 -17.443 1.00 65.62 344 GLY A N 1
ATOM 2561 C CA . GLY A 1 344 ? 19.745 8.127 -18.002 1.00 65.62 344 GLY A CA 1
ATOM 2562 C C . GLY A 1 344 ? 18.975 7.045 -17.221 1.00 65.62 344 GLY A C 1
ATOM 2563 O O . GLY A 1 344 ? 18.201 6.315 -17.823 1.00 65.62 344 GLY A O 1
ATOM 2564 N N . LYS A 1 345 ? 19.154 6.935 -15.896 1.00 86.38 345 LYS A N 1
ATOM 2565 C CA . LYS A 1 345 ? 18.762 5.740 -15.116 1.00 86.38 345 LYS A CA 1
ATOM 2566 C C . LYS A 1 345 ? 17.264 5.541 -14.900 1.00 86.38 345 LYS A C 1
ATOM 2568 O O . LYS A 1 345 ? 16.870 4.525 -14.331 1.00 86.38 345 LYS A O 1
ATOM 2573 N N . THR A 1 346 ? 16.439 6.515 -15.278 1.00 91.62 346 THR A N 1
ATOM 2574 C CA . THR A 1 346 ? 14.990 6.450 -15.074 1.00 91.62 346 THR A CA 1
ATOM 2575 C C . THR A 1 346 ? 14.230 7.036 -16.253 1.00 91.62 346 THR A C 1
ATOM 2577 O O . THR A 1 346 ? 14.547 8.147 -16.690 1.00 91.62 346 THR A O 1
ATOM 2580 N N . VAL A 1 347 ? 13.148 6.375 -16.655 1.00 94.94 347 VAL A N 1
ATOM 2581 C CA . VAL A 1 347 ? 12.120 6.922 -17.550 1.00 94.94 347 VAL A CA 1
ATOM 2582 C C . VAL A 1 347 ? 10.970 7.459 -16.703 1.00 94.94 347 VAL A C 1
ATOM 2584 O O . VAL A 1 347 ? 10.515 6.803 -15.767 1.00 94.94 347 VAL A O 1
ATOM 2587 N N . ARG A 1 348 ? 10.483 8.670 -16.998 1.00 93.88 348 ARG A N 1
ATOM 2588 C CA . ARG A 1 348 ? 9.313 9.223 -16.296 1.00 93.88 348 ARG A CA 1
ATOM 2589 C C . ARG A 1 348 ? 8.047 8.884 -17.077 1.00 93.88 348 ARG A C 1
ATOM 2591 O O . ARG A 1 348 ? 7.829 9.446 -18.149 1.00 93.88 348 ARG A O 1
ATOM 2598 N N . ALA A 1 349 ? 7.206 8.032 -16.504 1.00 92.69 349 ALA A N 1
ATOM 2599 C CA . ALA A 1 349 ? 5.864 7.741 -16.988 1.00 92.69 349 ALA A CA 1
ATOM 2600 C C . ALA A 1 349 ? 4.862 8.688 -16.312 1.00 92.69 349 ALA A C 1
ATOM 2602 O O . ALA A 1 349 ? 4.749 8.720 -15.086 1.00 92.69 349 ALA A O 1
ATOM 2603 N N . GLN A 1 350 ? 4.151 9.490 -17.096 1.00 91.69 350 GLN A N 1
ATOM 2604 C CA . GLN A 1 350 ? 2.975 10.216 -16.637 1.00 91.69 350 GLN A CA 1
ATOM 2605 C C . GLN A 1 350 ? 1.776 9.296 -16.821 1.00 91.69 350 GLN A C 1
ATOM 2607 O O . GLN A 1 350 ? 1.472 8.905 -17.942 1.00 91.69 350 GLN A O 1
ATOM 2612 N N . LEU A 1 351 ? 1.116 8.946 -15.729 1.00 85.81 351 LEU A N 1
ATOM 2613 C CA . LEU A 1 351 ? -0.139 8.211 -15.723 1.00 85.81 351 LEU A CA 1
ATOM 2614 C C . LEU A 1 351 ? -1.298 9.208 -15.598 1.00 85.81 351 LEU A C 1
ATOM 2616 O O . LEU A 1 351 ? -1.079 10.342 -15.165 1.00 85.81 351 LEU A O 1
ATOM 2620 N N . GLN A 1 352 ? -2.526 8.760 -15.876 1.00 75.88 352 GLN A N 1
ATOM 2621 C CA . GLN A 1 352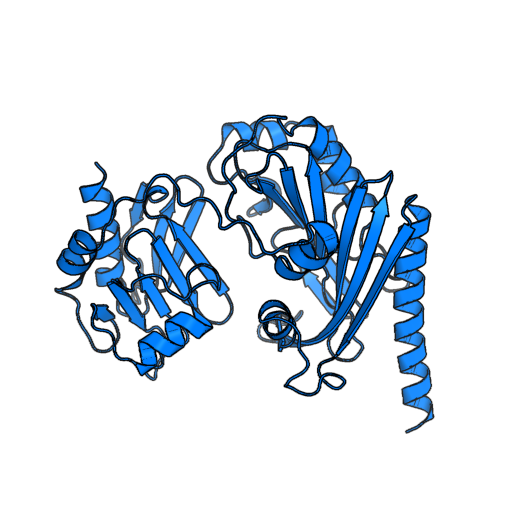 ? -3.768 9.477 -15.538 1.00 75.88 352 GLN A CA 1
ATOM 2622 C C . GLN A 1 352 ? -3.724 9.987 -14.102 1.00 75.88 352 GLN A C 1
ATOM 2624 O O . GLN A 1 352 ? -4.170 11.084 -13.795 1.00 75.88 352 GLN A O 1
ATOM 2629 N N . SER A 1 353 ? -3.120 9.157 -13.256 1.00 59.22 353 SER A N 1
ATOM 2630 C CA . SER A 1 353 ? -3.208 9.217 -11.821 1.00 59.22 353 SER A CA 1
ATOM 2631 C C . SER A 1 353 ? -2.085 9.980 -11.121 1.00 59.22 353 SER A C 1
ATOM 2633 O O . SER A 1 353 ? -2.253 10.608 -10.076 1.00 59.22 353 SER A O 1
ATOM 2635 N N . ARG A 1 354 ? -0.886 9.882 -11.684 1.00 75.94 354 ARG A N 1
ATOM 2636 C CA . ARG A 1 354 ? 0.361 10.229 -11.005 1.00 75.94 354 ARG A CA 1
ATOM 2637 C C . ARG A 1 354 ? 1.507 10.214 -12.000 1.00 75.94 354 ARG A C 1
ATOM 2639 O O . ARG A 1 354 ? 1.403 9.623 -13.066 1.00 75.94 354 ARG A O 1
ATOM 2646 N N . ALA A 1 355 ? 2.644 10.779 -11.618 1.00 78.88 355 ALA A N 1
ATOM 2647 C CA . ALA A 1 355 ? 3.901 10.525 -12.314 1.00 78.88 355 ALA A CA 1
ATOM 2648 C C . ALA A 1 355 ? 4.688 9.431 -11.583 1.00 78.88 355 ALA A C 1
ATOM 2650 O O . ALA A 1 355 ? 4.855 9.502 -10.365 1.00 78.88 355 ALA A O 1
ATOM 2651 N N . VAL A 1 356 ? 5.212 8.460 -12.327 1.00 82.62 356 VAL A N 1
ATOM 2652 C CA . VAL A 1 356 ? 6.081 7.392 -11.823 1.00 82.62 356 VAL A CA 1
ATOM 2653 C C . VAL A 1 356 ? 7.452 7.519 -12.481 1.00 82.62 356 VAL A C 1
ATOM 2655 O O . VAL A 1 356 ? 7.561 7.794 -13.678 1.00 82.62 356 VAL A O 1
ATOM 2658 N N . LYS A 1 357 ? 8.516 7.350 -11.694 1.00 90.44 357 LYS A N 1
ATOM 2659 C CA . LYS A 1 357 ? 9.874 7.174 -12.214 1.00 90.44 357 LYS A CA 1
ATOM 2660 C C . LYS A 1 357 ? 10.140 5.680 -12.280 1.00 90.44 357 LYS A C 1
ATOM 2662 O O . LYS A 1 357 ? 10.141 5.030 -11.244 1.00 90.44 357 LYS A O 1
ATOM 2667 N N . VAL A 1 358 ? 10.322 5.157 -13.484 1.00 94.06 358 VAL A N 1
ATOM 2668 C CA . VAL A 1 358 ? 10.612 3.743 -13.701 1.00 94.06 358 VAL A CA 1
ATOM 2669 C C . VAL A 1 358 ? 12.127 3.587 -13.823 1.00 94.06 358 VAL A C 1
ATOM 2671 O O . VAL A 1 358 ? 12.710 4.227 -14.705 1.00 94.06 358 VAL A O 1
ATOM 2674 N N . PRO A 1 359 ? 12.773 2.802 -12.949 1.00 91.88 359 PRO A N 1
ATOM 2675 C CA . PRO A 1 359 ? 14.202 2.539 -13.042 1.00 91.88 359 PRO A CA 1
ATOM 2676 C C . PRO A 1 359 ? 14.493 1.705 -14.287 1.00 91.88 359 PRO A C 1
ATOM 2678 O O . PRO A 1 359 ? 13.755 0.780 -14.599 1.00 91.88 359 PRO A O 1
ATOM 2681 N N . CYS A 1 360 ? 15.541 2.051 -15.026 1.00 92.38 360 CYS A N 1
ATOM 2682 C CA . CYS A 1 360 ? 15.864 1.402 -16.301 1.00 92.38 360 CYS A CA 1
ATOM 2683 C C . CYS A 1 360 ? 17.359 1.155 -16.509 1.00 92.38 360 CYS A C 1
ATOM 2685 O O . CYS A 1 360 ? 17.746 0.669 -17.563 1.00 92.38 360 CYS A O 1
ATOM 2687 N N . GLY A 1 361 ? 18.213 1.492 -15.536 1.00 88.94 361 GLY A N 1
ATOM 2688 C CA . GLY A 1 361 ? 19.654 1.265 -15.655 1.00 88.94 361 GLY A CA 1
ATOM 2689 C C . GLY A 1 361 ? 20.236 1.917 -16.915 1.00 88.94 361 GLY A C 1
ATOM 2690 O O . GLY A 1 361 ? 20.051 3.115 -17.128 1.00 88.94 361 GLY A O 1
ATOM 2691 N N . GLY A 1 362 ? 20.943 1.130 -17.730 1.00 90.06 362 GLY A N 1
ATOM 2692 C CA . GLY A 1 362 ? 21.469 1.559 -19.033 1.00 90.06 362 GLY A CA 1
ATOM 2693 C C . GLY A 1 362 ? 20.450 1.508 -20.179 1.00 90.06 362 GLY A C 1
ATOM 2694 O O . GLY A 1 362 ? 20.714 2.058 -21.242 1.00 90.06 362 GLY A O 1
ATOM 2695 N N . ASP A 1 363 ? 19.278 0.913 -19.960 1.00 94.62 363 ASP A N 1
ATOM 2696 C CA . ASP A 1 363 ? 18.273 0.598 -20.984 1.00 94.62 363 ASP A CA 1
ATOM 2697 C C . ASP A 1 363 ? 17.136 1.641 -21.033 1.00 94.62 363 ASP A C 1
ATOM 2699 O O . ASP A 1 363 ? 15.986 1.347 -21.368 1.00 94.62 363 ASP A O 1
ATOM 2703 N N . GLY A 1 364 ? 17.438 2.894 -20.674 1.00 94.31 364 GLY A N 1
ATOM 2704 C CA . GLY A 1 364 ? 16.440 3.966 -20.616 1.00 94.31 364 GLY A CA 1
ATOM 2705 C C . GLY A 1 364 ? 15.813 4.310 -21.963 1.00 94.31 364 GLY A C 1
ATOM 2706 O O . GLY A 1 364 ? 14.604 4.538 -22.027 1.00 94.31 364 GLY A O 1
ATOM 2707 N N . ASP A 1 365 ? 16.599 4.288 -23.037 1.00 95.06 365 ASP A N 1
ATOM 2708 C CA . ASP A 1 365 ? 16.092 4.534 -24.390 1.00 95.06 365 ASP A CA 1
ATOM 2709 C C . ASP A 1 365 ? 15.173 3.395 -24.855 1.00 95.06 365 ASP A C 1
ATOM 2711 O O . ASP A 1 365 ? 14.122 3.656 -25.439 1.00 95.06 365 ASP A O 1
ATOM 2715 N N . ALA A 1 366 ? 15.505 2.147 -24.505 1.00 96.31 366 ALA A N 1
ATOM 2716 C CA . ALA A 1 366 ? 14.686 0.974 -24.804 1.00 96.31 366 ALA A CA 1
ATOM 2717 C C . ALA A 1 366 ? 13.315 1.066 -24.122 1.00 96.31 366 ALA A C 1
ATOM 2719 O O . ALA A 1 366 ? 12.269 0.927 -24.761 1.00 96.31 366 ALA A O 1
ATOM 2720 N N . LEU A 1 367 ? 13.311 1.354 -22.815 1.00 97.56 367 LEU A N 1
ATOM 2721 C CA . LEU A 1 367 ? 12.074 1.506 -22.058 1.00 97.56 367 LEU A CA 1
ATOM 2722 C C . LEU A 1 367 ? 11.238 2.683 -22.573 1.00 97.56 367 LEU A C 1
ATOM 2724 O O . LEU A 1 367 ? 10.019 2.565 -22.712 1.00 97.56 367 LEU A O 1
ATOM 2728 N N . HIS A 1 368 ? 11.874 3.819 -22.873 1.00 97.75 368 HIS A N 1
ATOM 2729 C CA . HIS A 1 368 ? 11.177 4.982 -23.419 1.00 97.75 368 HIS A CA 1
ATOM 2730 C C . HIS A 1 368 ? 10.551 4.686 -24.785 1.00 97.75 368 HIS A C 1
ATOM 2732 O O . HIS A 1 368 ? 9.393 5.056 -24.998 1.00 97.75 368 HIS A O 1
ATOM 2738 N N . ALA A 1 369 ? 11.259 3.983 -25.672 1.00 98.06 369 ALA A N 1
ATOM 2739 C CA . ALA A 1 369 ? 10.749 3.574 -26.978 1.00 98.06 369 ALA A CA 1
ATOM 2740 C C . ALA A 1 369 ? 9.520 2.662 -26.849 1.00 98.06 369 ALA A C 1
ATOM 2742 O O . ALA A 1 369 ? 8.488 2.936 -27.463 1.00 98.06 369 ALA A O 1
ATOM 2743 N N . MET A 1 370 ? 9.584 1.641 -25.988 1.00 98.44 370 MET A N 1
ATOM 2744 C CA . MET A 1 370 ? 8.463 0.726 -25.745 1.00 98.44 370 MET A CA 1
ATOM 2745 C C . MET A 1 370 ? 7.231 1.443 -25.176 1.00 98.44 370 MET A C 1
ATOM 2747 O O . MET A 1 370 ? 6.125 1.272 -25.688 1.00 98.44 370 MET A O 1
ATOM 2751 N N . LEU A 1 371 ? 7.403 2.304 -24.167 1.00 98.00 371 LEU A N 1
ATOM 2752 C CA . LEU A 1 371 ? 6.291 3.075 -23.593 1.00 98.00 371 LEU A CA 1
ATOM 2753 C C . LEU A 1 371 ? 5.710 4.099 -24.582 1.00 98.00 371 LEU A C 1
ATOM 2755 O O . LEU A 1 371 ? 4.503 4.339 -24.591 1.00 98.00 371 LEU A O 1
ATOM 2759 N N . SER A 1 372 ? 6.550 4.689 -25.434 1.00 98.06 372 SER A N 1
ATOM 2760 C CA . SER A 1 372 ? 6.100 5.601 -26.491 1.00 98.06 372 SER A CA 1
ATOM 2761 C C . SER A 1 372 ? 5.298 4.868 -27.568 1.00 98.06 372 SER A C 1
ATOM 2763 O O . SER A 1 372 ? 4.289 5.394 -28.031 1.00 98.06 372 SER A O 1
ATOM 2765 N N . ALA A 1 373 ? 5.695 3.647 -27.931 1.00 97.88 373 ALA A N 1
ATOM 2766 C CA . ALA A 1 373 ? 4.962 2.822 -28.887 1.00 97.88 373 ALA A CA 1
ATOM 2767 C C . ALA A 1 373 ? 3.582 2.411 -28.352 1.00 97.88 373 ALA A C 1
ATOM 2769 O O . ALA A 1 373 ? 2.594 2.492 -29.077 1.00 97.88 373 ALA A O 1
ATOM 2770 N N . VAL A 1 374 ? 3.487 2.068 -27.062 1.00 97.25 374 VAL A N 1
ATOM 2771 C CA . VAL A 1 374 ? 2.200 1.830 -26.385 1.00 97.25 374 VAL A CA 1
ATOM 2772 C C . VAL A 1 374 ? 1.289 3.057 -26.479 1.00 97.25 374 VAL A C 1
ATOM 2774 O O . VAL A 1 374 ? 0.113 2.923 -26.801 1.00 97.25 374 VAL A O 1
ATOM 2777 N N . LEU A 1 375 ? 1.815 4.262 -26.236 1.00 96.19 375 LEU A N 1
ATOM 2778 C CA . LEU A 1 375 ? 1.036 5.501 -26.356 1.00 96.19 375 LEU A CA 1
ATOM 2779 C C . LEU A 1 375 ? 0.547 5.751 -27.787 1.00 96.19 375 LEU A C 1
ATOM 2781 O O . LEU A 1 375 ? -0.593 6.164 -27.968 1.00 96.19 375 LEU A O 1
ATOM 2785 N N . GLN A 1 376 ? 1.386 5.479 -28.789 1.00 95.94 376 GLN A N 1
ATOM 2786 C CA . GLN A 1 376 ? 1.023 5.622 -30.201 1.00 95.94 376 GLN A CA 1
ATOM 2787 C C . GLN A 1 376 ? -0.037 4.610 -30.637 1.00 95.94 376 GLN A C 1
ATOM 2789 O O . GLN A 1 376 ? -0.934 4.973 -31.380 1.00 95.94 376 GLN A O 1
ATOM 2794 N N . ALA A 1 377 ? 0.032 3.367 -30.158 1.00 93.69 377 ALA A N 1
ATOM 2795 C CA . ALA A 1 377 ? -0.948 2.332 -30.485 1.00 93.69 377 ALA A CA 1
ATOM 2796 C C . ALA A 1 377 ? -2.326 2.564 -29.834 1.00 93.69 377 ALA A C 1
ATOM 2798 O O . ALA A 1 377 ? -3.299 1.907 -30.199 1.00 93.69 377 ALA A O 1
ATOM 2799 N N . ARG A 1 378 ? -2.407 3.463 -28.844 1.00 86.44 378 ARG A N 1
ATOM 2800 C CA . ARG A 1 378 ? -3.638 3.799 -28.113 1.00 86.44 378 ARG A CA 1
ATOM 2801 C C . ARG A 1 378 ? -4.390 5.011 -28.660 1.00 86.44 378 ARG A C 1
ATOM 2803 O O . ARG A 1 378 ? -5.562 5.164 -28.312 1.00 86.44 378 ARG A O 1
ATOM 2810 N N . GLY A 1 379 ? -3.706 5.888 -29.394 1.00 71.81 379 GLY A N 1
ATOM 2811 C CA . GLY A 1 379 ? -4.282 7.077 -30.033 1.00 71.81 379 GLY A CA 1
ATOM 2812 C C . GLY A 1 379 ? -4.724 6.771 -31.450 1.00 71.81 379 GLY A C 1
ATOM 2813 O O . GLY A 1 379 ? -5.751 7.356 -31.857 1.00 71.81 379 GLY A O 1
#

pLDDT: mean 84.0, std 15.0, range [38.31, 98.44]

Radius of gyration: 21.8 Å; chains: 1; bounding box: 48×47×67 Å

Sequence (379 aa):
MGLLAGTLAQAYDRTQQAIRQEIAAHGSSVFGFEERRAESATVGQLVGGAMKDALKSKVLGPFAGSHHVVDGVQIYGIETGGVRQLYVQPFAQQLALPGEHHVALPGAMRSPIVYRQATVRWGWDAGGDEELATWLNGEPSLKAAAKGLEDVWVCGKESWAHDWTAQLMALGDGRSHLVVQAGSHGGMLGPMRVGVGPFVQLGGALGRWLTGQPTAPHAPLRPVRYSDLFYEYVLGGAPAPAAPNRAGVDFSEVLRAAGAPFESATMQLAPIDPKIEANVRAHVLPPHRAEAPLVAVLDLTALGSGKDAVALTPDALYAKEFDETCGFAFEELQAAHPPKGLMGKTVRAQLQSRAVKVPCGGDGDALHAMLSAVLQARG